Protein AF-0000000078524916 (afdb_homodimer)

Organism: NCBI:txid29354

Radius of gyration: 23.23 Å; Cα contacts (8 Å, |Δi|>4): 768; chains: 2; bounding box: 56×57×55 Å

pLDDT: mean 93.13, std 7.64, range [42.34, 98.69]

Foldseek 3Di:
DVVLVVADDPLSVLVCQLCVPPDPVQVVQWDKDKDFAFDWDADFFAFLWKKKFWRDAKKWWWDCPPDPATAGADMDDHGDIASPVCVVVPHGTGHITMGTNGITMITMHTPVSVCVRCVVDVSNVVSNCVVVVVVVVVSVVLVVVLVPDDLLLLLLVVVLVQCVVAPDPQKGKDQDDLVRSCSNRVHDSVSSVVNVVVCVVVPLWHDDVNIIMHGNVSSVVSVVVNVVPDVDPPD/DVVLVVADDPLSVLVCQLCVPPDPVQVVQWDKDKDFAFDWDADFFAFLWKKKFWRDAKKWWWDCPPDPATARADMDDGGDIASPVCVVVPHGTGHITMGTNGITMITMHTPVSVCVRCVVDVSNVVSNCVVVVVVVVVSVVLVVVLVPDDLLLLLLVVVLVQCVVAPDPQKGKDQDDLVRSCSNRVHDSVSSVVNVVVCVVVPLWHDDVNIIMHGNVSSVVSVVVNVVPDVDPPD

Sequence (470 aa):
MSLINELHSEPREYLNNYLANAPKWLLEAFKIVNLKKGTTFIHENETVDTIYILVEGVVKATDYRVQEIAYDYTRFYPVEVFGAMEFLMGFELYRTTLVTETDCRFLCVSKDQFSRWMLSDIHAVLEQVKAMGVYLLEQVRKERLFLFLQGSDRLFLLFMEIYRKSSHRGTCRIQLARKDLSNSTGLCIKTVNRCVSQMEEKGYISREGRTIIIDEEQYRRIKAVVAEKIDENEIMSLINELHSEPREYLNNYLANAPKWLLEAFKIVNLKKGTTFIHENETVDTIYILVEGVVKATDYRVQEIAYDYTRFYPVEVFGAMEFLMGFELYRTTLVTETDCRFLCVSKDQFSRWMLSDIHAVLEQVKAMGVYLLEQVRKERLFLFLQGSDRLFLLFMEIYRKSSHRGTCRIQLARKDLSNSTGLCIKTVNRCVSQMEEKGYISREGRTIIIDEEQYRRIKAVVAEKIDENEI

Secondary structure (DSSP, 8-state):
-HHHHHS-HHHHHHHHHHTTT--HHHHHH-EEEEE-TT-EEE-TTSB--EEEEEEES-EEEEE--BTT--EEEEEE-SSEEESHHHHHHT-SB--SEEEESS-EEEEEEEHHHHHHHHTT-HHHHHHHHHHHHHHHHHHHHHHHHHTT--HHHHHHHHHHHHHHHH-BTTBEEE---HHHHHHHHT--HHHHHHHHHHHHHTTS-EEETTEEEE-HHHHHHHHHHHHTTB--S--/-HHHHHS-HHHHHHHHHHTTT--HHHHHH-EEEEE-TT-EEE-TTSB--EEEEEEES-EEEEE--BTT--EEEEEE-SSEEESHHHHHHT-SB--SEEEESS-EEEEEEEHHHHHHHHTT-HHHHHHHHHHHHHHHHHHHHHHHHHTT--HHHHHHHHHHHHHHHH-BTTBEEE---HHHHHHHHT--HHHHHHHHHHHHHTTS-EEETTEEEE-HHHHHHHHHHHHTTB--S--

Nearest PDB structures (foldseek):
  4i02-assembly3_F-3  TM=9.144E-01  e=9.474E-15  Escherichia coli K-12
  4i02-assembly3_D  TM=8.968E-01  e=2.061E-13  Escherichia coli K-12
  6dt4-assembly1_B  TM=7.782E-01  e=1.508E-14  Yersinia pestis CO92
  1i6x-assembly1_B  TM=7.902E-01  e=2.696E-14  Escherichia coli
  4i02-assembly1_A  TM=8.939E-01  e=3.905E-13  Escherichia coli K-12

Solvent-accessible surface area (backbone atoms only — not comparable to full-atom values): 24892 Å² total; per-residue (Å²): 112,74,66,57,69,71,39,58,69,67,46,28,52,51,50,48,59,56,48,62,81,58,51,68,71,58,66,68,53,48,38,83,46,78,44,55,54,71,40,71,80,42,49,51,74,34,72,59,53,54,29,39,32,36,63,39,50,36,35,30,36,41,47,63,38,44,74,99,39,65,34,38,77,45,73,46,52,55,65,40,73,43,54,57,63,32,55,60,46,69,41,61,37,32,87,51,25,33,31,26,68,28,57,29,35,27,44,29,36,45,36,66,63,52,49,60,50,40,78,73,29,64,69,38,41,48,52,48,47,20,55,53,44,49,50,41,52,52,50,30,55,49,35,55,49,53,66,75,46,52,75,55,54,40,49,49,51,51,50,51,53,50,35,74,76,58,41,56,96,56,33,23,78,43,81,60,52,64,64,52,52,14,24,51,62,76,43,52,54,70,56,46,52,51,38,53,51,50,35,38,75,73,54,48,33,44,71,62,87,78,30,37,36,36,42,53,68,26,48,52,52,47,51,52,58,49,52,74,48,31,68,58,92,79,113,114,74,66,58,70,71,40,59,69,68,45,29,52,51,50,49,61,55,48,63,81,59,52,69,72,58,65,69,53,49,39,82,45,78,45,54,54,70,40,70,82,42,51,52,73,35,73,60,54,55,28,40,30,36,63,40,49,36,35,31,37,43,47,64,38,44,73,98,40,64,33,38,76,46,74,44,54,54,63,38,71,42,53,57,62,32,53,59,45,70,41,62,37,31,87,53,25,33,31,25,70,28,56,30,35,28,44,30,38,46,35,66,64,52,49,60,49,39,78,72,29,64,68,39,43,49,53,47,48,20,54,52,45,48,49,41,52,53,48,30,56,50,36,54,49,54,67,74,45,50,77,54,55,41,50,48,51,52,50,52,54,49,38,74,75,59,43,54,97,56,34,22,79,44,81,59,52,62,65,52,51,13,24,50,62,76,44,54,54,69,57,46,52,52,38,53,52,51,34,37,74,72,53,48,34,45,72,60,88,74,29,38,37,35,42,55,68,25,48,53,51,48,50,52,58,49,52,74,49,31,66,56,90,82,112

InterPro domains:
  IPR000595 Cyclic nucleotide-binding domain [PF00027] (33-119)
  IPR000595 Cyclic nucleotide-binding domain [PS50042] (14-118)
  IPR000595 Cyclic nucleotide-binding domain [cd00038] (25-118)
  IPR012318 Crp-type HTH domain [PF13545] (156-218)
  IPR012318 Crp-type HTH domain [PS51063] (149-218)
  IPR012318 Crp-type HTH domain [SM00419] (168-216)
  IPR014710 RmlC-like jelly roll fold [G3DSA:2.60.120.10] (14-132)
  IPR018490 Cyclic nucleotide-binding domain superfamily [SSF51206] (24-141)
  IPR036388 Winged helix-like DNA-binding domain superfamily [G3DSA:1.10.10.10] (152-232)
  IPR036390 Winged helix DNA-binding domain superfamily [SSF46785] (155-215)

Structure (mmCIF, N/CA/C/O backbone):
data_AF-0000000078524916-model_v1
#
loop_
_entity.id
_entity.type
_entity.pdbx_description
1 polymer 'Crp/Fnr family transcriptional regulator'
#
loop_
_atom_site.group_PDB
_atom_site.id
_atom_site.type_symbol
_atom_site.label_atom_id
_atom_site.label_alt_id
_atom_site.label_comp_id
_atom_site.label_asym_id
_atom_site.label_entity_id
_atom_site.label_seq_id
_atom_site.pdbx_PDB_ins_code
_atom_site.Cartn_x
_atom_site.Cartn_y
_atom_site.Cartn_z
_atom_site.occupancy
_atom_site.B_iso_or_equiv
_atom_site.auth_seq_id
_atom_site.auth_comp_id
_atom_site.auth_asym_id
_atom_site.auth_atom_id
_atom_site.pdbx_PDB_model_num
ATOM 1 N N . MET A 1 1 ? 25.188 -22.062 -6.234 1 55.75 1 MET A N 1
ATOM 2 C CA . MET A 1 1 ? 24.078 -22.828 -5.684 1 55.75 1 MET A CA 1
ATOM 3 C C . MET A 1 1 ? 23.297 -23.531 -6.793 1 55.75 1 MET A C 1
ATOM 5 O O . MET A 1 1 ? 22.922 -22.906 -7.781 1 55.75 1 MET A O 1
ATOM 9 N N . SER A 1 2 ? 23.469 -24.781 -6.914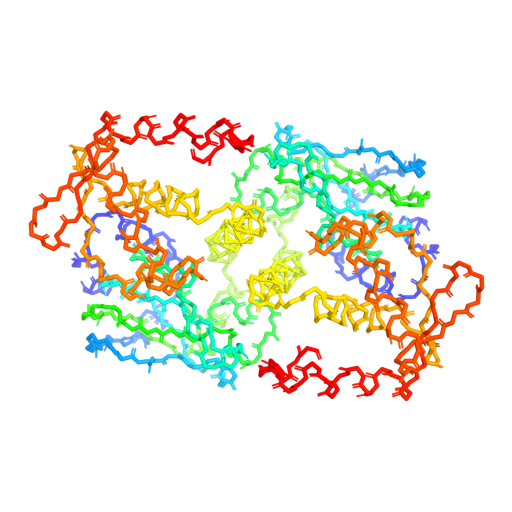 1 66.81 2 SER A N 1
ATOM 10 C CA . SER A 1 2 ? 22.922 -25.688 -7.918 1 66.81 2 SER A CA 1
ATOM 11 C C . SER A 1 2 ? 21.469 -25.359 -8.203 1 66.81 2 SER A C 1
ATOM 13 O O . SER A 1 2 ? 21.031 -25.391 -9.359 1 66.81 2 SER A O 1
ATOM 15 N N . LEU A 1 3 ? 20.719 -24.938 -7.195 1 71.12 3 LEU A N 1
ATOM 16 C CA . LEU A 1 3 ? 19.281 -24.703 -7.363 1 71.12 3 LEU A CA 1
ATOM 17 C C . LEU A 1 3 ? 19.031 -23.516 -8.273 1 71.12 3 LEU A C 1
ATOM 19 O O . LEU A 1 3 ? 18.109 -23.531 -9.086 1 71.12 3 LEU A O 1
ATOM 23 N N . ILE A 1 4 ? 19.844 -22.531 -8.234 1 73 4 ILE A N 1
ATOM 24 C CA . ILE A 1 4 ? 19.688 -21.344 -9.062 1 73 4 ILE A CA 1
ATOM 25 C C . ILE A 1 4 ? 19.797 -21.734 -10.539 1 73 4 ILE A C 1
ATOM 27 O O . ILE A 1 4 ? 19.062 -21.203 -11.375 1 73 4 ILE A O 1
ATOM 31 N N . ASN A 1 5 ? 20.516 -22.766 -10.68 1 74.94 5 ASN A N 1
ATOM 32 C CA . ASN A 1 5 ? 20.734 -23.219 -12.047 1 74.94 5 ASN A CA 1
ATOM 33 C C . ASN A 1 5 ? 19.516 -23.969 -12.602 1 74.94 5 ASN A C 1
ATOM 35 O O . ASN A 1 5 ? 19.375 -24.109 -13.812 1 74.94 5 ASN A O 1
ATOM 39 N N . GLU A 1 6 ? 18.688 -24.422 -11.695 1 74.69 6 GLU A N 1
ATOM 40 C CA . GLU A 1 6 ? 17.5 -25.188 -12.094 1 74.69 6 GLU A CA 1
ATOM 41 C C . GLU A 1 6 ? 16.344 -24.25 -12.406 1 74.69 6 GLU A C 1
ATOM 43 O O . GLU A 1 6 ? 15.336 -24.688 -12.984 1 74.69 6 GLU A O 1
ATOM 48 N N . LEU A 1 7 ? 16.484 -23.062 -12.078 1 79.62 7 LEU A N 1
ATOM 49 C CA . LEU A 1 7 ? 15.414 -22.109 -12.328 1 79.62 7 LEU A CA 1
ATOM 50 C C . LEU A 1 7 ? 15.312 -21.781 -13.812 1 79.62 7 LEU A C 1
ATOM 52 O O . LEU A 1 7 ? 16.297 -21.891 -14.547 1 79.62 7 LEU A O 1
ATOM 56 N N . HIS A 1 8 ? 14.008 -21.422 -14.188 1 77.06 8 HIS A N 1
ATOM 57 C CA . HIS A 1 8 ? 13.836 -20.922 -15.539 1 77.06 8 HIS A CA 1
ATOM 58 C C . HIS A 1 8 ? 14.688 -19.672 -15.773 1 77.06 8 HIS A C 1
ATOM 60 O O . HIS A 1 8 ? 15.188 -19.062 -14.812 1 77.06 8 HIS A O 1
ATOM 66 N N . SER A 1 9 ? 14.773 -19.219 -16.984 1 75.19 9 SER A N 1
ATOM 67 C CA . SER A 1 9 ? 15.742 -18.219 -17.406 1 75.19 9 SER A CA 1
ATOM 68 C C . SER A 1 9 ? 15.484 -16.875 -16.719 1 75.19 9 SER A C 1
ATOM 70 O O . SER A 1 9 ? 16.359 -16.328 -16.047 1 75.19 9 SER A O 1
ATOM 72 N N . GLU A 1 10 ? 14.211 -16.406 -16.719 1 77.88 10 GLU A N 1
ATOM 73 C CA . GLU A 1 10 ? 13.938 -15.062 -16.203 1 77.88 10 GLU A CA 1
ATOM 74 C C . GLU A 1 10 ? 14.07 -15.016 -14.688 1 77.88 10 GLU A C 1
ATOM 76 O O . GLU A 1 10 ? 14.789 -14.172 -14.148 1 77.88 10 GLU A O 1
ATOM 81 N N . PRO A 1 11 ? 13.531 -15.961 -14.031 1 82.88 11 PRO A N 1
ATOM 82 C CA . PRO A 1 11 ? 13.734 -15.992 -12.586 1 82.88 11 PRO A CA 1
ATOM 83 C C . PRO A 1 11 ? 15.195 -16.203 -12.195 1 82.88 11 PRO A C 1
ATOM 85 O O . PRO A 1 11 ? 15.664 -15.609 -11.219 1 82.88 11 PRO A O 1
ATOM 88 N N . ARG A 1 12 ? 15.844 -16.922 -12.977 1 87 12 ARG A N 1
ATOM 89 C CA . ARG A 1 12 ? 17.266 -17.188 -12.727 1 87 12 ARG A CA 1
ATOM 90 C C . ARG A 1 12 ? 18.078 -15.906 -12.875 1 87 12 ARG A C 1
ATOM 92 O O . ARG A 1 12 ? 18.938 -15.609 -12.047 1 87 12 ARG A O 1
ATOM 99 N N . GLU A 1 13 ? 17.781 -15.164 -13.914 1 90 13 GLU A N 1
ATOM 100 C CA . GLU A 1 13 ? 18.516 -13.922 -14.172 1 90 13 GLU A CA 1
ATOM 101 C C . GLU A 1 13 ? 18.266 -12.898 -13.062 1 90 13 GLU A C 1
ATOM 103 O O . GLU A 1 13 ? 19.203 -12.219 -12.625 1 90 13 GLU A O 1
ATOM 108 N N . TYR A 1 14 ? 17.078 -12.844 -12.641 1 92 14 TYR A N 1
ATOM 109 C CA . TYR A 1 14 ? 16.75 -11.914 -11.562 1 92 14 TYR A CA 1
ATOM 110 C C . TYR A 1 14 ? 17.484 -12.289 -10.281 1 92 14 TYR A C 1
ATOM 112 O O . TYR A 1 14 ? 18.078 -11.438 -9.617 1 92 14 TYR A O 1
ATOM 120 N N . LEU A 1 15 ? 17.406 -13.531 -9.953 1 93.12 15 LEU A N 1
ATOM 121 C CA . LEU A 1 15 ? 18.031 -14 -8.719 1 93.12 15 LEU A CA 1
ATOM 122 C C . LEU A 1 15 ? 19.547 -13.82 -8.773 1 93.12 15 LEU A C 1
ATOM 124 O O . LEU A 1 15 ? 20.172 -13.414 -7.785 1 93.12 15 LEU A O 1
ATOM 128 N N . ASN A 1 16 ? 20.109 -14.078 -9.938 1 92.81 16 ASN A N 1
ATOM 129 C CA . ASN A 1 16 ? 21.547 -13.883 -10.125 1 92.81 16 ASN A CA 1
ATOM 130 C C . ASN A 1 16 ? 21.938 -12.414 -9.961 1 92.81 16 ASN A C 1
ATOM 132 O O . ASN A 1 16 ? 22.953 -12.109 -9.344 1 92.81 16 ASN A O 1
ATOM 136 N N . ASN A 1 17 ? 21.172 -11.625 -10.531 1 94.81 17 ASN A N 1
ATOM 137 C CA . ASN A 1 17 ? 21.422 -10.195 -10.375 1 94.81 17 ASN A CA 1
ATOM 138 C C . ASN A 1 17 ? 21.266 -9.75 -8.922 1 94.81 17 ASN A C 1
ATOM 140 O O . ASN A 1 17 ? 22.109 -9.023 -8.406 1 94.81 17 ASN A O 1
ATOM 144 N N . TYR A 1 18 ? 20.266 -10.25 -8.266 1 95.06 18 TYR A N 1
ATOM 145 C CA . TYR A 1 18 ? 19.953 -9.906 -6.883 1 95.06 18 TYR A CA 1
ATOM 146 C C . TYR A 1 18 ? 21.078 -10.312 -5.941 1 95.06 18 TYR A C 1
ATOM 148 O O . TYR A 1 18 ? 21.453 -9.562 -5.039 1 95.06 18 TYR A O 1
ATOM 156 N N . LEU A 1 19 ? 21.641 -11.438 -6.207 1 94.56 19 LEU A N 1
ATOM 157 C CA . LEU A 1 19 ? 22.672 -12 -5.34 1 94.56 19 LEU A CA 1
ATOM 158 C C . LEU A 1 19 ? 24.062 -11.781 -5.938 1 94.56 19 LEU A C 1
ATOM 160 O O . LEU A 1 19 ? 25.016 -12.445 -5.535 1 94.56 19 LEU A O 1
ATOM 164 N N . ALA A 1 20 ? 24.141 -10.875 -6.859 1 94.56 20 ALA A N 1
ATOM 165 C CA . ALA A 1 20 ? 25.359 -10.719 -7.648 1 94.56 20 ALA A CA 1
ATOM 166 C C . ALA A 1 20 ? 26.578 -10.477 -6.75 1 94.56 20 ALA A C 1
ATOM 168 O O . ALA A 1 20 ? 27.672 -10.953 -7.035 1 94.56 20 ALA A O 1
ATOM 169 N N . ASN A 1 21 ? 26.406 -9.75 -5.66 1 95.94 21 ASN A N 1
ATOM 170 C CA . ASN A 1 21 ? 27.516 -9.383 -4.785 1 95.94 21 ASN A CA 1
ATOM 171 C C . ASN A 1 21 ? 27.438 -10.109 -3.447 1 95.94 21 ASN A C 1
ATOM 173 O O . ASN A 1 21 ? 28.109 -9.727 -2.486 1 95.94 21 ASN A O 1
ATOM 177 N N . ALA A 1 22 ? 26.609 -11.109 -3.404 1 96 22 ALA A N 1
ATOM 178 C CA . ALA A 1 22 ? 26.484 -11.859 -2.156 1 96 22 ALA A CA 1
ATOM 179 C C . ALA A 1 22 ? 27.781 -12.602 -1.828 1 96 22 ALA A C 1
ATOM 181 O O . ALA A 1 22 ? 28.359 -13.25 -2.695 1 96 22 ALA A O 1
ATOM 182 N N . PRO A 1 23 ? 28.25 -12.453 -0.613 1 96.81 23 PRO A N 1
ATOM 183 C CA . PRO A 1 23 ? 29.484 -13.164 -0.227 1 96.81 23 PRO A CA 1
ATOM 184 C C . PRO A 1 23 ? 29.281 -14.68 -0.161 1 96.81 23 PRO A C 1
ATOM 186 O O . PRO A 1 23 ? 28.156 -15.156 -0.028 1 96.81 23 PRO A O 1
ATOM 189 N N . LYS A 1 24 ? 30.375 -15.352 -0.189 1 95.5 24 LYS A N 1
ATOM 190 C CA . LYS A 1 24 ? 30.375 -16.812 -0.201 1 95.5 24 LYS A CA 1
ATOM 191 C C . LYS A 1 24 ? 29.703 -17.375 1.053 1 95.5 24 LYS A C 1
ATOM 193 O O . LYS A 1 24 ? 28.969 -18.359 0.983 1 95.5 24 LYS A O 1
ATOM 198 N N . TRP A 1 25 ? 29.953 -16.75 2.184 1 96.12 25 TRP A N 1
ATOM 199 C CA . TRP A 1 25 ? 29.406 -17.266 3.434 1 96.12 25 TRP A CA 1
ATOM 200 C C . TRP A 1 25 ? 27.875 -17.234 3.408 1 96.12 25 TRP A C 1
ATOM 202 O O . TRP A 1 25 ? 27.234 -18.094 3.988 1 96.12 25 TRP A O 1
ATOM 212 N N . LEU A 1 26 ? 27.297 -16.25 2.781 1 97 26 LEU A N 1
ATOM 213 C CA . LEU A 1 26 ? 25.844 -16.156 2.684 1 97 26 LEU A CA 1
ATOM 214 C C . LEU A 1 26 ? 25.297 -17.234 1.744 1 97 26 LEU A C 1
ATOM 216 O O . LEU A 1 26 ? 24.328 -17.906 2.072 1 97 26 LEU A O 1
ATOM 220 N N . LEU A 1 27 ? 25.969 -17.359 0.609 1 95.19 27 LEU A N 1
ATOM 221 C CA . LEU A 1 27 ? 25.531 -18.328 -0.387 1 95.19 27 LEU A CA 1
ATOM 222 C C . LEU A 1 27 ? 25.531 -19.734 0.192 1 95.19 27 LEU A C 1
ATOM 224 O O . LEU A 1 27 ? 24.656 -20.547 -0.121 1 95.19 27 LEU A O 1
ATOM 228 N N . GLU A 1 28 ? 26.469 -19.969 1.044 1 95.44 28 GLU A N 1
ATOM 229 C CA . GLU A 1 28 ? 26.609 -21.297 1.654 1 95.44 28 GLU A CA 1
ATOM 230 C C . GLU A 1 28 ? 25.609 -21.484 2.795 1 95.44 28 GLU A C 1
ATOM 232 O O . GLU A 1 28 ? 25.359 -22.594 3.234 1 95.44 28 GLU A O 1
ATOM 237 N N . ALA A 1 29 ? 25.062 -20.391 3.264 1 96.12 29 ALA A N 1
ATOM 238 C CA . ALA A 1 29 ? 24.141 -20.438 4.402 1 96.12 29 ALA A CA 1
ATOM 239 C C . ALA A 1 29 ? 22.719 -20.75 3.953 1 96.12 29 ALA A C 1
ATOM 241 O O . ALA A 1 29 ? 21.875 -21.125 4.77 1 96.12 29 ALA A O 1
ATOM 242 N N . PHE A 1 30 ? 22.438 -20.594 2.695 1 96.69 30 PHE A N 1
ATOM 243 C CA . PHE A 1 30 ? 21.094 -20.828 2.188 1 96.69 30 PHE A CA 1
ATOM 244 C C . PHE A 1 30 ? 20.719 -22.297 2.318 1 96.69 30 PHE A C 1
ATOM 246 O O . PHE A 1 30 ? 21.531 -23.188 2.039 1 96.69 30 PHE A O 1
ATOM 253 N N . LYS A 1 31 ? 19.562 -22.531 2.791 1 97.06 31 LYS A N 1
ATOM 254 C CA . LYS A 1 31 ? 18.984 -23.875 2.836 1 97.06 31 LYS A CA 1
ATOM 255 C C . LYS A 1 31 ? 17.781 -23.984 1.912 1 97.06 31 LYS A C 1
ATOM 257 O O . LYS A 1 31 ? 16.969 -23.062 1.815 1 97.06 31 LYS A O 1
ATOM 262 N N . ILE A 1 32 ? 17.688 -25.125 1.325 1 96.31 32 ILE A N 1
ATOM 263 C CA . ILE A 1 32 ? 16.516 -25.391 0.482 1 96.31 32 ILE A CA 1
ATOM 264 C C . ILE A 1 32 ? 15.383 -25.953 1.332 1 96.31 32 ILE A C 1
ATOM 266 O O . ILE A 1 32 ? 15.578 -26.891 2.098 1 96.31 32 ILE A O 1
ATOM 270 N N . VAL A 1 33 ? 14.242 -25.344 1.261 1 97.75 33 VAL A N 1
ATOM 271 C CA . VAL A 1 33 ? 13.07 -25.781 2.01 1 97.75 33 VAL A CA 1
ATOM 272 C C . VAL A 1 33 ? 11.914 -26.062 1.051 1 97.75 33 VAL A C 1
ATOM 274 O O . VAL A 1 33 ? 11.586 -25.219 0.214 1 97.75 33 VAL A O 1
ATOM 277 N N . ASN A 1 34 ? 11.32 -27.203 1.14 1 98 34 ASN A N 1
ATOM 278 C CA . ASN A 1 34 ? 10.141 -27.578 0.369 1 98 34 ASN A CA 1
ATOM 279 C C . ASN A 1 34 ? 8.883 -27.578 1.239 1 98 34 ASN A C 1
ATOM 281 O O . ASN A 1 34 ? 8.883 -28.172 2.318 1 98 34 ASN A O 1
ATOM 285 N N . LEU A 1 35 ? 7.934 -26.891 0.795 1 98.56 35 LEU A N 1
ATOM 286 C CA . LEU A 1 35 ? 6.672 -26.844 1.523 1 98.56 35 LEU A CA 1
ATOM 287 C C . LEU A 1 35 ? 5.516 -27.281 0.629 1 98.56 35 LEU A C 1
ATOM 289 O O . LEU A 1 35 ? 5.473 -26.938 -0.552 1 98.56 35 LEU A O 1
ATOM 293 N N . LYS A 1 36 ? 4.555 -27.984 1.183 1 98.5 36 LYS A N 1
ATOM 294 C CA . LYS A 1 36 ? 3.391 -28.469 0.448 1 98.5 36 LYS A CA 1
ATOM 295 C C . LYS A 1 36 ? 2.348 -27.375 0.283 1 98.5 36 LYS A C 1
ATOM 297 O O . LYS A 1 36 ? 2.316 -26.422 1.065 1 98.5 36 LYS A O 1
ATOM 302 N N . LYS A 1 37 ? 1.545 -27.578 -0.735 1 97.5 37 LYS A N 1
ATOM 303 C CA . LYS A 1 37 ? 0.387 -26.719 -0.943 1 97.5 37 LYS A CA 1
ATOM 304 C C . LYS A 1 37 ? -0.434 -26.578 0.335 1 97.5 37 LYS A C 1
ATOM 306 O O . LYS A 1 37 ? -0.665 -27.562 1.04 1 97.5 37 LYS A O 1
ATOM 311 N N . GLY A 1 38 ? -0.809 -25.328 0.616 1 96.69 38 GLY A N 1
ATOM 312 C CA . GLY A 1 38 ? -1.714 -25.078 1.726 1 96.69 38 GLY A CA 1
ATOM 313 C C . GLY A 1 38 ? -0.995 -24.828 3.037 1 96.69 38 GLY A C 1
ATOM 314 O O . GLY A 1 38 ? -1.63 -24.719 4.09 1 96.69 38 GLY A O 1
ATOM 315 N N . THR A 1 39 ? 0.3 -24.734 3.002 1 98.31 39 THR A N 1
ATOM 316 C CA . THR A 1 39 ? 1.081 -24.531 4.219 1 98.31 39 THR A CA 1
ATOM 317 C C . THR A 1 39 ? 1.224 -23.047 4.527 1 98.31 39 THR A C 1
ATOM 319 O O . THR A 1 39 ? 1.665 -22.266 3.68 1 98.31 39 THR A O 1
ATOM 322 N N . THR A 1 40 ? 0.787 -22.625 5.715 1 98.31 40 THR A N 1
ATOM 323 C CA . THR A 1 40 ? 1.117 -21.297 6.211 1 98.31 40 THR A CA 1
ATOM 324 C C . THR A 1 40 ? 2.521 -21.266 6.809 1 98.31 40 THR A C 1
ATOM 326 O O . THR A 1 40 ? 2.775 -21.906 7.832 1 98.31 40 THR A O 1
ATOM 329 N N . PHE A 1 41 ? 3.426 -20.578 6.219 1 98.44 41 PHE A N 1
ATOM 330 C CA . PHE A 1 41 ? 4.816 -20.672 6.645 1 98.44 41 PHE A CA 1
ATOM 331 C C . PHE A 1 41 ? 5.273 -19.375 7.289 1 98.44 41 PHE A C 1
ATOM 333 O O . PHE A 1 41 ? 6.309 -19.328 7.961 1 98.44 41 PHE A O 1
ATOM 340 N N . ILE A 1 42 ? 4.609 -18.297 7.078 1 98.25 42 ILE A N 1
ATOM 341 C CA . ILE A 1 42 ? 4.766 -17.031 7.789 1 98.25 42 ILE A CA 1
ATOM 342 C C . ILE A 1 42 ? 3.416 -16.594 8.344 1 98.25 42 ILE A C 1
ATOM 344 O O . ILE A 1 42 ? 2.404 -16.609 7.637 1 98.25 42 ILE A O 1
ATOM 348 N N . HIS A 1 43 ? 3.432 -16.234 9.586 1 97.19 43 HIS A N 1
ATOM 349 C CA . HIS A 1 43 ? 2.248 -15.695 10.25 1 97.19 43 HIS A CA 1
ATOM 350 C C . HIS A 1 43 ? 2.451 -14.234 10.641 1 97.19 43 HIS A C 1
ATOM 352 O O . HIS A 1 43 ? 3.469 -13.883 11.242 1 97.19 43 HIS A O 1
ATOM 358 N N . GLU A 1 44 ? 1.477 -13.477 10.273 1 95.56 44 GLU A N 1
ATOM 359 C CA . GLU A 1 44 ? 1.497 -12.086 10.742 1 95.56 44 GLU A CA 1
ATOM 360 C C . GLU A 1 44 ? 1.678 -12.016 12.25 1 95.56 44 GLU A C 1
ATOM 362 O O . GLU A 1 44 ? 1.094 -12.812 12.992 1 95.56 44 GLU A O 1
ATOM 367 N N . ASN A 1 45 ? 2.549 -11.141 12.727 1 94.75 45 ASN A N 1
ATOM 368 C CA . ASN A 1 45 ? 2.787 -10.812 14.125 1 94.75 45 ASN A CA 1
ATOM 369 C C . ASN A 1 45 ? 3.715 -11.828 14.789 1 94.75 45 ASN A C 1
ATOM 371 O O . ASN A 1 45 ? 3.883 -11.812 16.016 1 94.75 45 ASN A O 1
ATOM 375 N N . GLU A 1 46 ? 4.27 -12.711 13.984 1 96.5 46 GLU A N 1
ATOM 376 C CA . GLU A 1 46 ? 5.383 -13.516 14.477 1 96.5 46 GLU A CA 1
ATOM 377 C C . GLU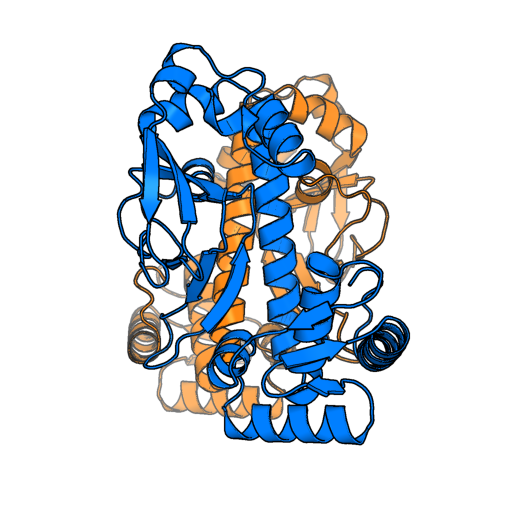 A 1 46 ? 6.719 -12.82 14.219 1 96.5 46 GLU A C 1
ATOM 379 O O . GLU A 1 46 ? 6.82 -11.961 13.344 1 96.5 46 GLU A O 1
ATOM 384 N N . THR A 1 47 ? 7.719 -13.141 14.977 1 97.69 47 THR A N 1
ATOM 385 C CA . THR A 1 47 ? 9.031 -12.523 14.844 1 97.69 47 THR A CA 1
ATOM 386 C C . THR A 1 47 ? 9.664 -12.875 13.5 1 97.69 47 THR A C 1
ATOM 388 O O . THR A 1 47 ? 9.586 -14.023 13.047 1 97.69 47 THR A O 1
ATOM 391 N N . VAL A 1 48 ? 10.188 -11.859 12.883 1 98 48 VAL A N 1
ATOM 392 C CA . VAL A 1 48 ? 10.914 -12.094 11.641 1 98 48 VAL A CA 1
ATOM 393 C C . VAL A 1 48 ? 12.25 -12.773 11.945 1 98 48 VAL A C 1
ATOM 395 O O . VAL A 1 48 ? 13.172 -12.141 12.453 1 98 48 VAL A O 1
ATOM 398 N N . ASP A 1 49 ? 12.406 -14.008 11.648 1 97.62 49 ASP A N 1
ATOM 399 C CA . ASP A 1 49 ? 13.633 -14.734 11.969 1 97.62 49 ASP A CA 1
ATOM 400 C C . ASP A 1 49 ? 14.25 -15.352 10.711 1 97.62 49 ASP A C 1
ATOM 402 O O . ASP A 1 49 ? 15.438 -15.68 10.695 1 97.62 49 ASP A O 1
ATOM 406 N N . THR A 1 50 ? 13.43 -15.57 9.758 1 98.38 50 THR A N 1
ATOM 407 C CA . THR A 1 50 ? 13.867 -16.25 8.547 1 98.38 50 THR A CA 1
ATOM 408 C C . THR A 1 50 ? 13.484 -15.461 7.305 1 98.38 50 THR A C 1
ATOM 410 O O . THR A 1 50 ? 12.391 -14.898 7.234 1 98.38 50 THR A O 1
ATOM 413 N N . ILE A 1 51 ? 14.391 -15.367 6.359 1 98.69 51 ILE A N 1
ATOM 414 C CA . ILE A 1 51 ? 14.133 -14.852 5.02 1 98.69 51 ILE A CA 1
ATOM 415 C C . ILE A 1 51 ? 13.859 -16.016 4.062 1 98.69 51 ILE A C 1
ATOM 417 O O . ILE A 1 51 ? 14.625 -16.984 4.023 1 98.69 51 ILE A O 1
ATOM 421 N N . TYR A 1 52 ? 12.805 -15.953 3.354 1 98.62 52 TYR A N 1
ATOM 422 C CA . TYR A 1 52 ? 12.414 -16.953 2.365 1 98.62 52 TYR A CA 1
ATOM 423 C C . TYR A 1 52 ? 12.5 -16.391 0.953 1 98.62 52 TYR A C 1
ATOM 425 O O . TYR A 1 52 ? 11.898 -15.352 0.657 1 98.62 52 TYR A O 1
ATOM 433 N N . ILE A 1 53 ? 13.188 -17 0.092 1 98 53 ILE A N 1
ATOM 434 C CA . ILE A 1 53 ? 13.188 -16.656 -1.324 1 98 53 ILE A CA 1
ATOM 435 C C . ILE A 1 53 ? 12.43 -17.719 -2.121 1 98 53 ILE A C 1
ATOM 437 O O . ILE A 1 53 ? 12.891 -18.844 -2.244 1 98 53 ILE A O 1
ATOM 441 N N . LEU A 1 54 ? 11.297 -17.328 -2.621 1 97.81 54 LEU A N 1
ATOM 442 C CA . LEU A 1 54 ? 10.492 -18.234 -3.426 1 97.81 54 LEU A CA 1
ATOM 443 C C . LEU A 1 54 ? 11.148 -18.5 -4.773 1 97.81 54 LEU A C 1
ATOM 445 O O . LEU A 1 54 ? 11.367 -17.578 -5.559 1 97.81 54 LEU A O 1
ATOM 449 N N . VAL A 1 55 ? 11.43 -19.719 -5.055 1 95.69 55 VAL A N 1
ATOM 450 C CA . VAL A 1 55 ? 12.117 -20.031 -6.309 1 95.69 55 VAL A CA 1
ATOM 451 C C . VAL A 1 55 ? 11.234 -20.922 -7.172 1 95.69 55 VAL A C 1
ATOM 453 O O . VAL A 1 55 ? 11.453 -21.047 -8.383 1 95.69 55 VAL A O 1
ATOM 456 N N . GLU A 1 56 ? 10.266 -21.609 -6.613 1 94.56 56 GLU A N 1
ATOM 457 C CA . GLU A 1 56 ? 9.281 -22.406 -7.332 1 94.56 56 GLU A CA 1
ATOM 458 C C . GLU A 1 56 ? 7.938 -22.406 -6.613 1 94.56 56 GLU A C 1
ATOM 460 O O . GLU A 1 56 ? 7.883 -22.5 -5.383 1 94.56 56 GLU A O 1
ATOM 465 N N . GLY A 1 57 ? 6.844 -22.281 -7.449 1 94.69 57 GLY A N 1
ATOM 466 C CA . GLY A 1 57 ? 5.504 -22.344 -6.887 1 94.69 57 GLY A CA 1
ATOM 467 C C . GLY A 1 57 ? 4.844 -20.984 -6.781 1 94.69 57 GLY A C 1
ATOM 468 O O . GLY A 1 57 ? 5.305 -20.016 -7.395 1 94.69 57 GLY A O 1
ATOM 469 N N . VAL A 1 58 ? 3.711 -20.969 -6.117 1 94.19 58 VAL A N 1
ATOM 470 C CA . VAL A 1 58 ? 2.922 -19.75 -5.934 1 94.19 58 VAL A CA 1
ATOM 471 C C . VAL A 1 58 ? 2.553 -19.594 -4.461 1 94.19 58 VAL A C 1
ATOM 473 O O . VAL A 1 58 ? 2.168 -20.562 -3.803 1 94.19 58 VAL A O 1
ATOM 476 N N . VAL A 1 59 ? 2.771 -18.422 -3.979 1 97.12 59 VAL A N 1
ATOM 477 C CA . VAL A 1 59 ? 2.426 -18.078 -2.604 1 97.12 59 VAL A CA 1
ATOM 478 C C . VAL A 1 59 ? 1.354 -16.984 -2.592 1 97.12 59 VAL A C 1
ATOM 480 O O . VAL A 1 59 ? 1.41 -16.047 -3.385 1 97.12 59 VAL A O 1
ATOM 483 N N . LYS A 1 60 ? 0.346 -17.094 -1.768 1 96.56 60 LYS A N 1
ATOM 484 C CA . LYS A 1 60 ? -0.631 -16.031 -1.622 1 96.56 60 LYS A CA 1
ATOM 485 C C . LYS A 1 60 ? -0.478 -15.32 -0.277 1 96.56 60 LYS A C 1
ATOM 487 O O . LYS A 1 60 ? -0.069 -15.938 0.709 1 96.56 60 LYS A O 1
ATOM 492 N N . ALA A 1 61 ? -0.727 -14.117 -0.245 1 97.56 61 ALA A N 1
ATOM 493 C CA . ALA A 1 61 ? -0.816 -13.32 0.975 1 97.56 61 ALA A CA 1
ATOM 494 C C . ALA A 1 61 ? -2.268 -13.156 1.418 1 97.56 61 ALA A C 1
ATOM 496 O O . ALA A 1 61 ? -3.129 -12.789 0.617 1 97.56 61 ALA A O 1
ATOM 497 N N . THR A 1 62 ? -2.529 -13.453 2.656 1 96.38 62 THR A N 1
ATOM 498 C CA . THR A 1 62 ? -3.896 -13.445 3.164 1 96.38 62 THR A CA 1
ATOM 499 C C . THR A 1 62 ? -4.02 -12.531 4.379 1 96.38 62 THR A C 1
ATOM 501 O O . THR A 1 62 ? -3.174 -12.562 5.277 1 96.38 62 THR A O 1
ATOM 504 N N . ASP A 1 63 ? -4.938 -11.68 4.363 1 95.44 63 ASP A N 1
ATOM 505 C CA . ASP A 1 63 ? -5.293 -10.82 5.488 1 95.44 63 ASP A CA 1
ATOM 506 C C . ASP A 1 63 ? -6.449 -11.414 6.289 1 95.44 63 ASP A C 1
ATOM 508 O O . ASP A 1 63 ? -7.527 -11.672 5.742 1 95.44 63 ASP A O 1
ATOM 512 N N . TYR A 1 64 ? -6.25 -11.648 7.602 1 93.44 64 TYR A N 1
ATOM 513 C CA . TYR A 1 64 ? -7.254 -12.25 8.469 1 93.44 64 TYR A CA 1
ATOM 514 C C . TYR A 1 64 ? -7.746 -11.25 9.508 1 93.44 64 TYR A C 1
ATOM 516 O O . TYR A 1 64 ? -8.391 -11.625 10.492 1 93.44 64 TYR A O 1
ATOM 524 N N . ARG A 1 65 ? -7.504 -10.086 9.43 1 91.62 65 ARG A N 1
ATOM 525 C CA . ARG A 1 65 ? -7.68 -9.125 10.516 1 91.62 65 ARG A CA 1
ATOM 526 C C . ARG A 1 65 ? -9.156 -8.82 10.742 1 91.62 65 ARG A C 1
ATOM 528 O O . ARG A 1 65 ? -9.57 -8.492 11.852 1 91.62 65 ARG A O 1
ATOM 535 N N . VAL A 1 66 ? -9.922 -8.852 9.648 1 89.81 66 VAL A N 1
ATOM 536 C CA . VAL A 1 66 ? -11.352 -8.617 9.82 1 89.81 66 VAL A CA 1
ATOM 537 C C . VAL A 1 66 ? -12.047 -9.922 10.172 1 89.81 66 VAL A C 1
ATOM 539 O O . VAL A 1 66 ? -11.969 -10.898 9.422 1 89.81 66 VAL A O 1
ATOM 542 N N . GLN A 1 67 ? -12.797 -9.977 11.258 1 83.88 67 GLN A N 1
ATOM 543 C CA . GLN A 1 67 ? -13.383 -11.188 11.828 1 83.88 67 GLN A CA 1
ATOM 544 C C . GLN A 1 67 ? -14.086 -12.008 10.75 1 83.88 67 GLN A C 1
ATOM 546 O O . GLN A 1 67 ? -14.906 -11.477 9.992 1 83.88 67 GLN A O 1
ATOM 551 N N . GLU A 1 68 ? -13.68 -13.328 10.68 1 82.12 68 GLU A N 1
ATOM 552 C CA . GLU A 1 68 ? -14.312 -14.383 9.891 1 82.12 68 GLU A CA 1
ATOM 553 C C . GLU A 1 68 ? -14.07 -14.172 8.398 1 82.12 68 GLU A C 1
ATOM 555 O O . GLU A 1 68 ? -14.758 -14.766 7.562 1 82.12 68 GLU A O 1
ATOM 560 N N . ILE A 1 69 ? -13.219 -13.195 8.117 1 91.12 69 ILE A N 1
ATOM 561 C CA . ILE A 1 69 ? -13 -12.945 6.695 1 91.12 69 ILE A CA 1
ATOM 562 C C . ILE A 1 69 ? -11.539 -13.234 6.34 1 91.12 69 ILE A C 1
ATOM 564 O O . ILE A 1 69 ? -10.625 -12.766 7.023 1 91.12 69 ILE A O 1
ATOM 568 N N . ALA A 1 70 ? -11.344 -14.047 5.336 1 93.38 70 ALA A N 1
ATOM 569 C CA . ALA A 1 70 ? -10.039 -14.227 4.711 1 93.38 70 ALA A CA 1
ATOM 570 C C . ALA A 1 70 ? -9.945 -13.445 3.402 1 93.38 70 ALA A C 1
ATOM 572 O O . ALA A 1 70 ? -10.781 -13.609 2.51 1 93.38 70 ALA A O 1
ATOM 573 N N . TYR A 1 71 ? -9.023 -12.578 3.311 1 96.31 71 TYR A N 1
ATOM 574 C CA . TYR A 1 71 ? -8.828 -11.773 2.109 1 96.31 71 TYR A CA 1
ATOM 575 C C . TYR A 1 71 ? -7.465 -12.031 1.489 1 96.31 71 TYR A C 1
ATOM 577 O O . TYR A 1 71 ? -6.441 -11.586 2.014 1 96.31 71 TYR A O 1
ATOM 585 N N . ASP A 1 72 ? -7.43 -12.773 0.348 1 96.38 72 ASP A N 1
ATOM 586 C CA . ASP A 1 72 ? -6.219 -13.047 -0.425 1 96.38 72 ASP A CA 1
ATOM 587 C C . ASP A 1 72 ? -5.898 -11.891 -1.369 1 96.38 72 ASP A C 1
ATOM 589 O O . ASP A 1 72 ? -6.297 -11.906 -2.535 1 96.38 72 ASP A O 1
ATOM 593 N N . TYR A 1 73 ? -5.062 -11.023 -0.874 1 95.56 73 TYR A N 1
ATOM 594 C CA . TYR A 1 73 ? -4.984 -9.758 -1.594 1 95.56 73 TYR A CA 1
ATOM 595 C C . TYR A 1 73 ? -3.967 -9.836 -2.725 1 95.56 73 TYR A C 1
ATOM 597 O O . TYR A 1 73 ? -3.939 -8.969 -3.604 1 95.56 73 TYR A O 1
ATOM 605 N N . THR A 1 74 ? -3.133 -10.898 -2.727 1 93.44 74 THR A N 1
ATOM 606 C CA . THR A 1 74 ? -2.207 -11 -3.848 1 93.44 74 THR A CA 1
ATOM 607 C C . THR A 1 74 ? -1.57 -12.391 -3.891 1 93.44 74 THR A C 1
ATOM 609 O O . THR A 1 74 ? -1.715 -13.172 -2.951 1 93.44 74 THR A O 1
ATOM 612 N N . ARG A 1 75 ? -0.973 -12.656 -5.031 1 92.19 75 ARG A N 1
ATOM 613 C CA . ARG A 1 75 ? -0.156 -13.844 -5.258 1 92.19 75 ARG A CA 1
ATOM 614 C C . ARG A 1 75 ? 1.262 -13.469 -5.668 1 92.19 75 ARG A C 1
ATOM 616 O O . ARG A 1 75 ? 1.46 -12.516 -6.426 1 92.19 75 ARG A O 1
ATOM 623 N N . PHE A 1 76 ? 2.15 -14.211 -5.18 1 94.62 76 PHE A N 1
ATOM 624 C CA . PHE A 1 76 ? 3.557 -14 -5.5 1 94.62 76 PHE A CA 1
ATOM 625 C C . PHE A 1 76 ? 4.094 -15.156 -6.34 1 94.62 76 PHE A C 1
ATOM 627 O O . PHE A 1 76 ? 3.797 -16.312 -6.07 1 94.62 76 PHE A O 1
ATOM 634 N N . TYR A 1 77 ? 4.84 -14.773 -7.293 1 91.25 77 TYR A N 1
ATOM 635 C CA . TYR A 1 77 ? 5.512 -15.711 -8.188 1 91.25 77 TYR A CA 1
ATOM 636 C C . TYR A 1 77 ? 7.023 -15.594 -8.062 1 91.25 77 TYR A C 1
ATOM 638 O O . TYR A 1 77 ? 7.535 -14.586 -7.566 1 91.25 77 TYR A O 1
ATOM 646 N N . PRO A 1 78 ? 7.777 -16.672 -8.484 1 93.25 78 PRO A N 1
ATOM 647 C CA . PRO A 1 78 ? 9.234 -16.578 -8.438 1 93.25 78 PRO A CA 1
ATOM 648 C C . PRO A 1 78 ? 9.789 -15.477 -9.336 1 93.25 78 PRO A C 1
ATOM 650 O O . PRO A 1 78 ? 9.273 -15.25 -10.438 1 93.25 78 PRO A O 1
ATOM 653 N N . VAL A 1 79 ? 10.664 -14.797 -8.828 1 94.62 79 VAL A N 1
ATOM 654 C CA . VAL A 1 79 ? 11.391 -14.836 -7.566 1 94.62 79 VAL A CA 1
ATOM 655 C C . VAL A 1 79 ? 10.844 -13.773 -6.621 1 94.62 79 VAL A C 1
ATOM 657 O O . VAL A 1 79 ? 10.641 -12.625 -7.023 1 94.62 79 VAL A O 1
ATOM 660 N N . GLU A 1 80 ? 10.508 -14.125 -5.457 1 96.31 80 GLU A N 1
ATOM 661 C CA . GLU A 1 80 ? 10.047 -13.195 -4.434 1 96.31 80 GLU A CA 1
ATOM 662 C C . GLU A 1 80 ? 10.766 -13.422 -3.107 1 96.31 80 GLU A C 1
ATOM 664 O O . GLU A 1 80 ? 10.977 -14.562 -2.697 1 96.31 80 GLU A O 1
ATOM 669 N N . VAL A 1 81 ? 11.156 -12.336 -2.482 1 97.94 81 VAL A N 1
ATOM 670 C CA . VAL A 1 81 ? 11.867 -12.406 -1.21 1 97.94 81 VAL A CA 1
ATOM 671 C C . VAL A 1 81 ? 10.938 -11.984 -0.076 1 97.94 81 VAL A C 1
ATOM 673 O O . VAL A 1 81 ? 10.469 -10.844 -0.047 1 97.94 81 VAL A O 1
ATOM 676 N N . PHE A 1 82 ? 10.703 -12.906 0.896 1 98.31 82 PHE A N 1
ATOM 677 C CA . PHE A 1 82 ? 9.844 -12.625 2.043 1 98.31 82 PHE A CA 1
ATOM 678 C C . PHE A 1 82 ? 10.68 -12.398 3.297 1 98.31 82 PHE A C 1
ATOM 680 O O . PHE A 1 82 ? 11.648 -13.125 3.545 1 98.31 82 PHE A O 1
ATOM 687 N N . GLY A 1 83 ? 10.25 -11.406 4.051 1 97.75 83 GLY A N 1
ATOM 688 C CA . GLY A 1 83 ? 10.945 -11.078 5.285 1 97.75 83 GLY A CA 1
ATOM 689 C C . GLY A 1 83 ? 11.867 -9.883 5.145 1 97.75 83 GLY A C 1
ATOM 690 O O . GLY A 1 83 ? 12.172 -9.211 6.133 1 97.75 83 GLY A O 1
ATOM 691 N N . ALA A 1 84 ? 12.352 -9.594 3.955 1 97.19 84 ALA A N 1
ATOM 692 C CA . ALA A 1 84 ? 13.289 -8.5 3.711 1 97.19 84 ALA A CA 1
ATOM 693 C C . ALA A 1 84 ? 12.617 -7.145 3.936 1 97.19 84 ALA A C 1
ATOM 695 O O . ALA A 1 84 ? 13.25 -6.211 4.449 1 97.19 84 ALA A O 1
ATOM 696 N N . MET A 1 85 ? 11.367 -7.043 3.588 1 96.38 85 MET A N 1
ATOM 697 C CA . MET A 1 85 ? 10.625 -5.789 3.729 1 96.38 85 MET A CA 1
ATOM 698 C C . MET A 1 85 ? 10.555 -5.359 5.191 1 96.38 85 MET A C 1
ATOM 700 O O . MET A 1 85 ? 10.812 -4.199 5.512 1 96.38 85 MET A O 1
ATOM 704 N N . GLU A 1 86 ? 10.297 -6.328 6.098 1 96.44 86 GLU A N 1
ATOM 705 C CA . GLU A 1 86 ? 10.133 -6.027 7.516 1 96.44 86 GLU A CA 1
ATOM 706 C C . GLU A 1 86 ? 11.422 -5.465 8.109 1 96.44 86 GLU A C 1
ATOM 708 O O . GLU A 1 86 ? 11.398 -4.453 8.82 1 96.44 86 GLU A O 1
ATOM 713 N N . PHE A 1 87 ? 12.5 -6.098 7.777 1 93 87 PHE A N 1
ATOM 714 C CA . PHE A 1 87 ? 13.727 -5.594 8.383 1 93 87 PHE A CA 1
ATOM 715 C C . PHE A 1 87 ? 14.117 -4.246 7.789 1 93 87 PHE A C 1
ATOM 717 O O . PHE A 1 87 ? 14.562 -3.348 8.5 1 93 87 PHE A O 1
ATOM 724 N N . LEU A 1 88 ? 13.938 -4.066 6.457 1 95.69 88 LEU A N 1
ATOM 725 C CA . LEU A 1 88 ? 14.281 -2.795 5.824 1 95.69 88 LEU A CA 1
ATOM 726 C C . LEU A 1 88 ? 13.422 -1.665 6.375 1 95.69 88 LEU A C 1
ATOM 728 O O . LEU A 1 88 ? 13.859 -0.514 6.434 1 95.69 88 LEU A O 1
ATOM 732 N N . MET A 1 89 ? 12.219 -2.027 6.805 1 95 89 MET A N 1
ATOM 733 C CA . MET A 1 89 ? 11.289 -1.031 7.336 1 95 89 MET A CA 1
ATOM 734 C C . MET A 1 89 ? 11.422 -0.914 8.852 1 95 89 MET A C 1
ATOM 736 O O . MET A 1 89 ? 10.773 -0.071 9.477 1 95 89 MET A O 1
ATOM 740 N N . GLY A 1 90 ? 12.258 -1.729 9.453 1 93.94 90 GLY A N 1
ATOM 741 C CA . GLY A 1 90 ? 12.539 -1.663 10.875 1 93.94 90 GLY A CA 1
ATOM 742 C C . GLY A 1 90 ? 11.539 -2.428 11.719 1 93.94 90 GLY A C 1
ATOM 743 O O . GLY A 1 90 ? 11.383 -2.158 12.914 1 93.94 90 GLY A O 1
ATOM 744 N N . PHE A 1 91 ? 10.82 -3.367 11.117 1 95.44 91 PHE A N 1
ATOM 745 C CA . PHE A 1 91 ? 9.844 -4.16 11.859 1 95.44 91 PHE A CA 1
ATOM 746 C C . PHE A 1 91 ? 10.484 -5.434 12.398 1 95.44 91 PHE A C 1
ATOM 748 O O . PHE A 1 91 ? 11.297 -6.062 11.727 1 95.44 91 PHE A O 1
ATOM 755 N N . GLU A 1 92 ? 10.039 -5.781 13.57 1 96.12 92 GLU A N 1
ATOM 756 C CA . GLU A 1 92 ? 10.523 -7.012 14.188 1 96.12 92 GLU A CA 1
ATOM 757 C C . GLU A 1 92 ? 9.594 -8.18 13.891 1 96.12 92 GLU A C 1
ATOM 759 O O . GLU A 1 92 ? 9.977 -9.344 14.047 1 96.12 92 GLU A O 1
ATOM 764 N N . LEU A 1 93 ? 8.375 -7.859 13.555 1 97.06 93 LEU A N 1
ATOM 765 C CA . LEU A 1 93 ? 7.355 -8.875 13.305 1 97.06 93 LEU A CA 1
ATOM 766 C C . LEU A 1 93 ? 6.973 -8.906 11.828 1 97.06 93 LEU A C 1
ATOM 768 O O . LEU A 1 93 ? 6.957 -7.867 11.164 1 97.06 93 LEU A O 1
ATOM 772 N N . TYR A 1 94 ? 6.715 -10.125 11.32 1 97.31 94 TYR A N 1
ATOM 773 C CA . TYR A 1 94 ? 6.133 -10.219 9.984 1 97.31 94 TYR A CA 1
ATOM 774 C C . TYR A 1 94 ? 4.824 -9.438 9.914 1 97.31 94 TYR A C 1
ATOM 776 O O . TYR A 1 94 ? 4.027 -9.453 10.852 1 97.31 94 TYR A O 1
ATOM 784 N N . ARG A 1 95 ? 4.551 -8.836 8.797 1 95.56 95 ARG A N 1
ATOM 785 C CA . ARG A 1 95 ? 3.381 -7.973 8.672 1 95.56 95 ARG A CA 1
ATOM 786 C C . ARG A 1 95 ? 2.293 -8.641 7.836 1 95.56 95 ARG A C 1
ATOM 788 O O . ARG A 1 95 ? 1.203 -8.086 7.668 1 95.56 95 ARG A O 1
ATOM 795 N N . THR A 1 96 ? 2.629 -9.805 7.316 1 94.31 96 THR A N 1
ATOM 796 C CA . THR A 1 96 ? 1.706 -10.492 6.418 1 94.31 96 THR A CA 1
ATOM 797 C C . THR A 1 96 ? 1.695 -11.992 6.691 1 94.31 96 THR A C 1
ATOM 799 O O . THR A 1 96 ? 2.721 -12.57 7.062 1 94.31 96 THR A O 1
ATOM 802 N N . THR A 1 97 ? 0.532 -12.594 6.59 1 97.12 97 THR A N 1
ATOM 803 C CA . THR A 1 97 ? 0.435 -14.047 6.602 1 97.12 97 THR A CA 1
ATOM 804 C C . THR A 1 97 ? 0.552 -14.609 5.188 1 97.12 97 THR A C 1
ATOM 806 O O . THR A 1 97 ? -0.129 -14.141 4.27 1 97.12 97 THR A O 1
ATOM 809 N N . LEU A 1 98 ? 1.431 -15.555 5 1 98.5 98 LEU A N 1
ATOM 810 C CA . LEU A 1 98 ? 1.712 -16.125 3.688 1 98.5 98 LEU A CA 1
ATOM 811 C C . LEU A 1 98 ? 1.433 -17.625 3.674 1 98.5 98 LEU A C 1
ATOM 813 O O . LEU A 1 98 ? 1.81 -18.344 4.605 1 98.5 98 LEU A O 1
ATOM 817 N N . VAL A 1 99 ? 0.763 -18.078 2.617 1 98 99 VAL A N 1
ATOM 818 C CA . VAL A 1 99 ? 0.341 -19.469 2.471 1 98 99 VAL A CA 1
ATOM 819 C C . VAL A 1 99 ? 0.751 -20 1.096 1 98 99 VAL A C 1
ATOM 821 O O . VAL A 1 99 ? 0.623 -19.281 0.092 1 98 99 VAL A O 1
ATOM 824 N N . THR A 1 100 ? 1.332 -21.203 1.058 1 98.25 100 THR A N 1
ATOM 825 C CA . THR A 1 100 ? 1.651 -21.812 -0.23 1 98.25 100 THR A CA 1
ATOM 826 C C . THR A 1 100 ? 0.378 -22.172 -0.985 1 98.25 100 THR A C 1
ATOM 828 O O . THR A 1 100 ? -0.471 -22.906 -0.464 1 98.25 100 THR A O 1
ATOM 831 N N . GLU A 1 101 ? 0.24 -21.656 -2.133 1 94.69 101 GLU A N 1
ATOM 832 C CA . GLU A 1 101 ? -0.895 -22 -2.984 1 94.69 101 GLU A CA 1
ATOM 833 C C . GLU A 1 101 ? -0.624 -23.281 -3.771 1 94.69 101 GLU A C 1
ATOM 835 O O . GLU A 1 101 ? -1.557 -23.938 -4.242 1 94.69 101 GLU A O 1
ATOM 840 N N . THR A 1 102 ? 0.522 -23.562 -4.039 1 95.88 102 THR A N 1
ATOM 841 C CA . THR A 1 102 ? 1.021 -24.797 -4.641 1 95.88 102 THR A CA 1
ATOM 842 C C . THR A 1 102 ? 2.154 -25.391 -3.807 1 95.88 102 THR A C 1
ATOM 844 O O . THR A 1 102 ? 2.527 -24.828 -2.773 1 95.88 102 THR A O 1
ATOM 847 N N . ASP A 1 103 ? 2.648 -26.578 -4.246 1 98.12 103 ASP A N 1
ATOM 848 C CA . ASP A 1 103 ? 3.947 -26.984 -3.713 1 98.12 103 ASP A CA 1
ATOM 849 C C . ASP A 1 103 ? 5.02 -25.938 -4.047 1 98.12 103 ASP A C 1
ATOM 851 O O . ASP A 1 103 ? 5.078 -25.438 -5.172 1 98.12 103 ASP A O 1
ATOM 855 N N . CYS A 1 104 ? 5.801 -25.578 -3.041 1 97.88 104 CYS A N 1
ATOM 856 C CA . CYS A 1 104 ? 6.754 -24.5 -3.223 1 97.88 104 CYS A CA 1
ATOM 857 C C . CYS A 1 104 ? 8.156 -24.922 -2.793 1 97.88 104 CYS A C 1
ATOM 859 O O . CYS A 1 104 ? 8.305 -25.812 -1.948 1 97.88 104 CYS A O 1
ATOM 861 N N . ARG A 1 105 ? 9.086 -24.359 -3.4 1 97.44 105 ARG A N 1
ATOM 862 C CA . ARG A 1 105 ? 10.492 -24.484 -3.023 1 97.44 105 ARG A CA 1
ATOM 863 C C . ARG A 1 105 ? 11.086 -23.109 -2.684 1 97.44 105 ARG A C 1
ATOM 865 O O . ARG A 1 105 ? 10.891 -22.141 -3.422 1 97.44 105 ARG A O 1
ATOM 872 N N . PHE A 1 106 ? 11.836 -23.031 -1.524 1 97.81 106 PHE A N 1
ATOM 873 C CA . PHE A 1 106 ? 12.398 -21.766 -1.035 1 97.81 106 PHE A CA 1
ATOM 874 C C . PHE A 1 106 ? 13.898 -21.906 -0.795 1 97.81 106 PHE A C 1
ATOM 876 O O . PHE A 1 106 ? 14.383 -22.984 -0.433 1 97.81 106 PHE A O 1
ATOM 883 N N . LEU A 1 107 ? 14.625 -20.875 -1.051 1 97.12 107 LEU A N 1
ATOM 884 C CA . LEU A 1 107 ? 15.914 -20.656 -0.407 1 97.12 107 LEU A CA 1
ATOM 885 C C . LEU A 1 107 ? 15.75 -19.875 0.896 1 97.12 107 LEU A C 1
ATOM 887 O O . LEU A 1 107 ? 15.172 -18.781 0.904 1 97.12 107 LEU A O 1
ATOM 891 N N . CYS A 1 108 ? 16.203 -20.422 1.961 1 98.19 108 CYS A N 1
ATOM 892 C CA . CYS A 1 108 ? 15.984 -19.812 3.264 1 98.19 108 CYS A CA 1
ATOM 893 C C . CYS A 1 108 ? 17.312 -19.484 3.941 1 98.19 108 CYS A C 1
ATOM 895 O O . CYS A 1 108 ? 18.281 -20.219 3.805 1 98.19 108 CYS A O 1
ATOM 897 N N . VAL A 1 109 ? 17.344 -18.453 4.605 1 98.31 109 VAL A N 1
ATOM 898 C CA . VAL A 1 109 ? 18.5 -18.031 5.402 1 98.31 109 VAL A CA 1
ATOM 899 C C . VAL A 1 109 ? 18.031 -17.219 6.609 1 98.31 109 VAL A C 1
ATOM 901 O O . VAL A 1 109 ? 16.906 -16.719 6.617 1 98.31 109 VAL A O 1
ATOM 904 N N . SER A 1 110 ? 18.766 -17.141 7.633 1 98.25 110 SER A N 1
ATOM 905 C CA . SER A 1 110 ? 18.375 -16.359 8.797 1 98.25 110 SER A CA 1
ATOM 906 C C . SER A 1 110 ? 18.297 -14.867 8.469 1 98.25 110 SER A C 1
ATOM 908 O O . SER A 1 110 ? 19.078 -14.359 7.66 1 98.25 110 SER A O 1
ATOM 910 N N . LYS A 1 111 ? 17.359 -14.172 9.141 1 98.19 111 LYS A N 1
ATOM 911 C CA . LYS A 1 111 ? 17.219 -12.727 8.992 1 98.19 111 LYS A CA 1
ATOM 912 C C . LYS A 1 111 ? 18.531 -12.016 9.305 1 98.19 111 LYS A C 1
ATOM 914 O O . LYS A 1 111 ? 18.938 -11.102 8.578 1 98.19 111 LYS A O 1
ATOM 919 N N . ASP A 1 112 ? 19.219 -12.469 10.273 1 97.25 112 ASP A N 1
ATOM 920 C CA . ASP A 1 112 ? 20.453 -11.82 10.719 1 97.25 112 ASP A CA 1
ATOM 921 C C . ASP A 1 112 ? 21.531 -11.898 9.641 1 97.25 112 ASP A C 1
ATOM 923 O O . ASP A 1 112 ? 22.188 -10.898 9.336 1 97.25 112 ASP A O 1
ATOM 927 N N . GLN A 1 113 ? 21.75 -13.062 9.047 1 97.62 113 GLN A N 1
ATOM 928 C CA . GLN A 1 113 ? 22.75 -13.234 7.996 1 97.62 113 GLN A CA 1
ATOM 929 C C . GLN A 1 113 ? 22.391 -12.422 6.758 1 97.62 113 GLN A C 1
ATOM 931 O O . GLN A 1 113 ? 23.234 -11.75 6.176 1 97.62 113 GLN A O 1
ATOM 936 N N . PHE A 1 114 ? 21.156 -12.492 6.414 1 98.06 114 PHE A N 1
ATOM 937 C CA . PHE A 1 114 ? 20.688 -11.789 5.227 1 98.06 114 PHE A CA 1
ATOM 938 C C . PHE A 1 114 ? 20.844 -10.281 5.387 1 98.06 114 PHE A C 1
ATOM 940 O O . PHE A 1 114 ? 21.344 -9.602 4.484 1 98.06 114 PHE A O 1
ATOM 947 N N . SER A 1 115 ? 20.391 -9.758 6.523 1 96.69 115 SER A N 1
ATOM 948 C CA . SER A 1 115 ? 20.438 -8.32 6.766 1 96.69 115 SER A CA 1
ATOM 949 C C . SER A 1 115 ? 21.859 -7.809 6.848 1 96.69 115 SER A C 1
ATOM 951 O O . SER A 1 115 ? 22.156 -6.695 6.406 1 96.69 115 SER A O 1
ATOM 953 N N . ARG A 1 116 ? 22.719 -8.602 7.414 1 96.12 116 ARG A N 1
ATOM 954 C CA . ARG A 1 116 ? 24.141 -8.234 7.488 1 96.12 116 ARG A CA 1
ATOM 955 C C . ARG A 1 116 ? 24.703 -7.977 6.098 1 96.12 116 ARG A C 1
ATOM 957 O O . ARG A 1 116 ? 25.422 -6.996 5.887 1 96.12 116 ARG A O 1
ATOM 964 N N . TRP A 1 117 ? 24.422 -8.859 5.227 1 97.12 117 TRP A N 1
ATOM 965 C CA . TRP A 1 117 ? 24.859 -8.695 3.848 1 97.12 117 TRP A CA 1
ATOM 966 C C . TRP A 1 117 ? 24.156 -7.531 3.178 1 97.12 117 TRP A C 1
ATOM 968 O O . TRP A 1 117 ? 24.797 -6.633 2.631 1 97.12 117 TRP A O 1
ATOM 978 N N . MET A 1 118 ? 22.859 -7.5 3.213 1 95.31 118 MET A N 1
ATOM 979 C CA . MET A 1 118 ? 22.062 -6.535 2.449 1 95.31 118 MET A CA 1
ATOM 980 C C . MET A 1 118 ? 22.453 -5.105 2.822 1 95.31 118 MET A C 1
ATOM 982 O O . MET A 1 118 ? 22.594 -4.25 1.946 1 95.31 118 MET A O 1
ATOM 986 N N . LEU A 1 119 ? 22.656 -4.875 4.074 1 92.88 119 LEU A N 1
ATOM 987 C CA . LEU A 1 119 ? 22.953 -3.529 4.562 1 92.88 119 LEU A CA 1
ATOM 988 C C . LEU A 1 119 ? 24.328 -3.074 4.125 1 92.88 119 LEU A C 1
ATOM 990 O O . LEU A 1 119 ? 24.656 -1.889 4.219 1 92.88 119 LEU A O 1
ATOM 994 N N . SER A 1 120 ? 25.109 -3.973 3.59 1 92.38 120 SER A N 1
ATOM 995 C CA . SER A 1 120 ? 26.453 -3.617 3.105 1 92.38 120 SER A CA 1
ATOM 996 C C . SER A 1 120 ? 26.5 -3.617 1.581 1 92.38 120 SER A C 1
ATOM 998 O O . SER A 1 120 ? 27.547 -3.354 0.99 1 92.38 120 SER A O 1
ATOM 1000 N N . ASP A 1 121 ? 25.469 -3.955 0.96 1 94.31 121 ASP A N 1
ATOM 1001 C CA . ASP A 1 121 ? 25.391 -4.07 -0.493 1 94.31 121 ASP A CA 1
ATOM 1002 C C . ASP A 1 121 ? 24.297 -3.168 -1.059 1 94.31 121 ASP A C 1
ATOM 1004 O O . ASP A 1 121 ? 23.141 -3.58 -1.159 1 94.31 121 ASP A O 1
ATOM 1008 N N . ILE A 1 122 ? 24.656 -2 -1.525 1 93 122 ILE A N 1
ATOM 1009 C CA . ILE A 1 122 ? 23.688 -1.012 -1.979 1 93 122 ILE A CA 1
ATOM 1010 C C . ILE A 1 122 ? 22.922 -1.553 -3.188 1 93 122 ILE A C 1
ATOM 1012 O O . ILE A 1 122 ? 21.734 -1.271 -3.357 1 93 122 ILE A O 1
ATOM 1016 N N . HIS A 1 123 ? 23.609 -2.334 -3.994 1 94.38 123 HIS A N 1
ATOM 1017 C CA . HIS A 1 123 ? 22.953 -2.949 -5.141 1 94.38 123 HIS A CA 1
ATOM 1018 C C . HIS A 1 123 ? 21.781 -3.826 -4.699 1 94.38 123 HIS A C 1
ATOM 1020 O O . HIS A 1 123 ? 20.688 -3.717 -5.242 1 94.38 123 HIS A O 1
ATOM 1026 N N . ALA A 1 124 ? 22 -4.645 -3.719 1 95.38 124 ALA A N 1
ATOM 1027 C CA . ALA A 1 124 ? 20.969 -5.539 -3.205 1 95.38 124 ALA A CA 1
ATOM 1028 C C . ALA A 1 124 ? 19.812 -4.75 -2.594 1 95.38 124 ALA A C 1
ATOM 1030 O O . ALA A 1 124 ? 18.641 -5.098 -2.787 1 95.38 124 ALA A O 1
ATOM 1031 N N . VAL A 1 125 ? 20.141 -3.689 -1.882 1 95.5 125 VAL A N 1
ATOM 1032 C CA . VAL A 1 125 ? 19.125 -2.85 -1.263 1 95.5 125 VAL A CA 1
ATOM 1033 C C . VAL A 1 125 ? 18.25 -2.227 -2.344 1 95.5 125 VAL A C 1
ATOM 1035 O O . VAL A 1 125 ? 17.016 -2.283 -2.262 1 95.5 125 VAL A O 1
ATOM 1038 N N . LEU A 1 126 ? 18.891 -1.71 -3.334 1 94.75 126 LEU A N 1
ATOM 1039 C CA . LEU A 1 126 ? 18.141 -1.02 -4.387 1 94.75 126 LEU A CA 1
ATOM 1040 C C . LEU A 1 126 ? 17.25 -1.99 -5.152 1 94.75 126 LEU A C 1
ATOM 1042 O O . LEU A 1 126 ? 16.125 -1.652 -5.504 1 94.75 126 LEU A O 1
ATOM 1046 N N . GLU A 1 127 ? 17.734 -3.205 -5.398 1 95.19 127 GLU A N 1
ATOM 1047 C CA . GLU A 1 127 ? 16.922 -4.227 -6.051 1 95.19 127 GLU A CA 1
ATOM 1048 C C . GLU A 1 127 ? 15.719 -4.609 -5.191 1 95.19 127 GLU A C 1
ATOM 1050 O O . GLU A 1 127 ? 14.602 -4.742 -5.695 1 95.19 127 GLU A O 1
ATOM 1055 N N . GLN A 1 128 ? 15.969 -4.719 -3.918 1 96.38 128 GLN A N 1
ATOM 1056 C CA . GLN A 1 128 ? 14.906 -5.09 -2.988 1 96.38 128 GLN A CA 1
ATOM 1057 C C . GLN A 1 128 ? 13.867 -3.977 -2.867 1 96.38 128 GLN A C 1
ATOM 1059 O O . GLN A 1 128 ? 12.664 -4.242 -2.865 1 96.38 128 GLN A O 1
ATOM 1064 N N . VAL A 1 129 ? 14.344 -2.812 -2.74 1 95.5 129 VAL A N 1
ATOM 1065 C CA . VAL A 1 129 ? 13.469 -1.65 -2.592 1 95.5 129 VAL A CA 1
ATOM 1066 C C . VAL A 1 129 ? 12.578 -1.511 -3.824 1 95.5 129 VAL A C 1
ATOM 1068 O O . VAL A 1 129 ? 11.375 -1.271 -3.705 1 95.5 129 VAL A O 1
ATOM 1071 N N . LYS A 1 130 ? 13.133 -1.651 -4.953 1 95.31 130 LYS A N 1
ATOM 1072 C CA . LYS A 1 130 ? 12.367 -1.568 -6.188 1 95.31 130 LYS A CA 1
ATOM 1073 C C . LYS A 1 130 ? 11.281 -2.639 -6.234 1 95.31 130 LYS A C 1
ATOM 1075 O O . LYS A 1 130 ? 10.109 -2.338 -6.492 1 95.31 130 LYS A O 1
ATOM 1080 N N . ALA A 1 131 ? 11.656 -3.852 -5.961 1 94.81 131 ALA A N 1
ATOM 1081 C CA . ALA A 1 131 ? 10.719 -4.965 -6.02 1 94.81 131 ALA A CA 1
ATOM 1082 C C . ALA A 1 131 ? 9.578 -4.77 -5.02 1 94.81 131 ALA A C 1
ATOM 1084 O O . ALA A 1 131 ? 8.398 -4.848 -5.387 1 94.81 131 ALA A O 1
ATOM 1085 N N . MET A 1 132 ? 9.914 -4.465 -3.777 1 95.38 132 MET A N 1
ATOM 1086 C CA . MET A 1 132 ? 8.898 -4.352 -2.74 1 95.38 132 MET A CA 1
ATOM 1087 C C . MET A 1 132 ? 8.07 -3.082 -2.922 1 95.38 132 MET A C 1
ATOM 1089 O O . MET A 1 132 ? 6.871 -3.07 -2.652 1 95.38 132 MET A O 1
ATOM 1093 N N . GLY A 1 133 ? 8.773 -2.033 -3.303 1 95.88 133 GLY A N 1
ATOM 1094 C CA . GLY A 1 133 ? 8.07 -0.78 -3.52 1 95.88 133 GLY A CA 1
ATOM 1095 C C . GLY A 1 133 ? 7.023 -0.864 -4.613 1 95.88 133 GLY A C 1
ATOM 1096 O O . GLY A 1 133 ? 5.895 -0.402 -4.438 1 95.88 133 GLY A O 1
ATOM 1097 N N . VAL A 1 134 ? 7.387 -1.438 -5.719 1 93.94 134 VAL A N 1
ATOM 1098 C CA . VAL A 1 134 ? 6.473 -1.596 -6.84 1 93.94 134 VAL A CA 1
ATOM 1099 C C . VAL A 1 134 ? 5.27 -2.439 -6.418 1 93.94 134 VAL A C 1
ATOM 1101 O O . VAL A 1 134 ? 4.121 -2.074 -6.684 1 93.94 134 VAL A O 1
ATOM 1104 N N . TYR A 1 135 ? 5.562 -3.445 -5.719 1 93.19 135 TYR A N 1
ATOM 1105 C CA . TYR A 1 135 ? 4.508 -4.32 -5.219 1 93.19 135 TYR A CA 1
ATOM 1106 C C . TYR A 1 135 ? 3.566 -3.562 -4.289 1 93.19 135 TYR A C 1
ATOM 1108 O O . TYR A 1 135 ? 2.346 -3.602 -4.465 1 93.19 135 TYR A O 1
ATOM 1116 N N . LEU A 1 136 ? 4.082 -2.902 -3.295 1 96 136 LEU A N 1
ATOM 1117 C CA . LEU A 1 136 ? 3.268 -2.189 -2.316 1 96 136 LEU A CA 1
ATOM 1118 C C . LEU A 1 136 ? 2.428 -1.109 -2.99 1 96 136 LEU A C 1
ATOM 1120 O O . LEU A 1 136 ? 1.238 -0.968 -2.697 1 96 136 LEU A O 1
ATOM 1124 N N . LEU A 1 137 ? 3.061 -0.415 -3.869 1 95.69 137 LEU A N 1
ATOM 1125 C CA . LEU A 1 137 ? 2.352 0.652 -4.566 1 95.69 137 LEU A CA 1
ATOM 1126 C C . LEU A 1 137 ? 1.214 0.088 -5.41 1 95.69 137 LEU A C 1
ATOM 1128 O O . LEU A 1 137 ? 0.099 0.612 -5.387 1 95.69 137 LEU A O 1
ATOM 1132 N N . GLU A 1 138 ? 1.454 -0.98 -6.137 1 92.62 138 GLU A N 1
ATOM 1133 C CA . GLU A 1 138 ? 0.416 -1.617 -6.941 1 92.62 138 GLU A CA 1
ATOM 1134 C C . GLU A 1 138 ? -0.745 -2.09 -6.07 1 92.62 138 GLU A C 1
ATOM 1136 O O . GLU A 1 138 ? -1.91 -1.938 -6.445 1 92.62 138 GLU A O 1
ATOM 1141 N N . GLN A 1 139 ? -0.398 -2.625 -4.98 1 94.69 139 GLN A N 1
ATOM 1142 C CA . GLN A 1 139 ? -1.423 -3.15 -4.086 1 94.69 139 GLN A CA 1
ATOM 1143 C C . GLN A 1 139 ? -2.273 -2.025 -3.502 1 94.69 139 GLN A C 1
ATOM 1145 O O . GLN A 1 139 ? -3.5 -2.131 -3.447 1 94.69 139 GLN A O 1
ATOM 1150 N N . VAL A 1 140 ? -1.604 -1.016 -3.072 1 95.56 140 VAL A N 1
ATOM 1151 C CA . VAL A 1 140 ? -2.352 0.071 -2.449 1 95.56 140 VAL A CA 1
ATOM 1152 C C . VAL A 1 140 ? -3.25 0.741 -3.486 1 95.56 140 VAL A C 1
ATOM 1154 O O . VAL A 1 140 ? -4.402 1.076 -3.197 1 95.56 140 VAL A O 1
ATOM 1157 N N . ARG A 1 141 ? -2.764 0.932 -4.656 1 93 141 ARG A N 1
ATOM 1158 C CA . ARG A 1 141 ? -3.551 1.536 -5.727 1 93 141 ARG A CA 1
ATOM 1159 C C . ARG A 1 141 ? -4.75 0.667 -6.082 1 93 141 ARG A C 1
ATOM 1161 O O . ARG A 1 141 ? -5.855 1.176 -6.281 1 93 141 ARG A O 1
ATOM 1168 N N . LYS A 1 142 ? -4.574 -0.592 -6.117 1 93.06 142 LYS A N 1
ATOM 1169 C CA . LYS A 1 142 ? -5.66 -1.525 -6.402 1 93.06 142 LYS A CA 1
ATOM 1170 C C . LYS A 1 142 ? -6.723 -1.488 -5.305 1 93.06 142 LYS A C 1
ATOM 1172 O O . LYS A 1 142 ? -7.918 -1.427 -5.594 1 93.06 142 LYS A O 1
ATOM 1177 N N . GLU A 1 143 ? -6.246 -1.52 -4.074 1 94.88 143 GLU A N 1
ATOM 1178 C CA . GLU A 1 143 ? -7.184 -1.54 -2.955 1 94.88 143 GLU A CA 1
ATOM 1179 C C . GLU A 1 143 ? -8.031 -0.274 -2.922 1 94.88 143 GLU A C 1
ATOM 1181 O O . GLU A 1 143 ? -9.211 -0.319 -2.557 1 94.88 143 GLU A O 1
ATOM 1186 N N . ARG A 1 144 ? -7.457 0.798 -3.295 1 94.38 144 ARG A N 1
ATOM 1187 C CA . ARG A 1 144 ? -8.211 2.045 -3.348 1 94.38 144 ARG A CA 1
ATOM 1188 C C . ARG A 1 144 ? -9.312 1.973 -4.402 1 94.38 144 ARG A C 1
ATOM 1190 O O . ARG A 1 144 ? -10.43 2.449 -4.176 1 94.38 144 ARG A O 1
ATOM 1197 N N . LEU A 1 145 ? -9.008 1.357 -5.535 1 93.44 145 LEU A N 1
ATOM 1198 C CA . LEU A 1 145 ? -10.023 1.198 -6.57 1 93.44 145 LEU A CA 1
ATOM 1199 C C . LEU A 1 145 ? -11.164 0.308 -6.082 1 93.44 145 LEU A C 1
ATOM 1201 O O . LEU A 1 145 ? -12.336 0.598 -6.336 1 93.44 145 LEU A O 1
ATOM 1205 N N . PHE A 1 146 ? -10.789 -0.699 -5.371 1 93.88 146 PHE A N 1
ATOM 1206 C CA . PHE A 1 146 ? -11.773 -1.653 -4.879 1 93.88 146 PHE A CA 1
ATOM 1207 C C . PHE A 1 146 ? -12.789 -0.965 -3.975 1 93.88 146 PHE A C 1
ATOM 1209 O O . PHE A 1 146 ? -13.953 -1.379 -3.906 1 93.88 146 PHE A O 1
ATOM 1216 N N . LEU A 1 147 ? -12.375 0.101 -3.369 1 92.38 147 LEU A N 1
ATOM 1217 C CA . LEU A 1 147 ? -13.258 0.834 -2.463 1 92.38 147 LEU A CA 1
ATOM 1218 C C . LEU A 1 147 ? -14.438 1.428 -3.219 1 92.38 147 LEU A C 1
ATOM 1220 O O . LEU A 1 147 ? -15.523 1.595 -2.65 1 92.38 147 LEU A O 1
ATOM 1224 N N . PHE A 1 148 ? -14.258 1.649 -4.527 1 93.56 148 PHE A N 1
ATOM 1225 C CA . PHE A 1 148 ? -15.273 2.426 -5.234 1 93.56 148 PHE A CA 1
ATOM 1226 C C . PHE A 1 148 ? -15.859 1.625 -6.387 1 93.56 148 PHE A C 1
ATOM 1228 O O . PHE A 1 148 ? -16.797 2.082 -7.059 1 93.56 148 PHE A O 1
ATOM 1235 N N . LEU A 1 149 ? -15.352 0.527 -6.641 1 92.12 149 LEU A N 1
ATOM 1236 C CA . LEU A 1 149 ? -15.836 -0.296 -7.742 1 92.12 149 LEU A CA 1
ATOM 1237 C C . LEU A 1 149 ? -16.922 -1.261 -7.262 1 92.12 149 LEU A C 1
ATOM 1239 O O . LEU A 1 149 ? -16.891 -1.714 -6.113 1 92.12 149 LEU A O 1
ATOM 1243 N N . GLN A 1 150 ? -17.734 -1.581 -8.188 1 86.88 150 GLN A N 1
ATOM 1244 C CA . GLN A 1 150 ? -18.812 -2.535 -7.914 1 86.88 150 GLN A CA 1
ATOM 1245 C C . GLN A 1 150 ? -18.312 -3.973 -8.078 1 86.88 150 GLN A C 1
ATOM 1247 O O . GLN A 1 150 ? -17.172 -4.203 -8.477 1 86.88 150 GLN A O 1
ATOM 1252 N N . GLY A 1 151 ? -19.234 -4.934 -7.789 1 87.88 151 GLY A N 1
ATOM 1253 C CA . GLY A 1 151 ? -18.844 -6.332 -7.773 1 87.88 151 GLY A CA 1
ATOM 1254 C C . GLY A 1 151 ? -18.234 -6.797 -9.086 1 87.88 151 GLY A C 1
ATOM 1255 O O . GLY A 1 151 ? -17.125 -7.34 -9.102 1 87.88 151 GLY A O 1
ATOM 1256 N N . SER A 1 152 ? -18.906 -6.48 -10.188 1 91.12 152 SER A N 1
ATOM 1257 C CA . SER A 1 152 ? -18.406 -6.941 -11.484 1 91.12 152 SER A CA 1
ATOM 1258 C C . SER A 1 152 ? -17.094 -6.254 -11.844 1 91.12 152 SER A C 1
ATOM 1260 O O . SER A 1 152 ? -16.188 -6.879 -12.406 1 91.12 152 SER A O 1
ATOM 1262 N N . ASP A 1 153 ? -17.031 -5.027 -11.516 1 94.38 153 ASP A N 1
ATOM 1263 C CA . ASP A 1 153 ? -15.852 -4.258 -11.867 1 94.38 153 ASP A CA 1
ATOM 1264 C C . ASP A 1 153 ? -14.617 -4.773 -11.125 1 94.38 153 ASP A C 1
ATOM 1266 O O . ASP A 1 153 ? -13.516 -4.77 -11.664 1 94.38 153 ASP A O 1
ATOM 1270 N N . ARG A 1 154 ? -14.781 -5.191 -9.891 1 95 154 ARG A N 1
ATOM 1271 C CA . ARG A 1 154 ? -13.672 -5.762 -9.133 1 95 154 ARG A CA 1
ATOM 1272 C C . ARG A 1 154 ? -13.172 -7.055 -9.773 1 95 154 ARG A C 1
ATOM 1274 O O . ARG A 1 154 ? -11.969 -7.305 -9.828 1 95 154 ARG A O 1
ATOM 1281 N N . LEU A 1 155 ? -14.102 -7.793 -10.297 1 96.25 155 LEU A N 1
ATOM 1282 C CA . LEU A 1 155 ? -13.734 -9.047 -10.953 1 96.25 155 LEU A CA 1
ATOM 1283 C C . LEU A 1 155 ? -13.023 -8.773 -12.273 1 96.25 155 LEU A C 1
ATOM 1285 O O . LEU A 1 155 ? -12.047 -9.461 -12.609 1 96.25 155 LEU A O 1
ATOM 1289 N N . PHE A 1 156 ? -13.531 -7.762 -12.992 1 95.62 156 PHE A N 1
ATOM 1290 C CA . PHE A 1 156 ? -12.852 -7.367 -14.211 1 95.62 156 PHE A CA 1
ATOM 1291 C C . PHE A 1 156 ? -11.398 -6.992 -13.93 1 95.62 156 PHE A C 1
ATOM 1293 O O . PHE A 1 156 ? -10.492 -7.434 -14.633 1 95.62 156 PHE A O 1
ATOM 1300 N N . LEU A 1 157 ? -11.234 -6.242 -12.922 1 93.88 157 LEU A N 1
ATOM 1301 C CA . LEU A 1 157 ? -9.891 -5.805 -12.57 1 93.88 157 LEU A CA 1
ATOM 1302 C C . LEU A 1 157 ? -9.016 -6.996 -12.18 1 93.88 157 LEU A C 1
ATOM 1304 O O . LEU A 1 157 ? -7.855 -7.074 -12.578 1 93.88 157 LEU A O 1
ATOM 1308 N N . LEU A 1 158 ? -9.57 -7.871 -11.383 1 94 158 LEU A N 1
ATOM 1309 C CA . LEU A 1 158 ? -8.828 -9.062 -10.969 1 94 158 LEU A CA 1
ATOM 1310 C C . LEU A 1 158 ? -8.414 -9.883 -12.188 1 94 158 LEU A C 1
ATOM 1312 O O . LEU A 1 158 ? -7.254 -10.289 -12.297 1 94 158 LEU A O 1
ATOM 1316 N N . PHE A 1 159 ? -9.328 -10.055 -13.102 1 95 159 PHE A N 1
ATOM 1317 C CA . PHE A 1 159 ? -9.047 -10.859 -14.281 1 95 159 PHE A CA 1
ATOM 1318 C C . PHE A 1 159 ? -8.008 -10.188 -15.164 1 95 159 PHE A C 1
ATOM 1320 O O . PHE A 1 159 ? -7.137 -10.852 -15.727 1 95 159 PHE A O 1
ATOM 1327 N N . MET A 1 160 ? -8.125 -8.938 -15.242 1 93.44 160 MET A N 1
ATOM 1328 C CA . MET A 1 160 ? -7.137 -8.188 -16 1 93.44 160 MET A CA 1
ATOM 1329 C C . MET A 1 160 ? -5.742 -8.375 -15.414 1 93.44 160 MET A C 1
ATOM 1331 O O . MET A 1 160 ? -4.773 -8.586 -16.156 1 93.44 160 MET A O 1
ATOM 1335 N N . GLU A 1 161 ? -5.672 -8.289 -14.18 1 90 161 GLU A N 1
ATOM 1336 C CA . GLU A 1 161 ? -4.391 -8.453 -13.492 1 90 161 GLU A CA 1
ATOM 1337 C C . GLU A 1 161 ? -3.812 -9.844 -13.719 1 90 161 GLU A C 1
ATOM 1339 O O . GLU A 1 161 ? -2.623 -9.992 -14.008 1 90 161 GLU A O 1
ATOM 1344 N N . ILE A 1 162 ? -4.652 -10.844 -13.594 1 90.31 162 ILE A N 1
ATOM 1345 C CA . ILE A 1 162 ? -4.211 -12.227 -13.766 1 90.31 162 ILE A CA 1
ATOM 1346 C C . ILE A 1 162 ? -3.758 -12.445 -15.203 1 90.31 162 ILE A C 1
ATOM 1348 O O . ILE A 1 162 ? -2.732 -13.086 -15.445 1 90.31 162 ILE A O 1
ATOM 1352 N N . TYR A 1 163 ? -4.492 -11.906 -16.094 1 92.69 163 TYR A N 1
ATOM 1353 C CA . TYR A 1 163 ? -4.145 -12.039 -17.516 1 92.69 163 TYR A CA 1
ATOM 1354 C C . TYR A 1 163 ? -2.764 -11.453 -17.781 1 92.69 163 TYR A C 1
ATOM 1356 O O . TYR A 1 163 ? -1.947 -12.078 -18.469 1 92.69 163 TYR A O 1
ATOM 1364 N N . ARG A 1 164 ? -2.455 -10.289 -17.266 1 88.06 164 ARG A N 1
ATOM 1365 C CA . ARG A 1 164 ? -1.189 -9.602 -17.484 1 88.06 164 ARG A CA 1
ATOM 1366 C C . ARG A 1 164 ? -0.02 -10.414 -16.938 1 88.06 164 ARG A C 1
ATOM 1368 O O . ARG A 1 164 ? 1.059 -10.438 -17.531 1 88.06 164 ARG A O 1
ATOM 1375 N N . LYS A 1 165 ? -0.192 -11.094 -15.898 1 82.5 165 LYS A N 1
ATOM 1376 C CA . LYS A 1 165 ? 0.896 -11.773 -15.203 1 82.5 165 LYS A CA 1
ATOM 1377 C C . LYS A 1 165 ? 1.059 -13.211 -15.711 1 82.5 165 LYS A C 1
ATOM 1379 O O . LYS A 1 165 ? 2.148 -13.781 -15.633 1 82.5 165 LYS A O 1
ATOM 1384 N N . SER A 1 166 ? -0.02 -13.773 -16.234 1 84.62 166 SER A N 1
ATOM 1385 C CA . SER A 1 166 ? 0.049 -15.219 -16.438 1 84.62 166 SER A CA 1
ATOM 1386 C C . SER A 1 166 ? -0.338 -15.602 -17.859 1 84.62 166 SER A C 1
ATOM 1388 O O . SER A 1 166 ? -0.338 -16.781 -18.219 1 84.62 166 SER A O 1
ATOM 1390 N N . SER A 1 167 ? -0.7 -14.648 -18.609 1 90.19 167 SER A N 1
ATOM 1391 C CA . SER A 1 167 ? -1.092 -15 -19.969 1 90.19 167 SER A CA 1
ATOM 1392 C C . SER A 1 167 ? 0.074 -15.609 -20.75 1 90.19 167 SER A C 1
ATOM 1394 O O . SER A 1 167 ? 1.23 -15.25 -20.516 1 90.19 167 SER A O 1
ATOM 1396 N N . HIS A 1 168 ? -0.158 -16.578 -21.547 1 90.38 168 HIS A N 1
ATOM 1397 C CA . HIS A 1 168 ? 0.772 -17.234 -22.453 1 90.38 168 HIS A CA 1
ATOM 1398 C C . HIS A 1 168 ? 0.209 -17.297 -23.875 1 90.38 168 HIS A C 1
ATOM 1400 O O . HIS A 1 168 ? -0.879 -17.844 -24.094 1 90.38 168 HIS A O 1
ATOM 1406 N N . ARG A 1 169 ? 0.94 -16.734 -24.812 1 92.75 169 ARG A N 1
ATOM 1407 C CA . ARG A 1 169 ? 0.536 -16.719 -26.203 1 92.75 169 ARG A CA 1
ATOM 1408 C C . ARG A 1 169 ? -0.858 -16.109 -26.359 1 92.75 169 ARG A C 1
ATOM 1410 O O . ARG A 1 169 ? -1.713 -16.688 -27.047 1 92.75 169 ARG A O 1
ATOM 1417 N N . GLY A 1 170 ? -1.148 -15.117 -25.516 1 92.75 170 GLY A N 1
ATOM 1418 C CA . GLY A 1 170 ? -2.365 -14.336 -25.672 1 92.75 170 GLY A CA 1
ATOM 1419 C C . GLY A 1 170 ? -3.562 -14.961 -24.984 1 92.75 170 GLY A C 1
ATOM 1420 O O . GLY A 1 170 ? -4.699 -14.523 -25.172 1 92.75 170 GLY A O 1
ATOM 1421 N N . THR A 1 171 ? -3.35 -16.016 -24.312 1 95.31 171 THR A N 1
ATOM 1422 C CA . THR A 1 171 ? -4.453 -16.656 -23.609 1 95.31 171 THR A CA 1
ATOM 1423 C C . THR A 1 171 ? -4.113 -16.859 -22.141 1 95.31 171 THR A C 1
ATOM 1425 O O . THR A 1 171 ? -2.965 -17.125 -21.797 1 95.31 171 THR A O 1
ATOM 1428 N N . CYS A 1 172 ? -5.133 -16.641 -21.297 1 94.88 172 CYS A N 1
ATOM 1429 C CA . CYS A 1 172 ? -4.98 -16.812 -19.859 1 94.88 172 CYS A CA 1
ATOM 1430 C C . CYS A 1 172 ? -5.988 -17.828 -19.328 1 94.88 172 CYS A C 1
ATOM 1432 O O . CYS A 1 172 ? -7.16 -17.812 -19.719 1 94.88 172 CYS A O 1
ATOM 1434 N N . ARG A 1 173 ? -5.469 -18.797 -18.578 1 93.69 173 ARG A N 1
ATOM 1435 C CA . ARG A 1 173 ? -6.312 -19.797 -17.938 1 93.69 173 ARG A CA 1
ATOM 1436 C C . ARG A 1 173 ? -6.34 -19.594 -16.422 1 93.69 173 ARG A C 1
ATOM 1438 O O . ARG A 1 173 ? -5.297 -19.625 -15.766 1 93.69 173 ARG A O 1
ATOM 1445 N N . ILE A 1 174 ? -7.516 -19.344 -15.922 1 92.19 174 ILE A N 1
ATOM 1446 C CA . ILE A 1 174 ? -7.68 -19.078 -14.5 1 92.19 174 ILE A CA 1
ATOM 1447 C C . ILE A 1 174 ? -8.367 -20.266 -13.828 1 92.19 174 ILE A C 1
ATOM 1449 O O . ILE A 1 174 ? -9.531 -20.547 -14.109 1 92.19 174 ILE A O 1
ATOM 1453 N N . GLN A 1 175 ? -7.641 -20.938 -12.953 1 88.56 175 GLN A N 1
ATOM 1454 C CA . GLN A 1 175 ? -8.172 -22.094 -12.25 1 88.56 175 GLN A CA 1
ATOM 1455 C C . GLN A 1 175 ? -8.445 -21.766 -10.781 1 88.56 175 GLN A C 1
ATOM 1457 O O . GLN A 1 175 ? -7.957 -22.453 -9.883 1 88.56 175 GLN A O 1
ATOM 1462 N N . LEU A 1 176 ? -9.148 -20.75 -10.531 1 86.75 176 LEU A N 1
ATOM 1463 C CA . LEU A 1 176 ? -9.539 -20.359 -9.18 1 86.75 176 LEU A CA 1
ATOM 1464 C C . LEU A 1 176 ? -10.977 -20.781 -8.883 1 86.75 176 LEU A C 1
ATOM 1466 O O . LEU A 1 176 ? -11.867 -20.578 -9.719 1 86.75 176 LEU A O 1
ATOM 1470 N N . ALA A 1 177 ? -11.07 -21.344 -7.723 1 89.69 177 ALA A N 1
ATOM 1471 C CA . ALA A 1 177 ? -12.422 -21.656 -7.262 1 89.69 177 ALA A CA 1
ATOM 1472 C C . ALA A 1 177 ? -13.195 -20.375 -6.973 1 89.69 177 ALA A C 1
ATOM 1474 O O . ALA A 1 177 ? -12.609 -19.297 -6.82 1 89.69 177 ALA A O 1
ATOM 1475 N N . ARG A 1 178 ? -14.508 -20.5 -6.906 1 92.94 178 ARG A N 1
ATOM 1476 C CA . ARG A 1 178 ? -15.367 -19.359 -6.602 1 92.94 178 ARG A CA 1
ATOM 1477 C C . ARG A 1 178 ? -15.016 -18.75 -5.246 1 92.94 178 ARG A C 1
ATOM 1479 O O . ARG A 1 178 ? -15.055 -17.531 -5.078 1 92.94 178 ARG A O 1
ATOM 1486 N N . LYS A 1 179 ? -14.672 -19.641 -4.359 1 93.88 179 LYS A N 1
ATOM 1487 C CA . LYS A 1 179 ? -14.273 -19.156 -3.043 1 93.88 179 LYS A CA 1
ATOM 1488 C C . LYS A 1 179 ? -13 -18.312 -3.125 1 93.88 179 LYS A C 1
ATOM 1490 O O . LYS A 1 179 ? -12.867 -17.297 -2.434 1 93.88 179 LYS A O 1
ATOM 1495 N N . ASP A 1 180 ? -12.078 -18.75 -3.951 1 93.38 180 ASP A N 1
ATOM 1496 C CA . ASP A 1 180 ? -10.836 -18.016 -4.137 1 93.38 180 ASP A CA 1
ATOM 1497 C C . ASP A 1 180 ? -11.094 -16.641 -4.777 1 93.38 180 ASP A C 1
ATOM 1499 O O . ASP A 1 180 ? -10.469 -15.648 -4.41 1 93.38 180 ASP A O 1
ATOM 1503 N N . LEU A 1 181 ? -11.992 -16.641 -5.734 1 95.19 181 LEU A N 1
ATOM 1504 C CA . LEU A 1 181 ? -12.375 -15.367 -6.348 1 95.19 181 LEU A CA 1
ATOM 1505 C C . LEU A 1 181 ? -13.008 -14.438 -5.324 1 95.19 181 LEU A C 1
ATOM 1507 O O . LEU A 1 181 ? -12.719 -13.234 -5.305 1 95.19 181 LEU A O 1
ATOM 1511 N N . SER A 1 182 ? -13.828 -15.031 -4.516 1 95.94 182 SER A N 1
ATOM 1512 C CA . SER A 1 182 ? -14.438 -14.273 -3.426 1 95.94 182 SER A CA 1
ATOM 1513 C C . SER A 1 182 ? -13.375 -13.688 -2.5 1 95.94 182 SER A C 1
ATOM 1515 O O . SER A 1 182 ? -13.359 -12.484 -2.252 1 95.94 182 SER A O 1
ATOM 1517 N N . ASN A 1 183 ? -12.422 -14.5 -2.076 1 95.44 183 ASN A N 1
ATOM 1518 C CA . ASN A 1 183 ? -11.367 -14.094 -1.156 1 95.44 183 ASN A CA 1
ATOM 1519 C C . ASN A 1 183 ? -10.445 -13.047 -1.786 1 95.44 183 ASN A C 1
ATOM 1521 O O . ASN A 1 183 ? -9.797 -12.273 -1.078 1 95.44 183 ASN A O 1
ATOM 1525 N N . SER A 1 184 ? -10.422 -12.961 -3.107 1 95 184 SER A N 1
ATOM 1526 C CA . SER A 1 184 ? -9.492 -12.07 -3.789 1 95 184 SER A CA 1
ATOM 1527 C C . SER A 1 184 ? -10.148 -10.734 -4.129 1 95 184 SER A C 1
ATOM 1529 O O . SER A 1 184 ? -9.469 -9.781 -4.52 1 95 184 SER A O 1
ATOM 1531 N N . THR A 1 185 ? -11.469 -10.641 -3.957 1 95.62 185 THR A N 1
ATOM 1532 C CA . THR A 1 185 ? -12.156 -9.43 -4.383 1 95.62 185 THR A CA 1
ATOM 1533 C C . THR A 1 185 ? -12.914 -8.797 -3.219 1 95.62 185 THR A C 1
ATOM 1535 O O . THR A 1 185 ? -13.359 -7.652 -3.309 1 95.62 185 THR A O 1
ATOM 1538 N N . GLY A 1 186 ? -13.102 -9.609 -2.148 1 93.88 186 GLY A N 1
ATOM 1539 C CA . GLY A 1 186 ? -13.914 -9.156 -1.031 1 93.88 186 GLY A CA 1
ATOM 1540 C C . GLY A 1 186 ? -15.406 -9.289 -1.283 1 93.88 186 GLY A C 1
ATOM 1541 O O . GLY A 1 186 ? -16.219 -8.812 -0.487 1 93.88 186 GLY A O 1
ATOM 1542 N N . LEU A 1 187 ? -15.758 -9.93 -2.447 1 95.12 187 LEU A N 1
ATOM 1543 C CA . LEU A 1 187 ? -17.156 -10.156 -2.773 1 95.12 187 LEU A CA 1
ATOM 1544 C C . LEU A 1 187 ? -17.656 -11.469 -2.174 1 95.12 187 LEU A C 1
ATOM 1546 O O . LEU A 1 187 ? -16.859 -12.383 -1.932 1 95.12 187 LEU A O 1
ATOM 1550 N N . CYS A 1 188 ? -18.891 -11.508 -1.857 1 94.31 188 CYS A N 1
ATOM 1551 C CA . CYS A 1 188 ? -19.406 -12.797 -1.413 1 94.31 188 CYS A CA 1
ATOM 1552 C C . CYS A 1 188 ? -19.531 -13.766 -2.582 1 94.31 188 CYS A C 1
ATOM 1554 O O . CYS A 1 188 ? -19.562 -13.344 -3.74 1 94.31 188 CYS A O 1
ATOM 1556 N N . ILE A 1 189 ? -19.719 -15.016 -2.283 1 95.44 189 ILE A N 1
ATOM 1557 C CA . ILE A 1 189 ? -19.734 -16.094 -3.275 1 95.44 189 ILE A CA 1
ATOM 1558 C C . ILE A 1 189 ? -20.922 -15.898 -4.215 1 95.44 189 ILE A C 1
ATOM 1560 O O . ILE A 1 189 ? -20.797 -16.125 -5.422 1 95.44 189 ILE A O 1
ATOM 1564 N N . LYS A 1 190 ? -22.016 -15.492 -3.664 1 96.69 190 LYS A N 1
ATOM 1565 C CA . LYS A 1 190 ? -23.203 -15.281 -4.477 1 96.69 190 LYS A CA 1
ATOM 1566 C C . LYS A 1 190 ? -22.969 -14.234 -5.559 1 96.69 190 LYS A C 1
ATOM 1568 O O . LYS A 1 190 ? -23.328 -14.445 -6.719 1 96.69 190 LYS A O 1
ATOM 1573 N N . THR A 1 191 ? -22.359 -13.18 -5.227 1 96.12 191 THR A N 1
ATOM 1574 C CA . THR A 1 191 ? -22.047 -12.094 -6.152 1 96.12 191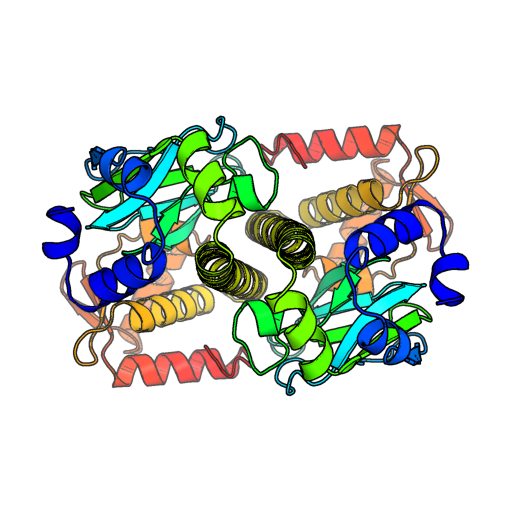 THR A CA 1
ATOM 1575 C C . THR A 1 191 ? -21.016 -12.547 -7.184 1 96.12 191 THR A C 1
ATOM 1577 O O . THR A 1 191 ? -21.141 -12.242 -8.375 1 96.12 191 THR A O 1
ATOM 1580 N N . VAL A 1 192 ? -20.031 -13.281 -6.754 1 96.81 192 VAL A N 1
ATOM 1581 C CA . VAL A 1 192 ? -19.016 -13.805 -7.664 1 96.81 192 VAL A CA 1
ATOM 1582 C C . VAL A 1 192 ? -19.672 -14.68 -8.719 1 96.81 192 VAL A C 1
ATOM 1584 O O . VAL A 1 192 ? -19.422 -14.523 -9.922 1 96.81 192 VAL A O 1
ATOM 1587 N N . ASN A 1 193 ? -20.531 -15.555 -8.258 1 95.88 193 ASN A N 1
ATOM 1588 C CA . ASN A 1 193 ? -21.219 -16.453 -9.18 1 95.88 193 ASN A CA 1
ATOM 1589 C C . ASN A 1 193 ? -22.047 -15.688 -10.211 1 95.88 193 ASN A C 1
ATOM 1591 O O . ASN A 1 193 ? -21.969 -15.984 -11.406 1 95.88 193 ASN A O 1
ATOM 1595 N N . ARG A 1 194 ? -22.734 -14.727 -9.68 1 96.88 194 ARG A N 1
ATOM 1596 C CA . ARG A 1 194 ? -23.547 -13.906 -10.555 1 96.88 194 ARG A CA 1
ATOM 1597 C C . ARG A 1 194 ? -22.688 -13.164 -11.578 1 96.88 194 ARG A C 1
ATOM 1599 O O . ARG A 1 194 ? -23.031 -13.125 -12.766 1 96.88 194 ARG A O 1
ATOM 1606 N N . CYS A 1 195 ? -21.609 -12.602 -11.156 1 96.69 195 CYS A N 1
ATOM 1607 C CA . CYS A 1 195 ? -20.734 -11.82 -12.023 1 96.69 195 CYS A CA 1
ATOM 1608 C C . CYS A 1 195 ? -20.062 -12.695 -13.07 1 96.69 195 CYS A C 1
ATOM 1610 O O . CYS A 1 195 ? -20.016 -12.336 -14.25 1 96.69 195 CYS A O 1
ATOM 1612 N N . VAL A 1 196 ? -19.609 -13.836 -12.672 1 96.31 196 VAL A N 1
ATOM 1613 C CA . VAL A 1 196 ? -18.938 -14.75 -13.586 1 96.31 196 VAL A CA 1
ATOM 1614 C C . VAL A 1 196 ? -19.922 -15.227 -14.656 1 96.31 196 VAL A C 1
ATOM 1616 O O . VAL A 1 196 ? -19.578 -15.281 -15.836 1 96.31 196 VAL A O 1
ATOM 1619 N N . SER A 1 197 ? -21.125 -15.547 -14.211 1 96.44 197 SER A N 1
ATOM 1620 C CA . SER A 1 197 ? -22.156 -15.977 -15.148 1 96.44 197 SER A CA 1
ATOM 1621 C C . SER A 1 197 ? -22.469 -14.875 -16.156 1 96.44 197 SER A C 1
ATOM 1623 O O . SER A 1 197 ? -22.547 -15.141 -17.359 1 96.44 197 SER A O 1
ATOM 1625 N N . GLN A 1 198 ? -22.594 -13.703 -15.695 1 96.88 198 GLN A N 1
ATOM 1626 C CA . GLN A 1 198 ? -22.891 -12.562 -16.562 1 96.88 198 GLN A CA 1
ATOM 1627 C C . GLN A 1 198 ? -21.75 -12.281 -17.531 1 96.88 198 GLN A C 1
ATOM 1629 O O . GLN A 1 198 ? -21.984 -11.969 -18.703 1 96.88 198 GLN A O 1
ATOM 1634 N N . MET A 1 199 ? -20.531 -12.359 -17.062 1 97.25 199 MET A N 1
ATOM 1635 C CA . MET A 1 199 ? -19.359 -12.117 -17.891 1 97.25 199 MET A CA 1
ATOM 1636 C C . MET A 1 199 ? -19.25 -13.156 -19 1 97.25 199 MET A C 1
ATOM 1638 O O . MET A 1 199 ? -18.875 -12.828 -20.125 1 97.25 199 MET A O 1
ATOM 1642 N N . GLU A 1 200 ? -19.594 -14.352 -18.641 1 96.94 200 GLU A N 1
ATOM 1643 C CA . GLU A 1 200 ? -19.594 -15.422 -19.641 1 96.94 200 GLU A CA 1
ATOM 1644 C C . GLU A 1 200 ? -20.688 -15.195 -20.688 1 96.94 200 GLU A C 1
ATOM 1646 O O . GLU A 1 200 ? -20.422 -15.305 -21.891 1 96.94 200 GLU A O 1
ATOM 1651 N N . GLU A 1 201 ? -21.844 -14.898 -20.203 1 97.31 201 GLU A N 1
ATOM 1652 C CA . GLU A 1 201 ? -22.984 -14.656 -21.078 1 97.31 201 GLU A CA 1
ATOM 1653 C C . GLU A 1 201 ? -22.703 -13.523 -22.062 1 97.31 201 GLU A C 1
ATOM 1655 O O . GLU A 1 201 ? -23.062 -13.602 -23.234 1 97.31 201 GLU A O 1
ATOM 1660 N N . LYS A 1 202 ? -21.969 -12.523 -21.594 1 97.25 202 LYS A N 1
ATOM 1661 C CA . LYS A 1 202 ? -21.688 -11.344 -22.406 1 97.25 202 LYS A CA 1
ATOM 1662 C C . LYS A 1 202 ? -20.422 -11.555 -23.234 1 97.25 202 LYS A C 1
ATOM 1664 O O . LYS A 1 202 ? -20 -10.664 -23.984 1 97.25 202 LYS A O 1
ATOM 1669 N N . GLY A 1 203 ? -19.75 -12.672 -23 1 97.06 203 GLY A N 1
ATOM 1670 C CA . GLY A 1 203 ? -18.609 -13.055 -23.828 1 97.06 203 GLY A CA 1
ATOM 1671 C C . GLY A 1 203 ? -17.297 -12.469 -23.359 1 97.06 203 GLY A C 1
ATOM 1672 O O . GLY A 1 203 ? -16.312 -12.438 -24.109 1 97.06 203 GLY A O 1
ATOM 1673 N N . TYR A 1 204 ? -17.234 -11.914 -22.203 1 97.81 204 TYR A N 1
ATOM 1674 C CA . TYR A 1 204 ? -16 -11.367 -21.672 1 97.81 204 TYR A CA 1
ATOM 1675 C C . TYR A 1 204 ? -15.031 -12.477 -21.297 1 97.81 204 TYR A C 1
ATOM 1677 O O . TYR A 1 204 ? -13.812 -12.266 -21.25 1 97.81 204 TYR A O 1
ATOM 1685 N N . ILE A 1 205 ? -15.625 -13.609 -20.922 1 98 205 ILE A N 1
ATOM 1686 C CA . ILE A 1 205 ? -14.812 -14.773 -20.578 1 98 205 ILE A CA 1
ATOM 1687 C C . ILE A 1 205 ? -15.445 -16.031 -21.172 1 98 205 ILE A C 1
ATOM 1689 O O . ILE A 1 205 ? -16.594 -16.016 -21.609 1 98 205 ILE A O 1
ATOM 1693 N N . SER A 1 206 ? -14.711 -17.047 -21.25 1 97.69 206 SER A N 1
ATOM 1694 C CA . SER A 1 206 ? -15.172 -18.391 -21.609 1 97.69 206 SER A CA 1
ATOM 1695 C C . SER A 1 206 ? -14.867 -19.391 -20.516 1 97.69 206 SER A C 1
ATOM 1697 O O . SER A 1 206 ? -14.086 -19.109 -19.609 1 97.69 206 SER A O 1
ATOM 1699 N N . ARG A 1 207 ? -15.547 -20.5 -20.609 1 94.94 207 ARG A N 1
ATOM 1700 C CA . ARG A 1 207 ? -15.352 -21.5 -19.562 1 94.94 207 ARG A CA 1
ATOM 1701 C C . ARG A 1 207 ? -15.109 -22.891 -20.172 1 94.94 207 ARG A C 1
ATOM 1703 O O . ARG A 1 207 ? -15.758 -23.266 -21.141 1 94.94 207 ARG A O 1
ATOM 1710 N N . GLU A 1 208 ? -14.18 -23.531 -19.672 1 93.69 208 GLU A N 1
ATOM 1711 C CA . GLU A 1 208 ? -13.93 -24.953 -19.906 1 93.69 208 GLU A CA 1
ATOM 1712 C C . GLU A 1 208 ? -13.938 -25.734 -18.594 1 93.69 208 GLU A C 1
ATOM 1714 O O . GLU A 1 208 ? -12.906 -25.859 -17.922 1 93.69 208 GLU A O 1
ATOM 1719 N N . GLY A 1 209 ? -15.125 -26.281 -18.25 1 90.88 209 GLY A N 1
ATOM 1720 C CA . GLY A 1 209 ? -15.258 -26.891 -16.938 1 90.88 209 GLY A CA 1
ATOM 1721 C C . GLY A 1 209 ? -15.164 -25.875 -15.812 1 90.88 209 GLY A C 1
ATOM 1722 O O . GLY A 1 209 ? -15.953 -24.922 -15.758 1 90.88 209 GLY A O 1
ATOM 1723 N N . ARG A 1 210 ? -14.172 -26.062 -15.055 1 87.5 210 ARG A N 1
ATOM 1724 C CA . ARG A 1 210 ? -14 -25.172 -13.914 1 87.5 210 ARG A CA 1
ATOM 1725 C C . ARG A 1 210 ? -12.992 -24.062 -14.227 1 87.5 210 ARG A C 1
ATOM 1727 O O . ARG A 1 210 ? -12.773 -23.172 -13.414 1 87.5 210 ARG A O 1
ATOM 1734 N N . THR A 1 211 ? -12.5 -24.141 -15.461 1 94.56 211 THR A N 1
ATOM 1735 C CA . THR A 1 211 ? -11.438 -23.219 -15.844 1 94.56 211 THR A CA 1
ATOM 1736 C C . THR A 1 211 ? -12.008 -22.016 -16.594 1 94.56 211 THR A C 1
ATOM 1738 O O . THR A 1 211 ? -12.797 -22.188 -17.531 1 94.56 211 THR A O 1
ATOM 1741 N N . ILE A 1 212 ? -11.656 -20.828 -16.141 1 96.81 212 ILE A N 1
ATOM 1742 C CA . ILE A 1 212 ? -12.008 -19.609 -16.859 1 96.81 212 ILE A CA 1
ATOM 1743 C C . ILE A 1 212 ? -10.922 -19.297 -17.891 1 96.81 212 ILE A C 1
ATOM 1745 O O . ILE A 1 212 ? -9.734 -19.328 -17.578 1 96.81 212 ILE A O 1
ATOM 1749 N N . ILE A 1 213 ? -11.352 -19.031 -19.094 1 97.56 213 ILE A N 1
ATOM 1750 C CA . ILE A 1 213 ? -10.43 -18.734 -20.172 1 97.56 213 ILE A CA 1
ATOM 1751 C C . ILE A 1 213 ? -10.664 -17.312 -20.688 1 97.56 213 ILE A C 1
ATOM 1753 O O . ILE A 1 213 ? -11.805 -16.906 -20.906 1 97.56 213 ILE A O 1
ATOM 1757 N N . ILE A 1 214 ? -9.633 -16.578 -20.797 1 98 214 ILE A N 1
ATOM 1758 C CA . ILE A 1 214 ? -9.68 -15.234 -21.359 1 98 214 ILE A CA 1
ATOM 1759 C C . ILE A 1 214 ? -8.688 -15.109 -22.5 1 98 214 ILE A C 1
ATOM 1761 O O . ILE A 1 214 ? -7.484 -15.297 -22.312 1 98 214 ILE A O 1
ATOM 1765 N N . ASP A 1 215 ? -9.133 -14.828 -23.703 1 97.38 215 ASP A N 1
ATOM 1766 C CA . ASP A 1 215 ? -8.242 -14.625 -24.844 1 97.38 215 ASP A CA 1
ATOM 1767 C C . ASP A 1 215 ? -7.938 -13.141 -25.047 1 97.38 215 ASP A C 1
ATOM 1769 O O . ASP A 1 215 ? -8.414 -12.297 -24.281 1 97.38 215 ASP A O 1
ATOM 1773 N N . GLU A 1 216 ? -7.176 -12.867 -26.062 1 97.19 216 GLU A N 1
ATOM 1774 C CA . GLU A 1 216 ? -6.691 -11.5 -26.266 1 97.19 216 GLU A CA 1
ATOM 1775 C C . GLU A 1 216 ? -7.84 -10.547 -26.562 1 97.19 216 GLU A C 1
ATOM 1777 O O . GLU A 1 216 ? -7.848 -9.406 -26.078 1 97.19 216 GLU A O 1
ATOM 1782 N N . GLU A 1 217 ? -8.703 -10.969 -27.375 1 97.44 217 GLU A N 1
ATOM 1783 C CA . GLU A 1 217 ? -9.852 -10.133 -27.703 1 97.44 217 GLU A CA 1
ATOM 1784 C C . GLU A 1 217 ? -10.703 -9.852 -26.469 1 97.44 217 GLU A C 1
ATOM 1786 O O . GLU A 1 217 ? -11.125 -8.711 -26.234 1 97.44 217 GLU A O 1
ATOM 1791 N N . GLN A 1 218 ? -10.953 -10.859 -25.734 1 97.75 218 GLN A N 1
ATOM 1792 C CA . GLN A 1 218 ? -11.711 -10.703 -24.484 1 97.75 218 GLN A CA 1
ATOM 1793 C C . GLN A 1 218 ? -11 -9.758 -23.516 1 97.75 218 GLN A C 1
ATOM 1795 O O . GLN A 1 218 ? -11.641 -8.906 -22.906 1 97.75 218 GLN A O 1
ATOM 1800 N N . TYR A 1 219 ? -9.703 -9.914 -23.391 1 97.25 219 TYR A N 1
ATOM 1801 C CA . TYR A 1 219 ? -8.914 -9.031 -22.547 1 97.25 219 TYR A CA 1
ATOM 1802 C C . TYR A 1 219 ? -9.07 -7.578 -22.984 1 97.25 219 TYR A C 1
ATOM 1804 O O . TYR A 1 219 ? -9.25 -6.688 -22.141 1 97.25 219 TYR A O 1
ATOM 1812 N N . ARG A 1 220 ? -9.055 -7.34 -24.266 1 96.06 220 ARG A N 1
ATOM 1813 C CA . ARG A 1 220 ? -9.211 -5.992 -24.781 1 96.06 220 ARG A CA 1
ATOM 1814 C C . ARG A 1 220 ? -10.594 -5.434 -24.453 1 96.06 220 ARG A C 1
ATOM 1816 O O . ARG A 1 220 ? -10.727 -4.254 -24.125 1 96.06 220 ARG A O 1
ATOM 1823 N N . ARG A 1 221 ? -11.562 -6.262 -24.484 1 96.25 221 ARG A N 1
ATOM 1824 C CA . ARG A 1 221 ? -12.922 -5.836 -24.141 1 96.25 221 ARG A CA 1
ATOM 1825 C C . ARG A 1 221 ? -13.039 -5.504 -22.656 1 96.25 221 ARG A C 1
ATOM 1827 O O . ARG A 1 221 ? -13.672 -4.516 -22.297 1 96.25 221 ARG A O 1
ATOM 1834 N N . ILE A 1 222 ? -12.422 -6.359 -21.891 1 95.56 222 ILE A N 1
ATOM 1835 C CA . ILE A 1 222 ? -12.422 -6.113 -20.453 1 95.56 222 ILE A CA 1
ATOM 1836 C C . ILE A 1 222 ? -11.727 -4.789 -20.156 1 95.56 222 ILE A C 1
ATOM 1838 O O . ILE A 1 222 ? -12.234 -3.975 -19.391 1 95.56 222 ILE A O 1
ATOM 1842 N N . LYS A 1 223 ? -10.617 -4.613 -20.734 1 93.88 223 LYS A N 1
ATOM 1843 C CA . LYS A 1 223 ? -9.859 -3.377 -20.562 1 93.88 223 LYS A CA 1
ATOM 1844 C C . LYS A 1 223 ? -10.695 -2.158 -20.938 1 93.88 223 LYS A C 1
ATOM 1846 O O . LYS A 1 223 ? -10.656 -1.136 -20.25 1 93.88 223 LYS A O 1
ATOM 1851 N N . ALA A 1 224 ? -11.445 -2.283 -21.969 1 93.69 224 ALA A N 1
ATOM 1852 C CA . ALA A 1 224 ? -12.297 -1.19 -22.422 1 93.69 224 ALA A CA 1
ATOM 1853 C C . ALA A 1 224 ? -13.383 -0.873 -21.406 1 93.69 224 ALA A C 1
ATOM 1855 O O . ALA A 1 224 ? -13.688 0.296 -21.156 1 93.69 224 ALA A O 1
ATOM 1856 N N . VAL A 1 225 ? -13.945 -1.895 -20.875 1 92.5 225 VAL A N 1
ATOM 1857 C CA . VAL A 1 225 ? -14.984 -1.713 -19.875 1 92.5 225 VAL A CA 1
ATOM 1858 C C . VAL A 1 225 ? -14.406 -1.016 -18.641 1 92.5 225 VAL A C 1
ATOM 1860 O O . VAL A 1 225 ? -15 -0.078 -18.109 1 92.5 225 VAL A O 1
ATOM 1863 N N . VAL A 1 226 ? -13.258 -1.449 -18.203 1 91.44 226 VAL A N 1
ATOM 1864 C CA . VAL A 1 226 ? -12.609 -0.895 -17.016 1 91.44 226 VAL A CA 1
ATOM 1865 C C . VAL A 1 226 ? -12.188 0.549 -17.297 1 91.44 226 VAL A C 1
ATOM 1867 O O . VAL A 1 226 ? -12.312 1.412 -16.422 1 91.44 226 VAL A O 1
ATOM 1870 N N . ALA A 1 227 ? -11.758 0.822 -18.469 1 90 227 ALA A N 1
ATOM 1871 C CA . ALA A 1 227 ? -11.281 2.15 -18.859 1 90 227 ALA A CA 1
ATOM 1872 C C . ALA A 1 227 ? -12.414 3.172 -18.797 1 90 227 ALA A C 1
ATOM 1874 O O . ALA A 1 227 ? -12.164 4.375 -18.672 1 90 227 ALA A O 1
ATOM 1875 N N . GLU A 1 228 ? -13.594 2.727 -18.906 1 89.94 228 GLU A N 1
ATOM 1876 C CA . GLU A 1 228 ? -14.75 3.615 -18.812 1 89.94 228 GLU A CA 1
ATOM 1877 C C . GLU A 1 228 ? -14.961 4.102 -17.375 1 89.94 228 GLU A C 1
ATOM 1879 O O . GLU A 1 228 ? -15.586 5.141 -17.156 1 89.94 228 GLU A O 1
ATOM 1884 N N . LYS A 1 229 ? -14.406 3.367 -16.5 1 89.69 229 LYS A N 1
ATOM 1885 C CA . LYS A 1 229 ? -14.695 3.656 -15.102 1 89.69 229 LYS A CA 1
ATOM 1886 C C . LYS A 1 229 ? -13.469 4.23 -14.398 1 89.69 229 LYS A C 1
ATOM 1888 O O . LYS A 1 229 ? -13.594 4.988 -13.438 1 89.69 229 LYS A O 1
ATOM 1893 N N . ILE A 1 230 ? -12.336 3.799 -14.789 1 90.94 230 ILE A N 1
ATOM 1894 C CA . ILE A 1 230 ? -11.094 4.168 -14.125 1 90.94 230 ILE A CA 1
ATOM 1895 C C . ILE A 1 230 ? -10.156 4.84 -15.117 1 90.94 230 ILE A C 1
ATOM 1897 O O . ILE A 1 230 ? -10.008 4.379 -16.25 1 90.94 230 ILE A O 1
ATOM 1901 N N . ASP A 1 231 ? -9.594 5.996 -14.664 1 81.12 231 ASP A N 1
ATOM 1902 C CA . ASP A 1 231 ? -8.57 6.645 -15.477 1 81.12 231 ASP A CA 1
ATOM 1903 C C . ASP A 1 231 ? -7.215 5.973 -15.297 1 81.12 231 ASP A C 1
ATOM 1905 O O . ASP A 1 231 ? -6.477 6.297 -14.359 1 81.12 231 ASP A O 1
ATOM 1909 N N . GLU A 1 232 ? -7.094 4.812 -15.641 1 64.62 232 GLU A N 1
ATOM 1910 C CA . GLU A 1 232 ? -5.789 4.199 -15.398 1 64.62 232 GLU A CA 1
ATOM 1911 C C . GLU A 1 232 ? -5.02 4 -16.703 1 64.62 232 GLU A C 1
ATOM 1913 O O . GLU A 1 232 ? -5.535 3.404 -17.641 1 64.62 232 GLU A O 1
ATOM 1918 N N . ASN A 1 233 ? -4.07 4.949 -16.969 1 57.5 233 ASN A N 1
ATOM 1919 C CA . ASN A 1 233 ? -3.207 4.703 -18.125 1 57.5 233 ASN A CA 1
ATOM 1920 C C . ASN A 1 233 ? -2.5 3.355 -18.016 1 57.5 233 ASN A C 1
ATOM 1922 O O . ASN A 1 233 ? -2.02 2.82 -19.016 1 57.5 233 ASN A O 1
ATOM 1926 N N . GLU A 1 234 ? -2.02 3.016 -16.719 1 53.94 234 GLU A N 1
ATOM 1927 C CA . GLU A 1 234 ? -1.156 1.84 -16.656 1 53.94 234 GLU A CA 1
ATOM 1928 C C . GLU A 1 234 ? -1.839 0.693 -15.922 1 53.94 234 GLU A C 1
ATOM 1930 O O . GLU A 1 234 ? -1.535 0.433 -14.758 1 53.94 234 GLU A O 1
ATOM 1935 N N . ILE A 1 235 ? -3.035 0.615 -15.953 1 42.62 235 ILE A N 1
ATOM 1936 C CA . ILE A 1 235 ? -3.291 -0.739 -15.477 1 42.62 235 ILE A CA 1
ATOM 1937 C C . ILE A 1 235 ? -2.797 -1.753 -16.5 1 42.62 235 ILE A C 1
ATOM 1939 O O . ILE A 1 235 ? -3.068 -1.614 -17.703 1 42.62 235 ILE A O 1
ATOM 1943 N N . MET B 1 1 ? 21.953 24.906 6.141 1 55.94 1 MET B N 1
ATOM 1944 C CA . MET B 1 1 ? 20.812 25.609 5.57 1 55.94 1 MET B CA 1
ATOM 1945 C C . MET B 1 1 ? 19.938 26.203 6.672 1 55.94 1 MET B C 1
ATOM 1947 O O . MET B 1 1 ? 19.625 25.531 7.66 1 55.94 1 MET B O 1
ATOM 1951 N N . SER B 1 2 ? 19.922 27.453 6.773 1 66.44 2 SER B N 1
ATOM 1952 C CA . SER B 1 2 ? 19.234 28.281 7.766 1 66.44 2 SER B CA 1
ATOM 1953 C C . SER B 1 2 ? 17.828 27.781 8.039 1 66.44 2 SER B C 1
ATOM 1955 O O . SER B 1 2 ? 17.391 27.734 9.188 1 66.44 2 SER B O 1
ATOM 1957 N N . LEU B 1 3 ? 17.141 27.25 7.023 1 70.69 3 LEU B N 1
ATOM 1958 C CA . LEU B 1 3 ? 15.75 26.828 7.176 1 70.69 3 LEU B CA 1
ATOM 1959 C C . LEU B 1 3 ? 15.648 25.609 8.078 1 70.69 3 LEU B C 1
ATOM 1961 O O . LEU B 1 3 ? 14.719 25.5 8.883 1 70.69 3 LEU B O 1
ATOM 1965 N N . ILE B 1 4 ? 16.578 24.734 8.047 1 72.88 4 ILE B N 1
ATOM 1966 C CA . ILE B 1 4 ? 16.578 23.531 8.875 1 72.88 4 ILE B CA 1
ATOM 1967 C C . ILE B 1 4 ? 16.609 23.938 10.352 1 72.88 4 ILE B C 1
ATOM 1969 O O . ILE B 1 4 ? 15.938 23.312 11.18 1 72.88 4 ILE B O 1
ATOM 1973 N N . ASN B 1 5 ? 17.172 25.078 10.508 1 74.81 5 ASN B N 1
ATOM 1974 C CA . ASN B 1 5 ? 17.312 25.547 11.883 1 74.81 5 ASN B CA 1
ATOM 1975 C C . ASN B 1 5 ? 15.992 26.125 12.414 1 74.81 5 ASN B C 1
ATOM 1977 O O . ASN B 1 5 ? 15.812 26.234 13.625 1 74.81 5 ASN B O 1
ATOM 1981 N N . GLU B 1 6 ? 15.109 26.469 11.5 1 74.5 6 GLU B N 1
ATOM 1982 C CA . GLU B 1 6 ? 13.828 27.047 11.883 1 74.5 6 GLU B CA 1
ATOM 1983 C C . GLU B 1 6 ? 12.797 25.969 12.188 1 74.5 6 GLU B C 1
ATOM 1985 O O . GLU B 1 6 ? 11.742 26.25 12.75 1 74.5 6 GLU B O 1
ATOM 1990 N N . LEU B 1 7 ? 13.109 24.797 11.859 1 79.44 7 LEU B N 1
ATOM 1991 C CA . LEU B 1 7 ? 12.188 23.688 12.094 1 79.44 7 LEU B CA 1
ATOM 1992 C C . LEU B 1 7 ? 12.117 23.344 13.578 1 79.44 7 LEU B C 1
ATOM 1994 O O . LEU B 1 7 ? 13.07 23.594 14.32 1 79.44 7 LEU B O 1
ATOM 1998 N N . HIS B 1 8 ? 10.867 22.812 13.945 1 76.81 8 HIS B N 1
ATOM 1999 C CA . HIS B 1 8 ? 10.766 22.266 15.289 1 76.81 8 HIS B CA 1
ATOM 2000 C C . HIS B 1 8 ? 11.781 21.156 15.516 1 76.81 8 HIS B C 1
ATOM 2002 O O . HIS B 1 8 ? 12.359 20.641 14.562 1 76.81 8 HIS B O 1
ATOM 2008 N N . SER B 1 9 ? 11.93 20.719 16.719 1 75.31 9 SER B N 1
ATOM 2009 C CA . SER B 1 9 ? 13.023 19.859 17.141 1 75.31 9 SER B CA 1
ATOM 2010 C C . SER B 1 9 ? 12.953 18.5 16.453 1 75.31 9 SER B C 1
ATOM 2012 O O . SER B 1 9 ? 13.914 18.062 15.805 1 75.31 9 SER B O 1
ATOM 2014 N N . GLU B 1 10 ? 11.758 17.859 16.438 1 78.25 10 GLU B N 1
ATOM 2015 C CA . GLU B 1 10 ? 11.672 16.5 15.922 1 78.25 10 GLU B CA 1
ATOM 2016 C C . GLU B 1 10 ? 11.82 16.469 14.406 1 78.25 10 GLU B C 1
ATOM 2018 O O . GLU B 1 10 ? 12.656 15.742 13.867 1 78.25 10 GLU B O 1
ATOM 2023 N N . PRO B 1 11 ? 11.148 17.328 13.742 1 83.5 11 PRO B N 1
ATOM 2024 C CA . PRO B 1 11 ? 11.359 17.391 12.289 1 83.5 11 PRO B CA 1
ATOM 2025 C C . PRO B 1 11 ? 12.773 17.812 11.914 1 83.5 11 PRO B C 1
ATOM 2027 O O . PRO B 1 11 ? 13.336 17.297 10.938 1 83.5 11 PRO B O 1
ATOM 2030 N N . ARG B 1 12 ? 13.328 18.609 12.711 1 87.56 12 ARG B N 1
ATOM 2031 C CA . ARG B 1 12 ? 14.695 19.062 12.469 1 87.56 12 ARG B CA 1
ATOM 2032 C C . ARG B 1 12 ? 15.688 17.922 12.625 1 87.56 12 ARG B C 1
ATOM 2034 O O . ARG B 1 12 ? 16.578 17.75 11.797 1 87.56 12 ARG B O 1
ATOM 2041 N N . GLU B 1 13 ? 15.477 17.125 13.672 1 90.31 13 GLU B N 1
ATOM 2042 C CA . GLU B 1 13 ? 16.359 16 13.922 1 90.31 13 GLU B CA 1
ATOM 2043 C C . GLU B 1 13 ? 16.281 14.961 12.805 1 90.31 13 GLU B C 1
ATOM 2045 O O . GLU B 1 13 ? 17.297 14.422 12.367 1 90.31 13 GLU B O 1
ATOM 2050 N N . TYR B 1 14 ? 15.109 14.742 12.367 1 92.31 14 TYR B N 1
ATOM 2051 C CA . TYR B 1 14 ? 14.922 13.781 11.281 1 92.31 14 TYR B CA 1
ATOM 2052 C C . TYR B 1 14 ? 15.602 14.266 10.008 1 92.31 14 TYR B C 1
ATOM 2054 O O . TYR B 1 14 ? 16.312 13.508 9.352 1 92.31 14 TYR B O 1
ATOM 2062 N N . LEU B 1 15 ? 15.359 15.492 9.688 1 93.31 15 LEU B N 1
ATOM 2063 C CA . LEU B 1 15 ? 15.914 16.047 8.461 1 93.31 15 LEU B CA 1
ATOM 2064 C C . LEU B 1 15 ? 17.438 16.078 8.523 1 93.31 15 LEU B C 1
ATOM 2066 O O . LEU B 1 15 ? 18.109 15.766 7.539 1 93.31 15 LEU B O 1
ATOM 2070 N N . ASN B 1 16 ? 17.953 16.406 9.695 1 92.94 16 ASN B N 1
ATOM 2071 C CA . ASN B 1 16 ? 19.406 16.422 9.891 1 92.94 16 ASN B CA 1
ATOM 2072 C C . ASN B 1 16 ? 20 15.023 9.719 1 92.94 16 ASN B C 1
ATOM 2074 O O . ASN B 1 16 ? 21.047 14.867 9.109 1 92.94 16 ASN B O 1
ATOM 2078 N N . ASN B 1 17 ? 19.344 14.125 10.273 1 94.88 17 ASN B N 1
ATOM 2079 C CA . ASN B 1 17 ? 19.797 12.742 10.109 1 94.88 17 ASN B CA 1
ATOM 2080 C C . ASN B 1 17 ? 19.719 12.289 8.656 1 94.88 17 ASN B C 1
ATOM 2082 O O . ASN B 1 17 ? 20.656 11.688 8.133 1 94.88 17 ASN B O 1
ATOM 2086 N N . TYR B 1 18 ? 18.656 12.648 7.992 1 95.25 18 TYR B N 1
ATOM 2087 C CA . TYR B 1 18 ? 18.391 12.273 6.605 1 95.25 18 TYR B CA 1
ATOM 2088 C C . TYR B 1 18 ? 19.453 12.836 5.676 1 95.25 18 TYR B C 1
ATOM 2090 O O . TYR B 1 18 ? 19.938 12.141 4.773 1 95.25 18 TYR B O 1
ATOM 2098 N N . LEU B 1 19 ? 19.859 14.023 5.949 1 94.75 19 LEU B N 1
ATOM 2099 C CA . LEU B 1 19 ? 20.812 14.727 5.094 1 94.75 19 LEU B CA 1
ATOM 2100 C C . LEU B 1 19 ? 22.203 14.703 5.695 1 94.75 19 LEU B C 1
ATOM 2102 O O . LEU B 1 19 ? 23.078 15.484 5.301 1 94.75 19 LEU B O 1
ATOM 2106 N N . ALA B 1 20 ? 22.406 13.812 6.613 1 94.62 20 ALA B N 1
ATOM 2107 C CA . ALA B 1 20 ? 23.641 13.828 7.41 1 94.62 20 ALA B CA 1
ATOM 2108 C C . ALA B 1 20 ? 24.875 13.75 6.52 1 94.62 20 ALA B C 1
ATOM 2110 O O . ALA B 1 20 ? 25.891 14.375 6.809 1 94.62 20 ALA B O 1
ATOM 2111 N N . ASN B 1 21 ? 24.812 13.016 5.43 1 95.94 21 ASN B N 1
ATOM 2112 C CA . ASN B 1 21 ? 25.969 12.805 4.562 1 95.94 21 ASN B CA 1
ATOM 2113 C C . ASN B 1 21 ? 25.797 13.531 3.227 1 95.94 21 ASN B C 1
ATOM 2115 O O . ASN B 1 21 ? 26.531 13.242 2.268 1 95.94 21 ASN B O 1
ATOM 2119 N N . ALA B 1 22 ? 24.844 14.398 3.176 1 96.06 22 ALA B N 1
ATOM 2120 C CA . ALA B 1 22 ? 24.625 15.125 1.93 1 96.06 22 ALA B CA 1
ATOM 2121 C C . ALA B 1 22 ? 25.812 16.047 1.617 1 96.06 22 ALA B C 1
ATOM 2123 O O . ALA B 1 22 ? 26.297 16.766 2.494 1 96.06 22 ALA B O 1
ATOM 2124 N N . PRO B 1 23 ? 26.312 15.977 0.403 1 96.81 23 PRO B N 1
ATOM 2125 C CA . PRO B 1 23 ? 27.422 16.844 0.033 1 96.81 23 PRO B CA 1
ATOM 2126 C C . PRO B 1 23 ? 27.016 18.328 -0.025 1 96.81 23 PRO B C 1
ATOM 2128 O O . PRO B 1 23 ? 25.844 18.641 -0.169 1 96.81 23 PRO B O 1
ATOM 2131 N N . LYS B 1 24 ? 28 19.141 0.021 1 95.56 24 LYS B N 1
ATOM 2132 C CA . LYS B 1 24 ? 27.797 20.594 0.045 1 95.56 24 LYS B CA 1
ATOM 2133 C C . LYS B 1 24 ? 27.062 21.062 -1.211 1 95.56 24 LYS B C 1
ATOM 2135 O O . LYS B 1 24 ? 26.203 21.938 -1.14 1 95.56 24 LYS B O 1
ATOM 2140 N N . TRP B 1 25 ? 27.422 20.5 -2.34 1 96.19 25 TRP B N 1
ATOM 2141 C CA . TRP B 1 25 ? 26.812 20.938 -3.59 1 96.19 25 TRP B CA 1
ATOM 2142 C C . TRP B 1 25 ? 25.312 20.688 -3.578 1 96.19 25 TRP B C 1
ATOM 2144 O O . TRP B 1 25 ? 24.547 21.469 -4.16 1 96.19 25 TRP B O 1
ATOM 2154 N N . LEU B 1 26 ? 24.859 19.641 -2.982 1 97.06 26 LEU B N 1
ATOM 2155 C CA . LEU B 1 26 ? 23.438 19.344 -2.896 1 97.06 26 LEU B CA 1
ATOM 2156 C C . LEU B 1 26 ? 22.734 20.312 -1.953 1 97.06 26 LEU B C 1
ATOM 2158 O O . LEU B 1 26 ? 21.672 20.844 -2.285 1 97.06 26 LEU B 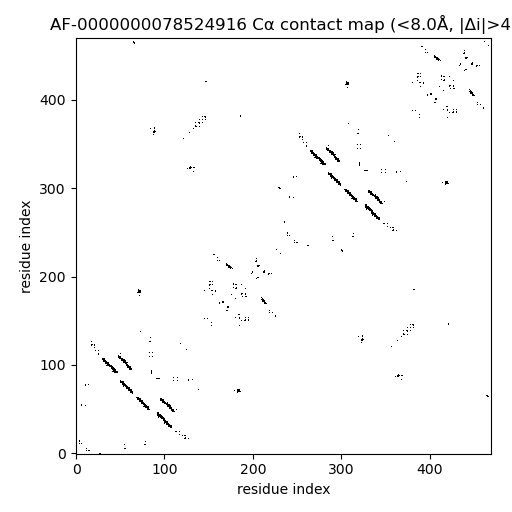O 1
ATOM 2162 N N . LEU B 1 27 ? 23.375 20.516 -0.803 1 95.25 27 LEU B N 1
ATOM 2163 C CA . LEU B 1 27 ? 22.797 21.406 0.196 1 95.25 27 LEU B CA 1
ATOM 2164 C C . LEU B 1 27 ? 22.609 22.812 -0.374 1 95.25 27 LEU B C 1
ATOM 2166 O O . LEU B 1 27 ? 21.625 23.484 -0.062 1 95.25 27 LEU B O 1
ATOM 2170 N N . GLU B 1 28 ? 23.516 23.203 -1.211 1 95.44 28 GLU B N 1
ATOM 2171 C CA . GLU B 1 28 ? 23.453 24.531 -1.812 1 95.44 28 GLU B CA 1
ATOM 2172 C C . GLU B 1 28 ? 22.453 24.578 -2.957 1 95.44 28 GLU B C 1
ATOM 2174 O O . GLU B 1 28 ? 22.047 25.656 -3.391 1 95.44 28 GLU B O 1
ATOM 2179 N N . ALA B 1 29 ? 22.062 23.406 -3.443 1 96.19 29 ALA B N 1
ATOM 2180 C CA . ALA B 1 29 ? 21.156 23.344 -4.59 1 96.19 29 ALA B CA 1
ATOM 2181 C C . ALA B 1 29 ? 19.703 23.453 -4.148 1 96.19 29 ALA B C 1
ATOM 2183 O O . ALA B 1 29 ? 18.812 23.719 -4.965 1 96.19 29 ALA B O 1
ATOM 2184 N N . PHE B 1 30 ? 19.438 23.25 -2.891 1 96.69 30 PHE B N 1
ATOM 2185 C CA . PHE B 1 30 ? 18.062 23.297 -2.391 1 96.69 30 PHE B CA 1
ATOM 2186 C C . PHE B 1 30 ? 17.5 24.703 -2.516 1 96.69 30 PHE B C 1
ATOM 2188 O O . PHE B 1 30 ? 18.188 25.688 -2.23 1 96.69 30 PHE B O 1
ATOM 2195 N N . LYS B 1 31 ? 16.312 24.781 -2.988 1 97.06 31 LYS B N 1
ATOM 2196 C CA . LYS B 1 31 ? 15.555 26.031 -3.029 1 97.06 31 LYS B CA 1
ATOM 2197 C C . LYS B 1 31 ? 14.344 25.969 -2.107 1 97.06 31 LYS B C 1
ATOM 2199 O O . LYS B 1 31 ? 13.68 24.922 -2.02 1 97.06 31 LYS B O 1
ATOM 2204 N N . ILE B 1 32 ? 14.094 27.062 -1.505 1 96.31 32 ILE B N 1
ATOM 2205 C CA . ILE B 1 32 ? 12.906 27.156 -0.664 1 96.31 32 ILE B CA 1
ATOM 2206 C C . ILE B 1 32 ? 11.703 27.562 -1.513 1 96.31 32 ILE B C 1
ATOM 2208 O O . ILE B 1 32 ? 11.773 28.531 -2.268 1 96.31 32 ILE B O 1
ATOM 2212 N N . VAL B 1 33 ? 10.656 26.797 -1.462 1 97.75 33 VAL B N 1
ATOM 2213 C CA . VAL B 1 33 ? 9.438 27.094 -2.213 1 97.75 33 VAL B CA 1
ATOM 2214 C C . VAL B 1 33 ? 8.258 27.188 -1.255 1 97.75 33 VAL B C 1
ATOM 2216 O O . VAL B 1 33 ? 8.039 26.312 -0.423 1 97.75 33 VAL B O 1
ATOM 2219 N N . ASN B 1 34 ? 7.5 28.25 -1.338 1 97.94 34 ASN B N 1
ATOM 2220 C CA . ASN B 1 34 ? 6.273 28.438 -0.571 1 97.94 34 ASN B CA 1
ATOM 2221 C C . ASN B 1 34 ? 5.035 28.281 -1.449 1 97.94 34 ASN B C 1
ATOM 2223 O O . ASN B 1 34 ? 4.953 28.875 -2.525 1 97.94 34 ASN B O 1
ATOM 2227 N N . LEU B 1 35 ? 4.188 27.453 -1.021 1 98.5 35 LEU B N 1
ATOM 2228 C CA . LEU B 1 35 ? 2.943 27.25 -1.755 1 98.5 35 LEU B CA 1
ATOM 2229 C C . LEU B 1 35 ? 1.735 27.516 -0.864 1 98.5 35 LEU B C 1
ATOM 2231 O O . LEU B 1 35 ? 1.735 27.156 0.315 1 98.5 35 LEU B O 1
ATOM 2235 N N . LYS B 1 36 ? 0.694 28.094 -1.417 1 98.5 36 LYS B N 1
ATOM 2236 C CA . LYS B 1 36 ? -0.531 28.391 -0.686 1 98.5 36 LYS B CA 1
ATOM 2237 C C . LYS B 1 36 ? -1.41 27.156 -0.538 1 98.5 36 LYS B C 1
ATOM 2239 O O . LYS B 1 36 ? -1.309 26.219 -1.331 1 98.5 36 LYS B O 1
ATOM 2244 N N . LYS B 1 37 ? -2.242 27.25 0.482 1 97.38 37 LYS B N 1
ATOM 2245 C CA . LYS B 1 37 ? -3.271 26.234 0.677 1 97.38 37 LYS B CA 1
ATOM 2246 C C . LYS B 1 37 ? -4.059 26 -0.608 1 97.38 37 LYS B C 1
ATOM 2248 O O . LYS B 1 37 ? -4.418 26.938 -1.308 1 97.38 37 LYS B O 1
ATOM 2253 N N . GLY B 1 38 ? -4.254 24.719 -0.898 1 96.56 38 GLY B N 1
ATOM 2254 C CA . GLY B 1 38 ? -5.113 24.344 -2.014 1 96.56 38 GLY B CA 1
ATOM 2255 C C . GLY B 1 38 ? -4.359 24.219 -3.324 1 96.56 38 GLY B C 1
ATOM 2256 O O . GLY B 1 38 ? -4.973 24.031 -4.383 1 96.56 38 GLY B O 1
ATOM 2257 N N . THR B 1 39 ? -3.062 24.297 -3.289 1 98.25 39 THR B N 1
ATOM 2258 C CA . THR B 1 39 ? -2.254 24.219 -4.5 1 98.25 39 THR B CA 1
ATOM 2259 C C . THR B 1 39 ? -1.907 22.766 -4.824 1 98.25 39 THR B C 1
ATOM 2261 O O . THR B 1 39 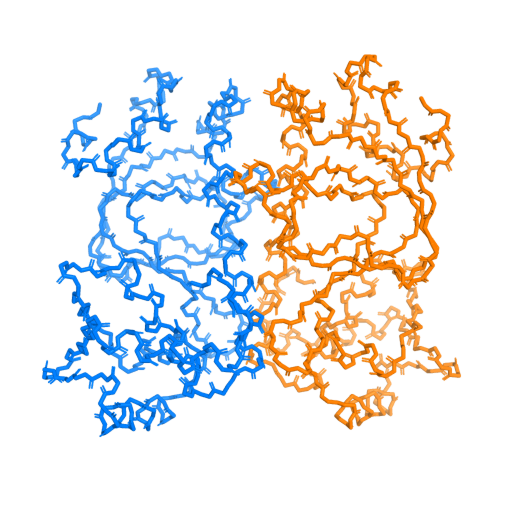? -1.362 22.047 -3.98 1 98.25 39 THR B O 1
ATOM 2264 N N . THR B 1 40 ? -2.275 22.297 -6.012 1 98.31 40 THR B N 1
ATOM 2265 C CA . THR B 1 40 ? -1.766 21.031 -6.52 1 98.31 40 THR B CA 1
ATOM 2266 C C . THR B 1 40 ? -0.37 21.203 -7.109 1 98.31 40 THR B C 1
ATOM 2268 O O . THR B 1 40 ? -0.2 21.891 -8.125 1 98.31 40 THR B O 1
ATOM 2271 N N . PHE B 1 41 ? 0.622 20.641 -6.527 1 98.44 41 PHE B N 1
ATOM 2272 C CA . PHE B 1 41 ? 1.989 20.922 -6.941 1 98.44 41 PHE B CA 1
ATOM 2273 C C . PHE B 1 41 ? 2.627 19.703 -7.59 1 98.44 41 PHE B C 1
ATOM 2275 O O . PHE B 1 41 ? 3.66 19.812 -8.25 1 98.44 41 PHE B O 1
ATOM 2282 N N . ILE B 1 42 ? 2.119 18.547 -7.391 1 98.25 42 ILE B N 1
ATOM 2283 C CA . ILE B 1 42 ? 2.451 17.312 -8.109 1 98.25 42 ILE B CA 1
ATOM 2284 C C . ILE B 1 42 ? 1.181 16.688 -8.68 1 98.25 42 ILE B C 1
ATOM 2286 O O . ILE B 1 42 ? 0.171 16.578 -7.977 1 98.25 42 ILE B O 1
ATOM 2290 N N . HIS B 1 43 ? 1.247 16.359 -9.922 1 97.19 43 HIS B N 1
ATOM 2291 C CA . HIS B 1 43 ? 0.152 15.664 -10.594 1 97.19 43 HIS B CA 1
ATOM 2292 C C . HIS B 1 43 ? 0.556 14.25 -11 1 97.19 43 HIS B C 1
ATOM 2294 O O . HIS B 1 43 ? 1.614 14.047 -11.594 1 97.19 43 HIS B O 1
ATOM 2300 N N . GLU B 1 44 ? -0.309 13.359 -10.648 1 95.56 44 GLU B N 1
ATOM 2301 C CA . GLU B 1 44 ? -0.095 11.992 -11.125 1 95.56 44 GLU B CA 1
ATOM 2302 C C . GLU B 1 44 ? 0.105 11.961 -12.633 1 95.56 44 GLU B C 1
ATOM 2304 O O . GLU B 1 44 ? -0.579 12.672 -13.375 1 95.56 44 GLU B O 1
ATOM 2309 N N . ASN B 1 45 ? 1.092 11.219 -13.109 1 94.81 45 ASN B N 1
ATOM 2310 C CA . ASN B 1 45 ? 1.379 10.938 -14.508 1 94.81 45 ASN B CA 1
ATOM 2311 C C . ASN B 1 45 ? 2.166 12.078 -15.156 1 94.81 45 ASN B C 1
ATOM 2313 O O . ASN B 1 45 ? 2.344 12.102 -16.375 1 94.81 45 ASN B O 1
ATOM 2317 N N . GLU B 1 46 ? 2.588 13.023 -14.336 1 96.56 46 GLU B N 1
ATOM 2318 C CA . GLU B 1 46 ? 3.584 13.977 -14.812 1 96.56 46 GLU B CA 1
ATOM 2319 C C . GLU B 1 46 ? 5 13.469 -14.562 1 96.56 46 GLU B C 1
ATOM 2321 O O . GLU B 1 46 ? 5.219 12.625 -13.695 1 96.56 46 GLU B O 1
ATOM 2326 N N . THR B 1 47 ? 5.953 13.938 -15.305 1 97.69 47 THR B N 1
ATOM 2327 C CA . THR B 1 47 ? 7.34 13.508 -15.172 1 97.69 47 THR B CA 1
ATOM 2328 C C . THR B 1 47 ? 7.91 13.938 -13.82 1 97.69 47 THR B C 1
ATOM 2330 O O . THR B 1 47 ? 7.676 15.055 -13.367 1 97.69 47 THR B O 1
ATOM 2333 N N . VAL B 1 48 ? 8.57 12.984 -13.211 1 98 48 VAL B N 1
ATOM 2334 C CA . VAL B 1 48 ? 9.258 13.312 -11.961 1 98 48 VAL B CA 1
ATOM 2335 C C . VAL B 1 48 ? 10.484 14.172 -12.258 1 98 48 VAL B C 1
ATOM 2337 O O . VAL B 1 48 ? 11.484 13.68 -12.766 1 98 48 VAL B O 1
ATOM 2340 N N . ASP B 1 49 ? 10.461 15.414 -11.953 1 97.56 49 ASP B N 1
ATOM 2341 C CA . ASP B 1 49 ? 11.578 16.312 -12.258 1 97.56 49 ASP B CA 1
ATOM 2342 C C . ASP B 1 49 ? 12.094 17 -11 1 97.56 49 ASP B C 1
ATOM 2344 O O . ASP B 1 49 ? 13.219 17.5 -10.969 1 97.56 49 ASP B O 1
ATOM 2348 N N . THR B 1 50 ? 11.242 17.078 -10.039 1 98.38 50 THR B N 1
ATOM 2349 C CA . THR B 1 50 ? 11.57 17.812 -8.82 1 98.38 50 THR B CA 1
ATOM 2350 C C . THR B 1 50 ? 11.297 16.953 -7.586 1 98.38 50 THR B C 1
ATOM 2352 O O . THR B 1 50 ? 10.289 16.25 -7.531 1 98.38 50 THR B O 1
ATOM 2355 N N . ILE B 1 51 ? 12.203 16.984 -6.629 1 98.62 51 ILE B N 1
ATOM 2356 C CA . ILE B 1 51 ? 12.008 16.438 -5.297 1 98.62 51 ILE B CA 1
ATOM 2357 C C . ILE B 1 51 ? 11.578 17.531 -4.332 1 98.62 51 ILE B C 1
ATOM 2359 O O . ILE B 1 51 ? 12.195 18.609 -4.281 1 98.62 51 ILE B O 1
ATOM 2363 N N . TYR B 1 52 ? 10.531 17.328 -3.631 1 98.62 52 TYR B N 1
ATOM 2364 C CA . TYR B 1 52 ? 10.008 18.25 -2.639 1 98.62 52 TYR B CA 1
ATOM 2365 C C . TYR B 1 52 ? 10.164 17.703 -1.229 1 98.62 52 TYR B C 1
ATOM 2367 O O . TYR B 1 52 ? 9.703 16.578 -0.944 1 98.62 52 TYR B O 1
ATOM 2375 N N . ILE B 1 53 ? 10.75 18.391 -0.36 1 98.06 53 ILE B N 1
ATOM 2376 C CA . ILE B 1 53 ? 10.797 18.031 1.053 1 98.06 53 ILE B CA 1
ATOM 2377 C C . ILE B 1 53 ? 9.898 18.969 1.854 1 98.06 53 ILE B C 1
ATOM 2379 O O . ILE B 1 53 ? 10.195 20.156 1.984 1 98.06 53 ILE B O 1
ATOM 2383 N N . LEU B 1 54 ? 8.828 18.422 2.344 1 97.81 54 LEU B N 1
ATOM 2384 C CA . LEU B 1 54 ? 7.895 19.203 3.15 1 97.81 54 LEU B CA 1
ATOM 2385 C C . LEU B 1 54 ? 8.508 19.547 4.504 1 97.81 54 LEU B C 1
ATOM 2387 O O . LEU B 1 54 ? 8.844 18.656 5.281 1 97.81 54 LEU B O 1
ATOM 2391 N N . VAL B 1 55 ? 8.617 20.812 4.793 1 95.75 55 VAL B N 1
ATOM 2392 C CA . VAL B 1 55 ? 9.25 21.203 6.051 1 95.75 55 VAL B CA 1
ATOM 2393 C C . VAL B 1 55 ? 8.242 21.953 6.918 1 95.75 55 VAL B C 1
ATOM 2395 O O . VAL B 1 55 ? 8.445 22.109 8.125 1 95.75 55 VAL B O 1
ATOM 2398 N N . GLU B 1 56 ? 7.188 22.5 6.363 1 94.5 56 GLU B N 1
ATOM 2399 C CA . GLU B 1 56 ? 6.102 23.156 7.082 1 94.5 56 GLU B CA 1
ATOM 2400 C C . GLU B 1 56 ? 4.77 22.969 6.355 1 94.5 56 GLU B C 1
ATOM 2402 O O . GLU B 1 56 ? 4.707 23.062 5.129 1 94.5 56 GLU B O 1
ATOM 2407 N N . GLY B 1 57 ? 3.703 22.688 7.18 1 94.5 57 GLY B N 1
ATOM 2408 C CA . GLY B 1 57 ? 2.371 22.562 6.613 1 94.5 57 GLY B CA 1
ATOM 2409 C C . GLY B 1 57 ? 1.905 21.125 6.492 1 94.5 57 GLY B C 1
ATOM 2410 O O . GLY B 1 57 ? 2.496 20.219 7.09 1 94.5 57 GLY B O 1
ATOM 2411 N N . VAL B 1 58 ? 0.783 20.953 5.828 1 94 58 VAL B N 1
ATOM 2412 C CA . VAL B 1 58 ? 0.17 19.641 5.629 1 94 58 VAL B CA 1
ATOM 2413 C C . VAL B 1 58 ? -0.168 19.453 4.152 1 94 58 VAL B C 1
ATOM 2415 O O . VAL B 1 58 ? -0.679 20.359 3.502 1 94 58 VAL B O 1
ATOM 2418 N N . VAL B 1 59 ? 0.216 18.312 3.654 1 97.06 59 VAL B N 1
ATOM 2419 C CA . VAL B 1 59 ? -0.073 17.938 2.271 1 97.06 59 VAL B CA 1
ATOM 2420 C C . VAL B 1 59 ? -0.984 16.719 2.244 1 97.06 59 VAL B C 1
ATOM 2422 O O . VAL B 1 59 ? -0.799 15.773 3.021 1 97.06 59 VAL B O 1
ATOM 2425 N N . LYS B 1 60 ? -1.997 16.703 1.426 1 96.5 60 LYS B N 1
ATOM 2426 C CA . LYS B 1 60 ? -2.814 15.508 1.263 1 96.5 60 LYS B CA 1
ATOM 2427 C C . LYS B 1 60 ? -2.555 14.844 -0.086 1 96.5 60 LYS B C 1
ATOM 2429 O O . LYS B 1 60 ? -2.227 15.516 -1.063 1 96.5 60 LYS B O 1
ATOM 2434 N N . ALA B 1 61 ? -2.629 13.609 -0.133 1 97.56 61 ALA B N 1
ATOM 2435 C CA . ALA B 1 61 ? -2.598 12.82 -1.36 1 97.56 61 ALA B CA 1
ATOM 2436 C C . ALA B 1 61 ? -4.008 12.461 -1.815 1 97.56 61 ALA B C 1
ATOM 2438 O O . ALA B 1 61 ? -4.816 11.969 -1.021 1 97.56 61 ALA B O 1
ATOM 2439 N N . THR B 1 62 ? -4.293 12.734 -3.062 1 96.31 62 THR B N 1
ATOM 2440 C CA . THR B 1 62 ? -5.645 12.539 -3.578 1 96.31 62 THR B CA 1
ATOM 2441 C C . THR B 1 62 ? -5.637 11.617 -4.797 1 96.31 62 THR B C 1
ATOM 2443 O O . THR B 1 62 ? -4.797 11.773 -5.688 1 96.31 62 THR B O 1
ATOM 2446 N N . ASP B 1 63 ? -6.441 10.656 -4.789 1 95.44 63 ASP B N 1
ATOM 2447 C CA . ASP B 1 63 ? -6.672 9.758 -5.918 1 95.44 63 ASP B CA 1
ATOM 2448 C C . ASP B 1 63 ? -7.895 10.195 -6.723 1 95.44 63 ASP B C 1
ATOM 2450 O O . ASP B 1 63 ? -9 10.305 -6.18 1 95.44 63 ASP B O 1
ATOM 2454 N N . TYR B 1 64 ? -7.719 10.445 -8.047 1 93.25 64 TYR B N 1
ATOM 2455 C CA . TYR B 1 64 ? -8.797 10.906 -8.914 1 93.25 64 TYR B CA 1
ATOM 2456 C C . TYR B 1 64 ? -9.148 9.852 -9.953 1 93.25 64 TYR B C 1
ATOM 2458 O O . TYR B 1 64 ? -9.828 10.141 -10.938 1 93.25 64 TYR B O 1
ATOM 2466 N N . ARG B 1 65 ? -8.75 8.742 -9.883 1 91.12 65 ARG B N 1
ATOM 2467 C CA . ARG B 1 65 ? -8.797 7.77 -10.969 1 91.12 65 ARG B CA 1
ATOM 2468 C C . ARG B 1 65 ? -10.219 7.266 -11.195 1 91.12 65 ARG B C 1
ATOM 2470 O O . ARG B 1 65 ? -10.578 6.895 -12.312 1 91.12 65 ARG B O 1
ATOM 2477 N N . VAL B 1 66 ? -10.969 7.18 -10.102 1 89.19 66 VAL B N 1
ATOM 2478 C CA . VAL B 1 66 ? -12.359 6.758 -10.273 1 89.19 66 VAL B CA 1
ATOM 2479 C C . VAL B 1 66 ? -13.227 7.965 -10.625 1 89.19 66 VAL B C 1
ATOM 2481 O O . VAL B 1 66 ? -13.273 8.945 -9.875 1 89.19 66 VAL B O 1
ATOM 2484 N N . GLN B 1 67 ? -13.969 7.938 -11.711 1 83.44 67 GLN B N 1
ATOM 2485 C CA . GLN B 1 67 ? -14.711 9.062 -12.273 1 83.44 67 GLN B CA 1
ATOM 2486 C C . GLN B 1 67 ? -15.531 9.773 -11.195 1 83.44 67 GLN B C 1
ATOM 2488 O O . GLN B 1 67 ? -16.266 9.133 -10.438 1 83.44 67 GLN B O 1
ATOM 2493 N N . GLU B 1 68 ? -15.305 11.125 -11.117 1 81.62 68 GLU B N 1
ATOM 2494 C CA . GLU B 1 68 ? -16.078 12.07 -10.32 1 81.62 68 GLU B CA 1
ATOM 2495 C C . GLU B 1 68 ? -15.82 11.875 -8.828 1 81.62 68 GLU B C 1
ATOM 2497 O O . GLU B 1 68 ? -16.594 12.336 -7.992 1 81.62 68 GLU B O 1
ATOM 2502 N N . ILE B 1 69 ? -14.844 11.047 -8.555 1 91.06 69 ILE B N 1
ATOM 2503 C CA . ILE B 1 69 ? -14.594 10.812 -7.133 1 91.06 69 ILE B CA 1
ATOM 2504 C C . ILE B 1 69 ? -13.188 11.289 -6.77 1 91.06 69 ILE B C 1
ATOM 2506 O O . ILE B 1 69 ? -12.219 10.938 -7.441 1 91.06 69 ILE B O 1
ATOM 2510 N N . ALA B 1 70 ? -13.117 12.133 -5.781 1 93.38 70 ALA B N 1
ATOM 2511 C CA . ALA B 1 70 ? -11.844 12.484 -5.148 1 93.38 70 ALA B CA 1
ATOM 2512 C C . ALA B 1 70 ? -11.656 11.719 -3.846 1 93.38 70 ALA B C 1
ATOM 2514 O O . ALA B 1 70 ? -12.508 11.766 -2.957 1 93.38 70 ALA B O 1
ATOM 2515 N N . TYR B 1 71 ? -10.609 10.984 -3.752 1 96.31 71 TYR B N 1
ATOM 2516 C CA . TYR B 1 71 ? -10.32 10.211 -2.553 1 96.31 71 TYR B CA 1
ATOM 2517 C C . TYR B 1 71 ? -9 10.656 -1.925 1 96.31 71 TYR B C 1
ATOM 2519 O O . TYR B 1 71 ? -7.926 10.352 -2.443 1 96.31 71 TYR B O 1
ATOM 2527 N N . ASP B 1 72 ? -9.07 11.398 -0.783 1 96.44 72 ASP B N 1
ATOM 2528 C CA . ASP B 1 72 ? -7.914 11.828 0 1 96.44 72 ASP B CA 1
ATOM 2529 C C . ASP B 1 72 ? -7.449 10.719 0.941 1 96.44 72 ASP B C 1
ATOM 2531 O O . ASP B 1 72 ? -7.848 10.68 2.107 1 96.44 72 ASP B O 1
ATOM 2535 N N . TYR B 1 73 ? -6.508 9.961 0.449 1 95.69 73 TYR B N 1
ATOM 2536 C CA . TYR B 1 73 ? -6.27 8.711 1.159 1 95.69 73 TYR B CA 1
ATOM 2537 C C . TYR B 1 73 ? -5.285 8.914 2.303 1 95.69 73 TYR B C 1
ATOM 2539 O O . TYR B 1 73 ? -5.145 8.047 3.172 1 95.69 73 TYR B O 1
ATOM 2547 N N . THR B 1 74 ? -4.586 10.07 2.309 1 93.62 74 THR B N 1
ATOM 2548 C CA . THR B 1 74 ? -3.695 10.297 3.441 1 93.62 74 THR B CA 1
ATOM 2549 C C . THR B 1 74 ? -3.252 11.758 3.496 1 93.62 74 THR B C 1
ATOM 2551 O O . THR B 1 74 ? -3.496 12.523 2.561 1 93.62 74 THR B O 1
ATOM 2554 N N . ARG B 1 75 ? -2.705 12.102 4.645 1 92.25 75 ARG B N 1
ATOM 2555 C CA . ARG B 1 75 ? -2.061 13.391 4.887 1 92.25 75 ARG B CA 1
ATOM 2556 C C . ARG B 1 75 ? -0.607 13.203 5.309 1 92.25 75 ARG B C 1
ATOM 2558 O O . ARG B 1 75 ? -0.287 12.289 6.066 1 92.25 75 ARG B O 1
ATOM 2565 N N . PHE B 1 76 ? 0.172 14.062 4.82 1 94.62 76 PHE B N 1
ATOM 2566 C CA . PHE B 1 76 ? 1.592 14.047 5.152 1 94.62 76 PHE B CA 1
ATOM 2567 C C . PHE B 1 76 ? 1.96 15.258 6.004 1 94.62 76 PHE B C 1
ATOM 2569 O O . PHE B 1 76 ? 1.497 16.375 5.746 1 94.62 76 PHE B O 1
ATOM 2576 N N . TYR B 1 77 ? 2.748 14.969 6.949 1 91.19 77 TYR B N 1
ATOM 2577 C CA . TYR B 1 77 ? 3.283 15.984 7.852 1 91.19 77 TYR B CA 1
ATOM 2578 C C . TYR B 1 77 ? 4.801 16.078 7.738 1 91.19 77 TYR B C 1
ATOM 2580 O O . TYR B 1 77 ? 5.445 15.148 7.238 1 91.19 77 TYR B O 1
ATOM 2588 N N . PRO B 1 78 ? 5.391 17.234 8.172 1 93.12 78 PRO B N 1
ATOM 2589 C CA . PRO B 1 78 ? 6.852 17.344 8.133 1 93.12 78 PRO B CA 1
ATOM 2590 C C . PRO B 1 78 ? 7.543 16.312 9.031 1 93.12 78 PRO B C 1
ATOM 2592 O O . PRO B 1 78 ? 7.055 16.016 10.117 1 93.12 78 PRO B O 1
ATOM 2595 N N . VAL B 1 79 ? 8.5 15.766 8.531 1 94.62 79 VAL B N 1
ATOM 2596 C CA . VAL B 1 79 ? 9.227 15.922 7.273 1 94.62 79 VAL B CA 1
ATOM 259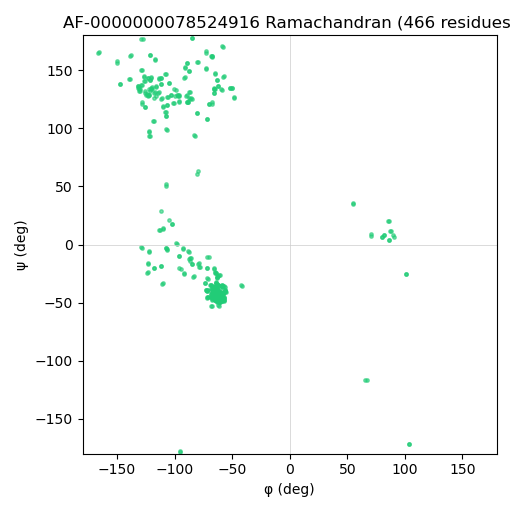7 C C . VAL B 1 79 ? 8.836 14.797 6.312 1 94.62 79 VAL B C 1
ATOM 2599 O O . VAL B 1 79 ? 8.789 13.625 6.707 1 94.62 79 VAL B O 1
ATOM 2602 N N . GLU B 1 80 ? 8.469 15.109 5.145 1 96.38 80 GLU B N 1
ATOM 2603 C CA . GLU B 1 80 ? 8.148 14.133 4.109 1 96.38 80 GLU B CA 1
ATOM 2604 C C . GLU B 1 80 ? 8.836 14.469 2.791 1 96.38 80 GLU B C 1
ATOM 2606 O O . GLU B 1 80 ? 8.883 15.633 2.395 1 96.38 80 GLU B O 1
ATOM 2611 N N . VAL B 1 81 ? 9.383 13.469 2.16 1 97.94 81 VAL B N 1
ATOM 2612 C CA . VAL B 1 81 ? 10.086 13.648 0.893 1 97.94 81 VAL B CA 1
ATOM 2613 C C . VAL B 1 81 ? 9.227 13.102 -0.25 1 97.94 81 VAL B C 1
ATOM 2615 O O . VAL B 1 81 ? 8.922 11.906 -0.292 1 97.94 81 VAL B O 1
ATOM 2618 N N . PHE B 1 82 ? 8.867 13.992 -1.21 1 98.31 82 PHE B N 1
ATOM 2619 C CA . PHE B 1 82 ? 8.062 13.602 -2.363 1 98.31 82 PHE B CA 1
ATOM 2620 C C . PHE B 1 82 ? 8.922 13.508 -3.615 1 98.31 82 PHE B C 1
ATOM 2622 O O . PHE B 1 82 ? 9.781 14.359 -3.852 1 98.31 82 PHE B O 1
ATOM 2629 N N . GLY B 1 83 ? 8.641 12.477 -4.379 1 97.75 83 GLY B N 1
ATOM 2630 C CA . GLY B 1 83 ? 9.375 12.258 -5.613 1 97.75 83 GLY B CA 1
ATOM 2631 C C . GLY B 1 83 ? 10.453 11.203 -5.48 1 97.75 83 GLY B C 1
ATOM 2632 O O . GLY B 1 83 ? 10.852 10.586 -6.473 1 97.75 83 GLY B O 1
ATOM 2633 N N . ALA B 1 84 ? 10.969 10.969 -4.297 1 97.19 84 ALA B N 1
ATOM 2634 C CA . ALA B 1 84 ? 12.055 10.016 -4.062 1 97.19 84 ALA B CA 1
ATOM 2635 C C . ALA B 1 84 ? 11.586 8.586 -4.297 1 97.19 84 ALA B C 1
ATOM 2637 O O . ALA B 1 84 ? 12.336 7.754 -4.812 1 97.19 84 ALA B O 1
ATOM 2638 N N . MET B 1 85 ? 10.352 8.312 -3.967 1 96.38 85 MET B N 1
ATOM 2639 C CA . MET B 1 85 ? 9.797 6.969 -4.117 1 96.38 85 MET B CA 1
ATOM 2640 C C . MET B 1 85 ? 9.797 6.539 -5.582 1 96.38 85 MET B C 1
ATOM 2642 O O . MET B 1 85 ? 10.219 5.43 -5.91 1 96.38 85 MET B O 1
ATOM 2646 N N . GLU B 1 86 ? 9.406 7.473 -6.477 1 96.44 86 GLU B N 1
ATOM 2647 C CA . GLU B 1 86 ? 9.289 7.16 -7.898 1 96.44 86 GLU B CA 1
ATOM 2648 C C . GLU B 1 86 ? 10.648 6.785 -8.492 1 96.44 86 GLU B C 1
ATOM 2650 O O . GLU B 1 86 ? 10.766 5.785 -9.203 1 96.44 86 GLU B O 1
ATOM 2655 N N . PHE B 1 87 ? 11.633 7.555 -8.148 1 92.88 87 PHE B N 1
ATOM 2656 C CA . PHE B 1 87 ? 12.914 7.227 -8.75 1 92.88 87 PHE B CA 1
ATOM 2657 C C . PHE B 1 87 ? 13.484 5.945 -8.156 1 92.88 87 PHE B C 1
ATOM 2659 O O . PHE B 1 87 ? 14.062 5.121 -8.875 1 92.88 87 PHE B O 1
ATOM 2666 N N . LEU B 1 88 ? 13.328 5.734 -6.824 1 95.69 88 LEU B N 1
ATOM 2667 C CA . LEU B 1 88 ? 13.844 4.523 -6.195 1 95.69 88 LEU B CA 1
ATOM 2668 C C . LEU B 1 88 ? 13.148 3.285 -6.766 1 95.69 88 LEU B C 1
ATOM 2670 O O . LEU B 1 88 ? 13.75 2.209 -6.82 1 95.69 88 LEU B O 1
ATOM 2674 N N . MET B 1 89 ? 11.914 3.477 -7.207 1 94.94 89 MET B N 1
ATOM 2675 C CA . MET B 1 89 ? 11.141 2.365 -7.754 1 94.94 89 MET B CA 1
ATOM 2676 C C . MET B 1 89 ? 11.305 2.279 -9.266 1 94.94 89 MET B C 1
ATOM 2678 O O . MET B 1 89 ? 10.773 1.364 -9.898 1 94.94 89 MET B O 1
ATOM 2682 N N . GLY B 1 90 ? 12.008 3.215 -9.852 1 93.88 90 GLY B N 1
ATOM 2683 C CA . GLY B 1 90 ? 12.305 3.197 -11.273 1 93.88 90 GLY B CA 1
ATOM 2684 C C . GLY B 1 90 ? 11.211 3.828 -12.117 1 93.88 90 GLY B C 1
ATOM 2685 O O . GLY B 1 90 ? 11.109 3.559 -13.312 1 93.88 90 GLY B O 1
ATOM 2686 N N . PHE B 1 91 ? 10.375 4.648 -11.516 1 95.38 91 PHE B N 1
ATOM 2687 C CA . PHE B 1 91 ? 9.305 5.309 -12.25 1 95.38 91 PHE B CA 1
ATOM 2688 C C . PHE B 1 91 ? 9.766 6.664 -12.781 1 95.38 91 PHE B C 1
ATOM 2690 O O . PHE B 1 91 ? 10.484 7.387 -12.086 1 95.38 91 PHE B O 1
ATOM 2697 N N . GLU B 1 92 ? 9.273 6.969 -13.938 1 96.12 92 GLU B N 1
ATOM 2698 C CA . GLU B 1 92 ? 9.594 8.266 -14.539 1 96.12 92 GLU B CA 1
ATOM 2699 C C . GLU B 1 92 ? 8.5 9.289 -14.25 1 96.12 92 GLU B C 1
ATOM 2701 O O . GLU B 1 92 ? 8.711 10.492 -14.398 1 96.12 92 GLU B O 1
ATOM 2706 N N . LEU B 1 93 ? 7.344 8.789 -13.922 1 97.06 93 LEU B N 1
ATOM 2707 C CA . LEU B 1 93 ? 6.188 9.648 -13.672 1 97.06 93 LEU B CA 1
ATOM 2708 C C . LEU B 1 93 ? 5.793 9.617 -12.203 1 97.06 93 LEU B C 1
ATOM 2710 O O . LEU B 1 93 ? 5.914 8.586 -11.539 1 97.06 93 LEU B O 1
ATOM 2714 N N . TYR B 1 94 ? 5.355 10.781 -11.695 1 97.31 94 TYR B N 1
ATOM 2715 C CA . TYR B 1 94 ? 4.754 10.781 -10.359 1 97.31 94 TYR B CA 1
ATOM 2716 C C . TYR B 1 94 ? 3.562 9.836 -10.297 1 97.31 94 TYR B C 1
ATOM 2718 O O . TYR B 1 94 ? 2.779 9.75 -11.25 1 97.31 94 TYR B O 1
ATOM 2726 N N . ARG B 1 95 ? 3.367 9.188 -9.188 1 95.5 95 ARG B N 1
ATOM 2727 C CA . ARG B 1 95 ? 2.322 8.18 -9.078 1 95.5 95 ARG B CA 1
ATOM 2728 C C . ARG B 1 95 ? 1.154 8.688 -8.242 1 95.5 95 ARG B C 1
ATOM 2730 O O . ARG B 1 95 ? 0.144 7.996 -8.094 1 95.5 95 ARG B O 1
ATOM 2737 N N . THR B 1 96 ? 1.334 9.875 -7.695 1 94.25 96 THR B N 1
ATOM 2738 C CA . THR B 1 96 ? 0.329 10.422 -6.789 1 94.25 96 THR B CA 1
ATOM 2739 C C . THR B 1 96 ? 0.107 11.906 -7.059 1 94.25 96 THR B C 1
ATOM 2741 O O . THR B 1 96 ? 1.041 12.625 -7.422 1 94.25 96 THR B O 1
ATOM 2744 N N . THR B 1 97 ? -1.133 12.328 -6.953 1 97.12 97 THR B N 1
ATOM 2745 C CA . THR B 1 97 ? -1.433 13.758 -6.965 1 97.12 97 THR B CA 1
ATOM 2746 C C . THR B 1 97 ? -1.409 14.328 -5.547 1 97.12 97 THR B C 1
ATOM 2748 O O . THR B 1 97 ? -2.029 13.766 -4.641 1 97.12 97 THR B O 1
ATOM 2751 N N . LEU B 1 98 ? -0.66 15.383 -5.352 1 98.5 98 LEU B N 1
ATOM 2752 C CA . LEU B 1 98 ? -0.469 15.977 -4.031 1 98.5 98 LEU B CA 1
ATOM 2753 C C . LEU B 1 98 ? -0.957 17.422 -4.008 1 98.5 98 LEU B C 1
ATOM 2755 O O . LEU B 1 98 ? -0.681 18.188 -4.934 1 98.5 98 LEU B O 1
ATOM 2759 N N . VAL B 1 99 ? -1.687 17.781 -2.951 1 98 99 VAL B N 1
ATOM 2760 C CA . VAL B 1 99 ? -2.299 19.094 -2.797 1 98 99 VAL B CA 1
ATOM 2761 C C . VAL B 1 99 ? -1.974 19.656 -1.415 1 98 99 VAL B C 1
ATOM 2763 O O . VAL B 1 99 ? -2.008 18.922 -0.418 1 98 99 VAL B O 1
ATOM 2766 N N . THR B 1 100 ? -1.566 20.922 -1.355 1 98.19 100 THR B N 1
ATOM 2767 C CA . THR B 1 100 ? -1.339 21.562 -0.062 1 98.19 100 THR B CA 1
ATOM 2768 C C . THR B 1 100 ? -2.654 21.734 0.689 1 98.19 100 THR B C 1
ATOM 2770 O O . THR B 1 100 ? -3.59 22.359 0.172 1 98.19 100 THR B O 1
ATOM 2773 N N . GLU B 1 101 ? -2.723 21.172 1.825 1 94.56 101 GLU B N 1
ATOM 2774 C CA . GLU B 1 101 ? -3.896 21.359 2.674 1 94.56 101 GLU B CA 1
ATOM 2775 C C . GLU B 1 101 ? -3.809 22.656 3.469 1 94.56 101 GLU B C 1
ATOM 2777 O O . GLU B 1 101 ? -4.828 23.188 3.924 1 94.56 101 GLU B O 1
ATOM 2782 N N . THR B 1 102 ? -2.709 23.109 3.74 1 95.62 102 THR B N 1
ATOM 2783 C CA . THR B 1 102 ? -2.391 24.391 4.355 1 95.62 102 THR B CA 1
ATOM 2784 C C . THR B 1 102 ? -1.345 25.141 3.531 1 95.62 102 THR B C 1
ATOM 2786 O O . THR B 1 102 ? -0.894 24.641 2.496 1 95.62 102 THR B O 1
ATOM 2789 N N . ASP B 1 103 ? -1.024 26.375 3.988 1 98.06 103 ASP B N 1
ATOM 2790 C CA . ASP B 1 103 ? 0.212 26.953 3.467 1 98.06 103 ASP B CA 1
ATOM 2791 C C . ASP B 1 103 ? 1.412 26.062 3.799 1 98.06 103 ASP B C 1
ATOM 2793 O O . ASP B 1 103 ? 1.526 25.562 4.918 1 98.06 103 ASP B O 1
ATOM 2797 N N . CYS B 1 104 ? 2.24 25.844 2.785 1 97.81 104 CYS B N 1
ATOM 2798 C CA . CYS B 1 104 ? 3.336 24.891 2.963 1 97.81 104 CYS B CA 1
ATOM 2799 C C . CYS B 1 104 ? 4.664 25.516 2.547 1 97.81 104 CYS B C 1
ATOM 2801 O O . CYS B 1 104 ? 4.699 26.422 1.712 1 97.81 104 CYS B O 1
ATOM 2803 N N . ARG B 1 105 ? 5.672 25.078 3.154 1 97.38 105 ARG B N 1
ATOM 2804 C CA . ARG B 1 105 ? 7.047 25.391 2.785 1 97.38 105 ARG B CA 1
ATOM 2805 C C . ARG B 1 105 ? 7.824 24.125 2.439 1 97.38 105 ARG B C 1
ATOM 2807 O O . ARG B 1 105 ? 7.762 23.141 3.17 1 97.38 105 ARG B O 1
ATOM 2814 N N . PHE B 1 106 ? 8.586 24.156 1.287 1 97.81 106 PHE B N 1
ATOM 2815 C CA . PHE B 1 106 ? 9.32 22.984 0.792 1 97.81 106 PHE B CA 1
ATOM 2816 C C . PHE B 1 106 ? 10.781 23.328 0.561 1 97.81 106 PHE B C 1
ATOM 2818 O O . PHE B 1 106 ? 11.117 24.469 0.212 1 97.81 106 PHE B O 1
ATOM 2825 N N . LEU B 1 107 ? 11.641 22.406 0.816 1 97.12 107 LEU B N 1
ATOM 2826 C CA . LEU B 1 107 ? 12.953 22.375 0.178 1 97.12 107 LEU B CA 1
ATOM 2827 C C . LEU B 1 107 ? 12.906 21.594 -1.132 1 97.12 107 LEU B C 1
ATOM 2829 O O . LEU B 1 107 ? 12.492 20.438 -1.152 1 97.12 107 LEU B O 1
ATOM 2833 N N . CYS B 1 108 ? 13.281 22.219 -2.186 1 98.19 108 CYS B N 1
ATOM 2834 C CA . CYS B 1 108 ? 13.164 21.578 -3.494 1 98.19 108 CYS B CA 1
ATOM 2835 C C . CYS B 1 108 ? 14.523 21.453 -4.168 1 98.19 108 CYS B C 1
ATOM 2837 O O . CYS B 1 108 ? 15.383 22.328 -4.016 1 98.19 108 CYS B O 1
ATOM 2839 N N . VAL B 1 109 ? 14.703 20.438 -4.844 1 98.31 109 VAL B N 1
ATOM 2840 C CA . VAL B 1 109 ? 15.898 20.203 -5.637 1 98.31 109 VAL B CA 1
ATOM 2841 C C . VAL B 1 109 ? 15.547 19.344 -6.852 1 98.31 109 VAL B C 1
ATOM 2843 O O . VAL B 1 109 ? 14.5 18.688 -6.875 1 98.31 109 VAL B O 1
ATOM 2846 N N . SER B 1 110 ? 16.297 19.359 -7.863 1 98.25 110 SER B N 1
ATOM 2847 C CA . SER B 1 110 ? 16.031 18.531 -9.039 1 98.25 110 SER B CA 1
ATOM 2848 C C . SER B 1 110 ? 16.141 17.047 -8.719 1 98.25 110 SER B C 1
ATOM 2850 O O . SER B 1 110 ? 16.984 16.656 -7.914 1 98.25 110 SER B O 1
ATOM 2852 N N . LYS B 1 111 ? 15.328 16.234 -9.414 1 98.25 111 LYS B N 1
ATOM 2853 C CA . LYS B 1 111 ? 15.391 14.781 -9.281 1 98.25 111 LYS B CA 1
ATOM 2854 C C . LYS B 1 111 ? 16.797 14.258 -9.586 1 98.25 111 LYS B C 1
ATOM 2856 O O . LYS B 1 111 ? 17.312 13.406 -8.867 1 98.25 111 LYS B O 1
ATOM 2861 N N . ASP B 1 112 ? 17.406 14.82 -10.547 1 97.31 112 ASP B N 1
ATOM 2862 C CA . ASP B 1 112 ? 18.719 14.352 -10.984 1 97.31 112 ASP B CA 1
ATOM 2863 C C . ASP B 1 112 ? 19.766 14.562 -9.898 1 97.31 112 ASP B C 1
ATOM 2865 O O . ASP B 1 112 ? 20.547 13.664 -9.594 1 97.31 112 ASP B O 1
ATOM 2869 N N . GLN B 1 113 ? 19.828 15.742 -9.305 1 97.69 113 GLN B N 1
ATOM 2870 C CA . GLN B 1 113 ? 20.781 16.047 -8.242 1 97.69 113 GLN B CA 1
ATOM 2871 C C . GLN B 1 113 ? 20.531 15.18 -7.008 1 97.69 113 GLN B C 1
ATOM 2873 O O . GLN B 1 113 ? 21.469 14.625 -6.426 1 97.69 113 GLN B O 1
ATOM 2878 N N . PHE B 1 114 ? 19.312 15.078 -6.676 1 98.06 114 PHE B N 1
ATOM 2879 C CA . PHE B 1 114 ? 18.922 14.312 -5.492 1 98.06 114 PHE B CA 1
ATOM 2880 C C . PHE B 1 114 ? 19.297 12.844 -5.66 1 98.06 114 PHE B C 1
ATOM 2882 O O . PHE B 1 114 ? 19.875 12.242 -4.762 1 98.06 114 PHE B O 1
ATOM 2889 N N . SER B 1 115 ? 18.922 12.266 -6.797 1 96.69 115 SER B N 1
ATOM 2890 C CA . SER B 1 115 ? 19.156 10.844 -7.047 1 96.69 115 SER B CA 1
ATOM 2891 C C . SER B 1 115 ? 20.641 10.539 -7.125 1 96.69 115 SER B C 1
ATOM 2893 O O . SER B 1 115 ? 21.094 9.469 -6.691 1 96.69 115 SER B O 1
ATOM 2895 N N . ARG B 1 116 ? 21.391 11.445 -7.688 1 96.06 116 ARG B N 1
ATOM 2896 C CA . ARG B 1 116 ? 22.844 11.273 -7.762 1 96.06 116 ARG B CA 1
ATOM 2897 C C . ARG B 1 116 ? 23.438 11.094 -6.371 1 96.06 116 ARG B C 1
ATOM 2899 O O . ARG B 1 116 ? 24.281 10.219 -6.164 1 96.06 116 ARG B O 1
ATOM 2906 N N . TRP B 1 117 ? 23.031 11.914 -5.496 1 97.12 117 TRP B N 1
ATOM 2907 C CA . TRP B 1 117 ? 23.484 11.805 -4.113 1 97.12 117 TRP B CA 1
ATOM 2908 C C . TRP B 1 117 ? 22.938 10.555 -3.451 1 97.12 117 TRP B C 1
ATOM 2910 O O . TRP B 1 117 ? 23.703 9.742 -2.908 1 97.12 117 TRP B O 1
ATOM 2920 N N . MET B 1 118 ? 21.656 10.344 -3.486 1 95.31 118 MET B N 1
ATOM 2921 C CA . MET B 1 118 ? 21 9.281 -2.729 1 95.31 118 MET B CA 1
ATOM 2922 C C . MET B 1 118 ? 21.578 7.918 -3.104 1 95.31 118 MET B C 1
ATOM 2924 O O . MET B 1 118 ? 21.844 7.09 -2.23 1 95.31 118 MET B O 1
ATOM 2928 N N . LEU B 1 119 ? 21.828 7.73 -4.359 1 92.94 119 LEU B N 1
ATOM 2929 C CA . LEU B 1 119 ? 22.281 6.438 -4.852 1 92.94 119 LEU B CA 1
ATOM 2930 C C . LEU B 1 119 ? 23.719 6.172 -4.41 1 92.94 119 LEU B C 1
ATOM 2932 O O . LEU B 1 119 ? 24.203 5.043 -4.508 1 92.94 119 LEU B O 1
ATOM 2936 N N . SER B 1 120 ? 24.375 7.168 -3.873 1 92.31 120 SER B N 1
ATOM 2937 C CA . SER B 1 120 ? 25.75 6.992 -3.387 1 92.31 120 SER B CA 1
ATOM 2938 C C . SER B 1 120 ? 25.797 6.992 -1.861 1 92.31 120 SER B C 1
ATOM 2940 O O . SER B 1 120 ? 26.859 6.867 -1.269 1 92.31 120 SER B O 1
ATOM 2942 N N . ASP B 1 121 ? 24.719 7.188 -1.237 1 94.31 121 ASP B N 1
ATOM 2943 C CA . ASP B 1 121 ? 24.625 7.277 0.216 1 94.31 121 ASP B CA 1
ATOM 2944 C C . ASP B 1 121 ? 23.656 6.23 0.766 1 94.31 121 ASP B C 1
ATOM 2946 O O . ASP B 1 121 ? 22.453 6.48 0.86 1 94.31 121 ASP B O 1
ATOM 2950 N N . ILE B 1 122 ? 24.172 5.121 1.233 1 93.12 122 ILE B N 1
ATOM 2951 C CA . ILE B 1 122 ? 23.328 4.008 1.675 1 93.12 122 ILE B CA 1
ATOM 2952 C C . ILE B 1 122 ? 22.5 4.434 2.881 1 93.12 122 ILE B C 1
ATOM 2954 O O . ILE B 1 122 ? 21.359 3.994 3.041 1 93.12 122 ILE B O 1
ATOM 2958 N N . HIS B 1 123 ? 23.078 5.293 3.691 1 94.5 123 HIS B N 1
ATOM 2959 C CA . HIS B 1 123 ? 22.328 5.809 4.836 1 94.5 123 HIS B CA 1
ATOM 2960 C C . HIS B 1 123 ? 21.062 6.516 4.395 1 94.5 123 HIS B C 1
ATOM 2962 O O . HIS B 1 123 ? 19.984 6.258 4.93 1 94.5 123 HIS B O 1
ATOM 2968 N N . ALA B 1 124 ? 21.156 7.363 3.406 1 95.38 124 ALA B N 1
ATOM 2969 C CA . ALA B 1 124 ? 20.016 8.109 2.891 1 95.38 124 ALA B CA 1
ATOM 2970 C C . ALA B 1 124 ? 18.984 7.168 2.268 1 95.38 124 ALA B C 1
ATOM 2972 O O . ALA B 1 124 ? 17.781 7.348 2.451 1 95.38 124 ALA B O 1
ATOM 2973 N N . VAL B 1 125 ? 19.469 6.168 1.559 1 95.62 125 VAL B N 1
ATOM 2974 C CA . VAL B 1 125 ? 18.578 5.195 0.932 1 95.62 125 VAL B CA 1
ATOM 2975 C C . VAL B 1 125 ? 17.781 4.457 2.004 1 95.62 125 VAL B C 1
ATOM 2977 O O . VAL B 1 125 ? 16.562 4.348 1.912 1 95.62 125 VAL B O 1
ATOM 2980 N N . LEU B 1 126 ? 18.484 4.031 3.006 1 94.81 126 LEU B N 1
ATOM 2981 C CA . LEU B 1 126 ? 17.844 3.244 4.051 1 94.81 126 LEU B CA 1
ATOM 2982 C C . LEU B 1 126 ? 16.812 4.082 4.809 1 94.81 126 LEU B C 1
ATOM 2984 O O . LEU B 1 126 ? 15.734 3.594 5.148 1 94.81 126 LEU B O 1
ATOM 2988 N N . GLU B 1 127 ? 17.109 5.352 5.059 1 95.31 127 GLU B N 1
ATOM 2989 C CA . GLU B 1 127 ? 16.156 6.25 5.707 1 95.31 127 GLU B CA 1
ATOM 2990 C C . GLU B 1 127 ? 14.922 6.465 4.84 1 95.31 127 GLU B C 1
ATOM 2992 O O . GLU B 1 127 ? 13.797 6.441 5.34 1 95.31 127 GLU B O 1
ATOM 2997 N N . GLN B 1 128 ? 15.172 6.609 3.568 1 96.44 128 GLN B N 1
ATOM 2998 C CA . GLN B 1 128 ? 14.078 6.836 2.633 1 96.44 128 GLN B CA 1
ATOM 2999 C C . GLN B 1 128 ? 13.203 5.59 2.498 1 96.44 128 GLN B C 1
ATOM 3001 O O . GLN B 1 128 ? 11.977 5.688 2.484 1 96.44 128 GLN B O 1
ATOM 3006 N N . VAL B 1 129 ? 13.828 4.504 2.367 1 95.62 129 VAL B N 1
ATOM 3007 C CA . VAL B 1 129 ? 13.133 3.236 2.209 1 95.62 129 VAL B CA 1
ATOM 3008 C C . VAL B 1 129 ? 12.258 2.973 3.434 1 95.62 129 VAL B C 1
ATOM 3010 O O . VAL B 1 129 ? 11.094 2.572 3.301 1 95.62 129 VAL B O 1
ATOM 3013 N N . LYS B 1 130 ? 12.773 3.184 4.559 1 95.44 130 LYS B N 1
ATOM 3014 C CA . LYS B 1 130 ? 12.016 2.994 5.789 1 95.44 130 LYS B CA 1
ATOM 3015 C C . LYS B 1 130 ? 10.789 3.906 5.824 1 95.44 130 LYS B C 1
ATOM 3017 O O . LYS B 1 130 ? 9.672 3.445 6.07 1 95.44 130 LYS B O 1
ATOM 3022 N N . ALA B 1 131 ? 10.992 5.152 5.551 1 94.88 131 ALA B N 1
ATOM 3023 C CA . ALA B 1 131 ? 9.906 6.129 5.602 1 94.88 131 ALA B CA 1
ATOM 3024 C C . ALA B 1 131 ? 8.812 5.785 4.594 1 94.88 131 ALA B C 1
ATOM 3026 O O . ALA B 1 131 ? 7.637 5.695 4.949 1 94.88 131 ALA B O 1
ATOM 3027 N N . MET B 1 132 ? 9.211 5.535 3.361 1 95.44 132 MET B N 1
ATOM 3028 C CA . MET B 1 132 ? 8.227 5.289 2.316 1 95.44 132 MET B CA 1
ATOM 3029 C C . MET B 1 132 ? 7.578 3.918 2.486 1 95.44 132 MET B C 1
ATOM 3031 O O . MET B 1 132 ? 6.391 3.746 2.207 1 95.44 132 MET B O 1
ATOM 3035 N N . GLY B 1 133 ? 8.414 2.971 2.873 1 95.94 133 GLY B N 1
ATOM 3036 C CA . GLY B 1 133 ? 7.883 1.632 3.082 1 95.94 133 GLY B CA 1
ATOM 3037 C C . GLY B 1 133 ? 6.824 1.572 4.168 1 95.94 133 GLY B C 1
ATOM 3038 O O . GLY B 1 133 ? 5.773 0.958 3.982 1 95.94 133 GLY B O 1
ATOM 3039 N N . VAL B 1 134 ? 7.094 2.197 5.27 1 93.94 134 VAL B N 1
ATOM 3040 C CA . VAL B 1 134 ? 6.156 2.227 6.383 1 93.94 134 VAL B CA 1
ATOM 3041 C C . VAL B 1 134 ? 4.855 2.896 5.949 1 93.94 134 VAL B C 1
ATOM 3043 O O . VAL B 1 134 ? 3.766 2.377 6.207 1 93.94 134 VAL B O 1
ATOM 3046 N N . TYR B 1 135 ? 5.012 3.928 5.25 1 93.12 135 TYR B N 1
ATOM 3047 C CA . TYR B 1 135 ? 3.85 4.648 4.746 1 93.12 135 TYR B CA 1
ATOM 3048 C C . TYR B 1 135 ? 3.029 3.773 3.807 1 93.12 135 TYR B C 1
ATOM 3050 O O . TYR B 1 135 ? 1.812 3.648 3.971 1 93.12 135 TYR B O 1
ATOM 3058 N N . LEU B 1 136 ? 3.631 3.195 2.83 1 96 136 LEU B N 1
ATOM 3059 C CA . LEU B 1 136 ? 2.932 2.377 1.847 1 96 136 LEU B CA 1
ATOM 3060 C C . LEU B 1 136 ? 2.24 1.193 2.518 1 96 136 LEU B C 1
ATOM 3062 O O . LEU B 1 136 ? 1.082 0.895 2.217 1 96 136 LEU B O 1
ATOM 3066 N N . LEU B 1 137 ? 2.959 0.598 3.404 1 95.75 137 LEU B N 1
ATOM 3067 C CA . LEU B 1 137 ? 2.398 -0.558 4.094 1 95.75 137 LEU B CA 1
ATOM 3068 C C . LEU B 1 137 ? 1.192 -0.155 4.938 1 95.75 137 LEU B C 1
ATOM 3070 O O . LEU B 1 137 ? 0.159 -0.827 4.91 1 95.75 137 LEU B O 1
ATOM 3074 N N . GLU B 1 138 ? 1.285 0.938 5.664 1 92.75 138 GLU B N 1
ATOM 3075 C CA . GLU B 1 138 ? 0.167 1.424 6.469 1 92.75 138 GLU B CA 1
ATOM 3076 C C . GLU B 1 138 ? -1.045 1.735 5.594 1 92.75 138 GLU B C 1
ATOM 3078 O O . GLU B 1 138 ? -2.18 1.43 5.965 1 92.75 138 GLU B O 1
ATOM 3083 N N . GLN B 1 139 ? -0.771 2.307 4.504 1 94.81 139 GLN B N 1
ATOM 3084 C CA . GLN B 1 139 ? -1.856 2.691 3.607 1 94.81 139 GLN B CA 1
ATOM 3085 C C . GLN B 1 139 ? -2.545 1.462 3.021 1 94.81 139 GLN B C 1
ATOM 3087 O O . GLN B 1 139 ? -3.775 1.399 2.971 1 94.81 139 GLN B O 1
ATOM 3092 N N . VAL B 1 140 ? -1.745 0.559 2.584 1 95.56 140 VAL B N 1
ATOM 3093 C CA . VAL B 1 140 ? -2.342 -0.616 1.958 1 95.56 140 VAL B CA 1
ATOM 3094 C C . VAL B 1 140 ? -3.139 -1.406 2.994 1 95.56 140 VAL B C 1
ATOM 3096 O O . VAL B 1 140 ? -4.234 -1.891 2.707 1 95.56 140 VAL B O 1
ATOM 3099 N N . ARG B 1 141 ? -2.635 -1.536 4.176 1 93.25 141 ARG B N 1
ATOM 3100 C CA . ARG B 1 141 ? -3.33 -2.244 5.242 1 93.25 141 ARG B CA 1
ATOM 3101 C C . ARG B 1 141 ? -4.641 -1.549 5.598 1 93.25 141 ARG B C 1
ATOM 3103 O O . ARG B 1 141 ? -5.664 -2.207 5.797 1 93.25 141 ARG B O 1
ATOM 3110 N N . LYS B 1 142 ? -4.633 -0.277 5.637 1 93.25 142 LYS B N 1
ATOM 3111 C CA . LYS B 1 142 ? -5.84 0.496 5.918 1 93.25 142 LYS B CA 1
ATOM 3112 C C . LYS B 1 142 ? -6.883 0.314 4.82 1 93.25 142 LYS B C 1
ATOM 3114 O O . LYS B 1 142 ? -8.062 0.091 5.105 1 93.25 142 LYS B O 1
ATOM 3119 N N . GLU B 1 143 ? -6.414 0.409 3.582 1 95.06 143 GLU B N 1
ATOM 3120 C CA . GLU B 1 143 ? -7.34 0.298 2.461 1 95.06 143 GLU B CA 1
ATOM 3121 C C . GLU B 1 143 ? -8.008 -1.072 2.43 1 95.06 143 GLU B C 1
ATOM 3123 O O . GLU B 1 143 ? -9.18 -1.189 2.062 1 95.06 143 GLU B O 1
ATOM 3128 N N . ARG B 1 144 ? -7.301 -2.051 2.809 1 94.5 144 ARG B N 1
ATOM 3129 C CA . ARG B 1 144 ? -7.879 -3.389 2.863 1 94.5 144 ARG B CA 1
ATOM 3130 C C . ARG B 1 144 ? -8.977 -3.467 3.916 1 94.5 144 ARG B C 1
ATOM 3132 O O . ARG B 1 144 ? -10.016 -4.09 3.689 1 94.5 144 ARG B O 1
ATOM 3139 N N . LEU B 1 145 ? -8.758 -2.816 5.051 1 93.56 145 LEU B N 1
ATOM 3140 C CA . LEU B 1 145 ? -9.789 -2.799 6.086 1 93.56 145 LEU B CA 1
ATOM 3141 C C . LEU B 1 145 ? -11.031 -2.068 5.598 1 93.56 145 LEU B C 1
ATOM 3143 O O . LEU B 1 145 ? -12.156 -2.516 5.848 1 93.56 145 LEU B O 1
ATOM 3147 N N . PHE B 1 146 ? -10.805 -1.025 4.883 1 93.94 146 PHE B N 1
ATOM 3148 C CA . PHE B 1 146 ? -11.906 -0.212 4.391 1 93.94 146 PHE B CA 1
ATOM 3149 C C . PHE B 1 146 ? -12.82 -1.028 3.482 1 93.94 146 PHE B C 1
ATOM 3151 O O . PHE B 1 146 ? -14.023 -0.771 3.406 1 93.94 146 PHE B O 1
ATOM 3158 N N . LEU B 1 147 ? -12.266 -2.033 2.875 1 92.5 147 LEU B N 1
ATOM 3159 C CA . LEU B 1 147 ? -13.039 -2.877 1.972 1 92.5 147 LEU B CA 1
ATOM 3160 C C . LEU B 1 147 ? -14.133 -3.623 2.729 1 92.5 147 LEU B C 1
ATOM 3162 O O . LEU B 1 147 ? -15.18 -3.936 2.162 1 92.5 147 LEU B O 1
ATOM 3166 N N . PHE B 1 148 ? -13.93 -3.809 4.047 1 93.62 148 PHE B N 1
ATOM 3167 C CA . PHE B 1 148 ? -14.828 -4.707 4.758 1 93.62 148 PHE B CA 1
ATOM 3168 C C . PHE B 1 148 ? -15.516 -3.988 5.91 1 93.62 148 PHE B C 1
ATOM 3170 O O . PHE B 1 148 ? -16.375 -4.562 6.586 1 93.62 148 PHE B O 1
ATOM 3177 N N . LEU B 1 149 ? -15.148 -2.832 6.16 1 92.19 149 LEU B N 1
ATOM 3178 C CA . LEU B 1 149 ? -15.742 -2.076 7.258 1 92.19 149 LEU B CA 1
ATOM 3179 C C . LEU B 1 149 ? -16.938 -1.266 6.773 1 92.19 149 LEU B C 1
ATOM 3181 O O . LEU B 1 149 ? -16.969 -0.811 5.629 1 92.19 149 LEU B O 1
ATOM 3185 N N . GLN B 1 150 ? -17.797 -1.067 7.699 1 87 150 GLN B N 1
ATOM 3186 C CA . GLN B 1 150 ? -18.984 -0.265 7.426 1 87 150 GLN B CA 1
ATOM 3187 C C . GLN B 1 150 ? -18.703 1.223 7.605 1 87 150 GLN B C 1
ATOM 3189 O O . GLN B 1 150 ? -17.609 1.603 8.023 1 87 150 GLN B O 1
ATOM 3194 N N . GLY B 1 151 ? -19.75 2.051 7.32 1 88.12 151 GLY B N 1
ATOM 3195 C CA . GLY B 1 151 ? -19.547 3.492 7.309 1 88.12 151 GLY B CA 1
ATOM 3196 C C . GLY B 1 151 ? -19.016 4.031 8.617 1 88.12 151 GLY B C 1
ATOM 3197 O O . GLY B 1 151 ? -17.969 4.703 8.641 1 88.12 151 GLY B O 1
ATOM 3198 N N . SER B 1 152 ? -19.609 3.631 9.727 1 91.25 152 SER B N 1
ATOM 3199 C CA . SER B 1 152 ? -19.172 4.156 11.016 1 91.25 152 SER B CA 1
ATOM 3200 C C . SER B 1 152 ? -17.781 3.654 11.375 1 91.25 152 SER B C 1
ATOM 3202 O O . SER B 1 152 ? -16.969 4.398 11.93 1 91.25 152 SER B O 1
ATOM 3204 N N . ASP B 1 153 ? -17.578 2.439 11.031 1 94.5 153 ASP B N 1
ATOM 3205 C CA . ASP B 1 153 ? -16.297 1.836 11.383 1 94.5 153 ASP B CA 1
ATOM 3206 C C . ASP B 1 153 ? -15.141 2.51 10.641 1 94.5 153 ASP B C 1
ATOM 3208 O O . ASP B 1 153 ? -14.047 2.65 11.18 1 94.5 153 ASP B O 1
ATOM 3212 N N . ARG B 1 154 ? -15.359 2.908 9.398 1 95.06 154 ARG B N 1
ATOM 3213 C CA . ARG B 1 154 ? -14.336 3.621 8.641 1 95.06 154 ARG B CA 1
ATOM 3214 C C . ARG B 1 154 ? -14.016 4.969 9.289 1 95.06 154 ARG B C 1
ATOM 3216 O O . ARG B 1 154 ? -12.852 5.375 9.344 1 95.06 154 ARG B O 1
ATOM 3223 N N . LEU B 1 155 ? -15.039 5.578 9.82 1 96.25 155 LEU B N 1
ATOM 3224 C CA . LEU B 1 155 ? -14.836 6.867 10.477 1 96.25 155 LEU B CA 1
ATOM 3225 C C . LEU B 1 155 ? -14.094 6.699 11.797 1 96.25 155 LEU B C 1
ATOM 3227 O O . LEU B 1 155 ? -13.227 7.504 12.133 1 96.25 155 LEU B O 1
ATOM 3231 N N . PHE B 1 156 ? -14.469 5.617 12.516 1 95.69 156 PHE B N 1
ATOM 3232 C CA . PHE B 1 156 ? -13.742 5.316 13.742 1 95.69 156 PHE B CA 1
ATOM 3233 C C . PHE B 1 156 ? -12.25 5.145 13.453 1 95.69 156 PHE B C 1
ATOM 3235 O O . PHE B 1 156 ? -11.414 5.703 14.164 1 95.69 156 PHE B O 1
ATOM 3242 N N . LEU B 1 157 ? -11.992 4.422 12.445 1 93.94 157 LEU B N 1
ATOM 3243 C CA . LEU B 1 157 ? -10.602 4.172 12.094 1 93.94 157 LEU B CA 1
ATOM 3244 C C . LEU B 1 157 ? -9.891 5.465 11.695 1 93.94 157 LEU B C 1
ATOM 3246 O O . LEU B 1 157 ? -8.75 5.703 12.102 1 93.94 157 LEU B O 1
ATOM 3250 N N . LEU B 1 158 ? -10.562 6.266 10.906 1 94 158 LEU B N 1
ATOM 3251 C CA . LEU B 1 158 ? -9.984 7.543 10.492 1 94 158 LEU B CA 1
ATOM 3252 C C . LEU B 1 158 ? -9.68 8.414 11.703 1 94 158 LEU B C 1
ATOM 3254 O O . LEU B 1 158 ? -8.586 8.969 11.812 1 94 158 LEU B O 1
ATOM 3258 N N . PHE B 1 159 ? -10.609 8.461 12.617 1 95.06 159 PHE B N 1
ATOM 3259 C CA . PHE B 1 159 ? -10.438 9.297 13.805 1 95.06 159 PHE B CA 1
ATOM 3260 C C . PHE B 1 159 ? -9.312 8.773 14.68 1 95.06 159 PHE B C 1
ATOM 3262 O O . PHE B 1 159 ? -8.539 9.547 15.242 1 95.06 159 PHE B O 1
ATOM 3269 N N . MET B 1 160 ? -9.258 7.52 14.766 1 93.44 160 MET B N 1
ATOM 3270 C CA . MET B 1 160 ? -8.172 6.91 15.531 1 93.44 160 MET B CA 1
ATOM 3271 C C . MET B 1 160 ? -6.816 7.281 14.938 1 93.44 160 MET B C 1
ATOM 3273 O O . MET B 1 160 ? -5.887 7.617 15.672 1 93.44 160 MET B O 1
ATOM 3277 N N . GLU B 1 161 ? -6.738 7.207 13.695 1 90.06 161 GLU B N 1
ATOM 3278 C CA . GLU B 1 161 ? -5.492 7.531 13.008 1 90.06 161 GLU B CA 1
ATOM 3279 C C . GLU B 1 161 ? -5.109 8.992 13.227 1 90.06 161 GLU B C 1
ATOM 3281 O O . GLU B 1 161 ? -3.947 9.297 13.516 1 90.06 161 GLU B O 1
ATOM 3286 N N . ILE B 1 162 ? -6.074 9.875 13.102 1 90.25 162 ILE B N 1
ATOM 3287 C CA . ILE B 1 162 ? -5.824 11.297 13.266 1 90.25 162 ILE B CA 1
ATOM 3288 C C . ILE B 1 162 ? -5.402 11.586 14.703 1 90.25 162 ILE B C 1
ATOM 3290 O O . ILE B 1 162 ? -4.473 12.359 14.945 1 90.25 162 ILE B O 1
ATOM 3294 N N . TYR B 1 163 ? -6.059 10.953 15.609 1 92.75 163 TYR B N 1
ATOM 3295 C CA . TYR B 1 163 ? -5.727 11.133 17.016 1 92.75 163 TYR B CA 1
ATOM 3296 C C . TYR B 1 163 ? -4.281 10.742 17.297 1 92.75 163 TYR B C 1
ATOM 3298 O O . TYR B 1 163 ? -3.555 11.469 17.984 1 92.75 163 TYR B O 1
ATOM 3306 N N . ARG B 1 164 ? -3.824 9.625 16.766 1 88.12 164 ARG B N 1
ATOM 3307 C CA . ARG B 1 164 ? -2.477 9.117 17 1 88.12 164 ARG B CA 1
ATOM 3308 C C . ARG B 1 164 ? -1.426 10.078 16.438 1 88.12 164 ARG B C 1
ATOM 3310 O O . ARG B 1 164 ? -0.359 10.242 17.031 1 88.12 164 ARG B O 1
ATOM 3317 N N . LYS B 1 165 ? -1.692 10.727 15.391 1 82.69 165 LYS B N 1
ATOM 3318 C CA . LYS B 1 165 ? -0.707 11.547 14.695 1 82.69 165 LYS B CA 1
ATOM 3319 C C . LYS B 1 165 ? -0.739 12.992 15.188 1 82.69 165 LYS B C 1
ATOM 3321 O O . LYS B 1 165 ? 0.262 13.703 15.102 1 82.69 165 LYS B O 1
ATOM 3326 N N . SER B 1 166 ? -1.882 13.414 15.719 1 84.56 166 SER B N 1
ATOM 3327 C CA . SER B 1 166 ? -2.012 14.852 15.914 1 84.56 166 SER B CA 1
ATOM 3328 C C . SER B 1 166 ? -2.449 15.18 17.344 1 84.56 166 SER B C 1
ATOM 3330 O O . SER B 1 166 ? -2.613 16.344 17.688 1 84.56 166 SER B O 1
ATOM 3332 N N . SER B 1 167 ? -2.668 14.18 18.109 1 90.06 167 SER B N 1
ATOM 3333 C CA . SER B 1 167 ? -3.102 14.477 19.469 1 90.06 167 SER B CA 1
ATOM 3334 C C . SER B 1 167 ? -2.027 15.242 20.234 1 90.06 167 SER B C 1
ATOM 3336 O O . SER B 1 167 ? -0.832 15.039 20 1 90.06 167 SER B O 1
ATOM 3338 N N . HIS B 1 168 ? -2.395 16.172 21.031 1 90.06 168 HIS B N 1
ATOM 3339 C CA . HIS B 1 168 ? -1.561 16.953 21.938 1 90.06 168 HIS B CA 1
ATOM 3340 C C . HIS B 1 168 ? -2.123 16.953 23.359 1 90.06 168 HIS B C 1
ATOM 3342 O O . HIS B 1 168 ? -3.273 17.344 23.578 1 90.06 168 HIS B O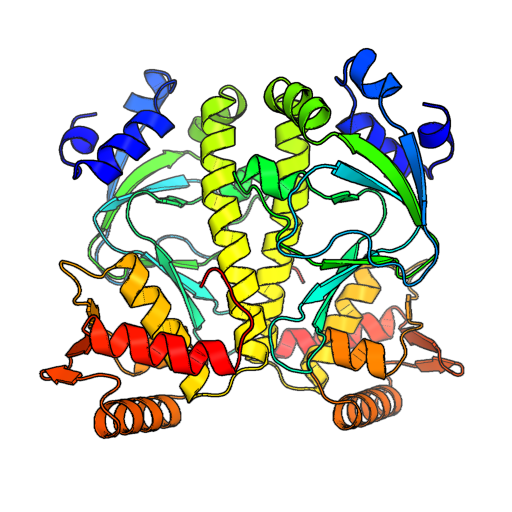 1
ATOM 3348 N N . ARG B 1 169 ? -1.335 16.484 24.297 1 92.62 169 ARG B N 1
ATOM 3349 C CA . ARG B 1 169 ? -1.729 16.406 25.688 1 92.62 169 ARG B CA 1
ATOM 3350 C C . ARG B 1 169 ? -3.031 15.633 25.859 1 92.62 169 ARG B C 1
ATOM 3352 O O . ARG B 1 169 ? -3.951 16.094 26.547 1 92.62 169 ARG B O 1
ATOM 3359 N N . GLY B 1 170 ? -3.184 14.594 25.016 1 92.69 170 GLY B N 1
ATOM 3360 C CA . GLY B 1 170 ? -4.289 13.656 25.172 1 92.69 170 GLY B CA 1
ATOM 3361 C C . GLY B 1 170 ? -5.559 14.117 24.484 1 92.69 170 GLY B C 1
ATOM 3362 O O . GLY B 1 170 ? -6.629 13.539 24.688 1 92.69 170 GLY B O 1
ATOM 3363 N N . THR B 1 171 ? -5.488 15.195 23.812 1 95.19 171 THR B N 1
ATOM 3364 C CA . THR B 1 171 ? -6.668 15.68 23.109 1 95.19 171 THR B CA 1
ATOM 3365 C C . THR B 1 171 ? -6.359 15.914 21.641 1 95.19 171 THR B C 1
ATOM 3367 O O . THR B 1 171 ? -5.258 16.344 21.281 1 95.19 171 THR B O 1
ATOM 3370 N N . CYS B 1 172 ? -7.336 15.562 20.797 1 94.88 172 CYS B N 1
ATOM 3371 C CA . CYS B 1 172 ? -7.215 15.758 19.359 1 94.88 172 CYS B CA 1
ATOM 3372 C C . CYS B 1 172 ? -8.352 16.625 18.828 1 94.88 172 CYS B C 1
ATOM 3374 O O . CYS B 1 172 ? -9.508 16.438 19.203 1 94.88 172 CYS B O 1
ATOM 3376 N N . ARG B 1 173 ? -7.961 17.656 18.078 1 93.5 173 ARG B N 1
ATOM 3377 C CA . ARG B 1 173 ? -8.93 18.531 17.438 1 93.5 173 ARG B CA 1
ATOM 3378 C C . ARG B 1 173 ? -8.93 18.328 15.922 1 93.5 173 ARG B C 1
ATOM 3380 O O . ARG B 1 173 ? -7.902 18.5 15.266 1 93.5 173 ARG B O 1
ATOM 3387 N N . ILE B 1 174 ? -10.062 17.906 15.43 1 92 174 ILE B N 1
ATOM 3388 C CA . ILE B 1 174 ? -10.188 17.625 14 1 92 174 ILE B CA 1
ATOM 3389 C C . ILE B 1 174 ? -11.031 18.703 13.328 1 92 174 ILE B C 1
ATOM 3391 O O . ILE B 1 174 ? -12.219 18.844 13.625 1 92 174 ILE B O 1
ATOM 3395 N N . GLN B 1 175 ? -10.406 19.469 12.445 1 88.31 175 GLN B N 1
ATOM 3396 C CA . GLN B 1 175 ? -11.094 20.547 11.742 1 88.31 175 GLN B CA 1
ATOM 3397 C C . GLN B 1 175 ? -11.336 20.188 10.281 1 88.31 175 GLN B C 1
ATOM 3399 O O . GLN B 1 175 ? -10.969 20.938 9.375 1 88.31 175 GLN B O 1
ATOM 3404 N N . LEU B 1 176 ? -11.875 19.062 10.023 1 86.62 176 LEU B N 1
ATOM 3405 C CA . LEU B 1 176 ? -12.211 18.609 8.68 1 86.62 176 LEU B CA 1
ATOM 3406 C C . LEU B 1 176 ? -13.695 18.844 8.391 1 86.62 176 LEU B C 1
ATOM 3408 O O . LEU B 1 176 ? -14.547 18.531 9.219 1 86.62 176 LEU B O 1
ATOM 3412 N N . ALA B 1 177 ? -13.867 19.406 7.227 1 89.69 177 ALA B N 1
ATOM 3413 C CA . ALA B 1 177 ? -15.25 19.516 6.77 1 89.69 177 ALA B CA 1
ATOM 3414 C C . ALA B 1 177 ? -15.844 18.141 6.48 1 89.69 177 ALA B C 1
ATOM 3416 O O . ALA B 1 177 ? -15.117 17.172 6.312 1 89.69 177 ALA B O 1
ATOM 3417 N N . ARG B 1 178 ? -17.156 18.109 6.414 1 92.88 178 ARG B N 1
ATOM 3418 C CA . ARG B 1 178 ? -17.859 16.859 6.109 1 92.88 178 ARG B CA 1
ATOM 3419 C C . ARG B 1 178 ? -17.422 16.312 4.754 1 92.88 178 ARG B C 1
ATOM 3421 O O . ARG B 1 178 ? -17.297 15.094 4.582 1 92.88 178 ARG B O 1
ATOM 3428 N N . LYS B 1 179 ? -17.203 17.219 3.873 1 93.94 179 LYS B N 1
ATOM 3429 C CA . LYS B 1 179 ? -16.734 16.797 2.555 1 93.94 179 LYS B CA 1
ATOM 3430 C C . LYS B 1 179 ? -15.367 16.141 2.639 1 93.94 179 LYS B C 1
ATOM 3432 O O . LYS B 1 179 ? -15.094 15.156 1.948 1 93.94 179 LYS B O 1
ATOM 3437 N N . ASP B 1 180 ? -14.508 16.688 3.469 1 93.56 180 ASP B N 1
ATOM 3438 C CA . ASP B 1 180 ? -13.172 16.125 3.658 1 93.56 180 ASP B CA 1
ATOM 3439 C C . ASP B 1 180 ? -13.25 14.742 4.297 1 93.56 180 ASP B C 1
ATOM 3441 O O . ASP B 1 180 ? -12.5 13.836 3.928 1 93.56 180 ASP B O 1
ATOM 3445 N N . LEU B 1 181 ? -14.148 14.617 5.258 1 95.19 181 LEU B N 1
ATOM 3446 C CA . LEU B 1 181 ? -14.344 13.305 5.871 1 95.19 181 LEU B CA 1
ATOM 3447 C C . LEU B 1 181 ? -14.852 12.297 4.848 1 95.19 181 LEU B C 1
ATOM 3449 O O . LEU B 1 181 ? -14.398 11.148 4.828 1 95.19 181 LEU B O 1
ATOM 3453 N N . SER B 1 182 ? -15.742 12.773 4.031 1 96 182 SER B N 1
ATOM 3454 C CA . SER B 1 182 ? -16.234 11.945 2.941 1 96 182 SER B CA 1
ATOM 3455 C C . SER B 1 182 ? -15.102 11.508 2.018 1 96 182 SER B C 1
ATOM 3457 O O . SER B 1 182 ? -14.922 10.312 1.772 1 96 182 SER B O 1
ATOM 3459 N N . ASN B 1 183 ? -14.266 12.438 1.598 1 95.5 183 ASN B N 1
ATOM 3460 C CA . ASN B 1 183 ? -13.164 12.18 0.681 1 95.5 183 ASN B CA 1
ATOM 3461 C C . ASN B 1 183 ? -12.109 11.273 1.313 1 95.5 183 ASN B C 1
ATOM 3463 O O . ASN B 1 183 ? -11.367 10.594 0.606 1 95.5 183 ASN B O 1
ATOM 3467 N N . SER B 1 184 ? -12.086 11.188 2.633 1 95.12 184 SER B N 1
ATOM 3468 C CA . SER B 1 184 ? -11.047 10.43 3.318 1 95.12 184 SER B CA 1
ATOM 3469 C C . SER B 1 184 ? -11.516 9.023 3.656 1 95.12 184 SER B C 1
ATOM 3471 O O . SER B 1 184 ? -10.719 8.172 4.055 1 95.12 184 SER B O 1
ATOM 3473 N N . THR B 1 185 ? -12.812 8.758 3.477 1 95.62 185 THR B N 1
ATOM 3474 C CA . THR B 1 185 ? -13.328 7.465 3.904 1 95.62 185 THR B CA 1
ATOM 3475 C C . THR B 1 185 ? -13.992 6.734 2.738 1 95.62 185 THR B C 1
ATOM 3477 O O . THR B 1 185 ? -14.273 5.539 2.83 1 95.62 185 THR B O 1
ATOM 3480 N N . GLY B 1 186 ? -14.297 7.496 1.668 1 93.88 186 GLY B N 1
ATOM 3481 C CA . GLY B 1 186 ? -15.039 6.934 0.55 1 93.88 186 GLY B CA 1
ATOM 3482 C C . GLY B 1 186 ? -16.531 6.863 0.801 1 93.88 186 GLY B C 1
ATOM 3483 O O . GLY B 1 186 ? -17.281 6.297 -0.003 1 93.88 186 GLY B O 1
ATOM 3484 N N . LEU B 1 187 ? -16.969 7.453 1.962 1 95.12 187 LEU B N 1
ATOM 3485 C CA . LEU B 1 187 ? -18.391 7.492 2.287 1 95.12 187 LEU B CA 1
ATOM 3486 C C . LEU B 1 187 ? -19.062 8.727 1.685 1 95.12 187 LEU B C 1
ATOM 3488 O O . LEU B 1 187 ? -18.391 9.742 1.45 1 95.12 187 LEU B O 1
ATOM 3492 N N . CYS B 1 188 ? -20.281 8.594 1.371 1 94.38 188 CYS B N 1
ATOM 3493 C CA . CYS B 1 188 ? -20.969 9.797 0.923 1 94.38 188 CYS B CA 1
ATOM 3494 C C . CYS B 1 188 ? -21.234 10.742 2.09 1 94.38 188 CYS B C 1
ATOM 3496 O O . CYS B 1 188 ? -21.219 10.32 3.25 1 94.38 188 CYS B O 1
ATOM 3498 N N . ILE B 1 189 ? -21.562 11.953 1.795 1 95.5 189 ILE B N 1
ATOM 3499 C CA . ILE B 1 189 ? -21.734 13.016 2.783 1 95.5 189 ILE B CA 1
ATOM 3500 C C . ILE B 1 189 ? -22.875 12.68 3.725 1 95.5 189 ILE B C 1
ATOM 3502 O O . ILE B 1 189 ? -22.797 12.922 4.93 1 95.5 189 ILE B O 1
ATOM 3506 N N . LYS B 1 190 ? -23.906 12.117 3.174 1 96.69 190 LYS B N 1
ATOM 3507 C CA . LYS B 1 190 ? -25.062 11.758 3.984 1 96.69 190 LYS B CA 1
ATOM 3508 C C . LYS B 1 190 ? -24.688 10.75 5.07 1 96.69 190 LYS B C 1
ATOM 3510 O O . LYS B 1 190 ? -25.078 10.914 6.23 1 96.69 190 LYS B O 1
ATOM 3515 N N . THR B 1 191 ? -23.938 9.789 4.734 1 96.25 191 THR B N 1
ATOM 3516 C CA . THR B 1 191 ? -23.484 8.758 5.664 1 96.25 191 THR B CA 1
ATOM 3517 C C . THR B 1 191 ? -22.531 9.344 6.691 1 96.25 191 THR B C 1
ATOM 3519 O O . THR B 1 191 ? -22.609 9.031 7.883 1 96.25 191 THR B O 1
ATOM 3522 N N . VAL B 1 192 ? -21.641 10.195 6.262 1 96.81 192 VAL B N 1
ATOM 3523 C CA . VAL B 1 192 ? -20.719 10.859 7.168 1 96.81 192 VAL B CA 1
ATOM 3524 C C . VAL B 1 192 ? -21.484 11.641 8.227 1 96.81 192 VAL B C 1
ATOM 3526 O O . VAL B 1 192 ? -21.219 11.516 9.422 1 96.81 192 VAL B O 1
ATOM 3529 N N . ASN B 1 193 ? -22.453 12.383 7.762 1 95.88 193 ASN B N 1
ATOM 3530 C CA . ASN B 1 193 ? -23.266 13.188 8.68 1 95.88 193 ASN B CA 1
ATOM 3531 C C . ASN B 1 193 ? -23.969 12.312 9.719 1 95.88 193 ASN B C 1
ATOM 3533 O O . ASN B 1 193 ? -23.93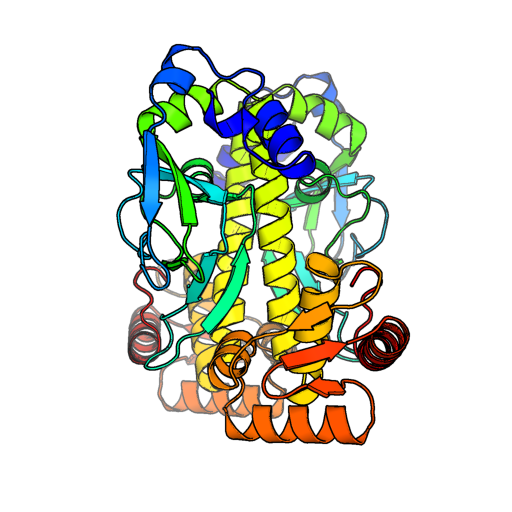8 12.617 10.914 1 95.88 193 ASN B O 1
ATOM 3537 N N . ARG B 1 194 ? -24.516 11.273 9.195 1 96.88 194 ARG B N 1
ATOM 3538 C CA . ARG B 1 194 ? -25.219 10.344 10.07 1 96.88 194 ARG B CA 1
ATOM 3539 C C . ARG B 1 194 ? -24.266 9.727 11.094 1 96.88 194 ARG B C 1
ATOM 3541 O O . ARG B 1 194 ? -24.594 9.648 12.281 1 96.88 194 ARG B O 1
ATOM 3548 N N . CYS B 1 195 ? -23.125 9.32 10.68 1 96.69 195 CYS B N 1
ATOM 3549 C CA . CYS B 1 195 ? -22.141 8.656 11.539 1 96.69 195 CYS B CA 1
ATOM 3550 C C . CYS B 1 195 ? -21.609 9.625 12.586 1 96.69 195 CYS B C 1
ATOM 3552 O O . CYS B 1 195 ? -21.5 9.273 13.766 1 96.69 195 CYS B O 1
ATOM 3554 N N . VAL B 1 196 ? -21.297 10.82 12.18 1 96.25 196 VAL B N 1
ATOM 3555 C CA . VAL B 1 196 ? -20.766 11.82 13.094 1 96.25 196 VAL B CA 1
ATOM 3556 C C . VAL B 1 196 ? -21.797 12.156 14.156 1 96.25 196 VAL B C 1
ATOM 3558 O O . VAL B 1 196 ? -21.469 12.258 15.344 1 96.25 196 VAL B O 1
ATOM 3561 N N . SER B 1 197 ? -23.031 12.312 13.727 1 96.38 197 SER B N 1
ATOM 3562 C CA . SER B 1 197 ? -24.109 12.602 14.664 1 96.38 197 SER B CA 1
ATOM 3563 C C . SER B 1 197 ? -24.266 11.469 15.68 1 96.38 197 SER B C 1
ATOM 3565 O O . SER B 1 197 ? -24.375 11.719 16.875 1 96.38 197 SER B O 1
ATOM 3567 N N . GLN B 1 198 ? -24.25 10.289 15.211 1 96.88 198 GLN B N 1
ATOM 3568 C CA . GLN B 1 198 ? -24.391 9.117 16.062 1 96.88 198 GLN B CA 1
ATOM 3569 C C . GLN B 1 198 ? -23.219 9 17.031 1 96.88 198 GLN B C 1
ATOM 3571 O O . GLN B 1 198 ? -23.406 8.664 18.203 1 96.88 198 GLN B O 1
ATOM 3576 N N . MET B 1 199 ? -22.031 9.234 16.562 1 97.19 199 MET B N 1
ATOM 3577 C CA . MET B 1 199 ? -20.828 9.156 17.391 1 97.19 199 MET B CA 1
ATOM 3578 C C . MET B 1 199 ? -20.859 10.203 18.5 1 97.19 199 MET B C 1
ATOM 3580 O O . MET B 1 199 ? -20.453 9.93 19.641 1 97.19 199 MET B O 1
ATOM 3584 N N . GLU B 1 200 ? -21.359 11.336 18.156 1 96.94 200 GLU B N 1
ATOM 3585 C CA . GLU B 1 200 ? -21.516 12.398 19.141 1 96.94 200 GLU B CA 1
ATOM 3586 C C . GLU B 1 200 ? -22.562 12.031 20.188 1 96.94 200 GLU B C 1
ATOM 3588 O O . GLU B 1 200 ? -22.312 12.172 21.391 1 96.94 200 GLU B O 1
ATOM 3593 N N . GLU B 1 201 ? -23.656 11.578 19.719 1 97.31 201 GLU B N 1
ATOM 3594 C CA . GLU B 1 201 ? -24.766 11.188 20.609 1 97.31 201 GLU B CA 1
ATOM 3595 C C . GLU B 1 201 ? -24.328 10.102 21.578 1 97.31 201 GLU B C 1
ATOM 3597 O O . GLU B 1 201 ? -24.688 10.125 22.75 1 97.31 201 GLU B O 1
ATOM 3602 N N . LYS B 1 202 ? -23.469 9.211 21.109 1 97.25 202 LYS B N 1
ATOM 3603 C CA . LYS B 1 202 ? -23.016 8.086 21.922 1 97.25 202 LYS B CA 1
ATOM 3604 C C . LYS B 1 202 ? -21.797 8.469 22.75 1 97.25 202 LYS B C 1
ATOM 3606 O O . LYS B 1 202 ? -21.266 7.641 23.5 1 97.25 202 LYS B O 1
ATOM 3611 N N . GLY B 1 203 ? -21.281 9.656 22.516 1 97.12 203 GLY B N 1
ATOM 3612 C CA . GLY B 1 203 ? -20.203 10.195 23.359 1 97.12 203 GLY B CA 1
ATOM 3613 C C . GLY B 1 203 ? -18.828 9.789 22.875 1 97.12 203 GLY B C 1
ATOM 3614 O O . GLY B 1 203 ? -17.844 9.906 23.625 1 97.12 203 GLY B O 1
ATOM 3615 N N . TYR B 1 204 ? -18.703 9.242 21.719 1 97.81 204 TYR B N 1
ATOM 3616 C CA . TYR B 1 204 ? -17.406 8.867 21.203 1 97.81 204 TYR B CA 1
ATOM 3617 C C . TYR B 1 204 ? -16.594 10.094 20.812 1 97.81 204 TYR B C 1
ATOM 3619 O O . TYR B 1 204 ? -15.352 10.047 20.781 1 97.81 204 TYR B O 1
ATOM 3627 N N . ILE B 1 205 ? -17.312 11.141 20.438 1 98 205 ILE B N 1
ATOM 3628 C CA . ILE B 1 205 ? -16.672 12.406 20.094 1 98 205 ILE B CA 1
ATOM 3629 C C . ILE B 1 205 ? -17.469 13.57 20.672 1 98 205 ILE B C 1
ATOM 3631 O O . ILE B 1 205 ? -18.609 13.398 21.109 1 98 205 ILE B O 1
ATOM 3635 N N . SER B 1 206 ? -16.875 14.672 20.75 1 97.69 206 SER B N 1
ATOM 3636 C CA . SER B 1 206 ? -17.516 15.93 21.125 1 97.69 206 SER B CA 1
ATOM 3637 C C . SER B 1 206 ? -17.359 16.969 20.016 1 97.69 206 SER B C 1
ATOM 3639 O O . SER B 1 206 ? -16.531 16.797 19.109 1 97.69 206 SER B O 1
ATOM 3641 N N . ARG B 1 207 ? -18.188 17.984 20.109 1 94.94 207 ARG B N 1
ATOM 3642 C CA . ARG B 1 207 ? -18.125 19 19.062 1 94.94 207 ARG B CA 1
ATOM 3643 C C . ARG B 1 207 ? -18.062 20.406 19.672 1 94.94 207 ARG B C 1
ATOM 3645 O O . ARG B 1 207 ? -18.75 20.688 20.641 1 94.94 207 ARG B O 1
ATOM 3652 N N . GLU B 1 208 ? -17.234 21.172 19.172 1 93.62 208 GLU B N 1
ATOM 3653 C CA . GLU B 1 208 ? -17.172 22.609 19.391 1 93.62 208 GLU B CA 1
ATOM 3654 C C . GLU B 1 208 ? -17.297 23.375 18.078 1 93.62 208 GLU B C 1
ATOM 3656 O O . GLU B 1 208 ? -16.281 23.641 17.422 1 93.62 208 GLU B O 1
ATOM 3661 N N . GLY B 1 209 ? -18.531 23.766 17.75 1 90.62 209 GLY B N 1
ATOM 3662 C CA . GLY B 1 209 ? -18.75 24.344 16.438 1 90.62 209 GLY B CA 1
ATOM 3663 C C . GLY B 1 209 ? -18.516 23.359 15.305 1 90.62 209 GLY B C 1
ATOM 3664 O O . GLY B 1 209 ? -19.156 22.312 15.25 1 90.62 209 GLY B O 1
ATOM 3665 N N . ARG B 1 210 ? -17.562 23.672 14.547 1 87 210 ARG B N 1
ATOM 3666 C CA . ARG B 1 210 ? -17.266 22.828 13.398 1 87 210 ARG B CA 1
ATOM 3667 C C . ARG B 1 210 ? -16.109 21.875 13.719 1 87 210 ARG B C 1
ATOM 3669 O O . ARG B 1 210 ? -15.773 21.016 12.898 1 87 210 ARG B O 1
ATOM 3676 N N . THR B 1 211 ? -15.633 21.984 14.969 1 94.5 211 THR B N 1
ATOM 3677 C CA . THR B 1 211 ? -14.461 21.219 15.344 1 94.5 211 THR B CA 1
ATOM 3678 C C . THR B 1 211 ? -14.867 19.953 16.109 1 94.5 211 THR B C 1
ATOM 3680 O O . THR B 1 211 ? -15.672 20.016 17.031 1 94.5 211 THR B O 1
ATOM 3683 N N . ILE B 1 212 ? -14.359 18.828 15.633 1 96.69 212 ILE B N 1
ATOM 3684 C CA . ILE B 1 212 ? -14.539 17.578 16.359 1 96.69 212 ILE B CA 1
ATOM 3685 C C . ILE B 1 212 ? -13.43 17.406 17.391 1 96.69 212 ILE B C 1
ATOM 3687 O O . ILE B 1 212 ? -12.25 17.594 17.078 1 96.69 212 ILE B O 1
ATOM 3691 N N . ILE B 1 213 ? -13.828 17.094 18.594 1 97.56 213 ILE B N 1
ATOM 3692 C CA . ILE B 1 213 ? -12.867 16.922 19.688 1 97.56 213 ILE B CA 1
ATOM 3693 C C . ILE B 1 213 ? -12.906 15.484 20.188 1 97.56 213 ILE B C 1
ATOM 3695 O O . ILE B 1 213 ? -13.984 14.93 20.406 1 97.56 213 ILE B O 1
ATOM 3699 N N . ILE B 1 214 ? -11.789 14.898 20.312 1 98 214 ILE B N 1
ATOM 3700 C CA . ILE B 1 214 ? -11.656 13.555 20.859 1 98 214 ILE B CA 1
ATOM 3701 C C . ILE B 1 214 ? -10.656 13.57 22.016 1 98 214 ILE B C 1
ATOM 3703 O O . ILE B 1 214 ? -9.484 13.922 21.828 1 98 214 ILE B O 1
ATOM 3707 N N . ASP B 1 215 ? -11.047 13.234 23.219 1 97.38 215 ASP B N 1
ATOM 3708 C CA . ASP B 1 215 ? -10.133 13.148 24.359 1 97.38 215 ASP B CA 1
ATOM 3709 C C . ASP B 1 215 ? -9.633 11.719 24.562 1 97.38 215 ASP B C 1
ATOM 3711 O O . ASP B 1 215 ? -9.992 10.82 23.797 1 97.38 215 ASP B O 1
ATOM 3715 N N . GLU B 1 216 ? -8.852 11.547 25.578 1 97.19 216 GLU B N 1
ATOM 3716 C CA . GLU B 1 216 ? -8.188 10.266 25.781 1 97.19 216 GLU B CA 1
ATOM 3717 C C . GLU B 1 216 ? -9.195 9.156 26.078 1 97.19 216 GLU B C 1
ATOM 3719 O O . GLU B 1 216 ? -9.047 8.031 25.609 1 97.19 216 GLU B O 1
ATOM 3724 N N . GLU B 1 217 ? -10.109 9.469 26.891 1 97.44 217 GLU B N 1
ATOM 3725 C CA . GLU B 1 217 ? -11.133 8.484 27.219 1 97.44 217 GLU B CA 1
ATOM 3726 C C . GLU B 1 217 ? -11.938 8.086 25.984 1 97.44 217 GLU B C 1
ATOM 3728 O O . GLU B 1 217 ? -12.195 6.898 25.766 1 97.44 217 GLU B O 1
ATOM 3733 N N . GLN B 1 218 ? -12.328 9.047 25.25 1 97.75 218 GLN B N 1
ATOM 3734 C CA . GLN B 1 218 ? -13.055 8.789 24 1 97.75 218 GLN B CA 1
ATOM 3735 C C . GLN B 1 218 ? -12.227 7.949 23.047 1 97.75 218 GLN B C 1
ATOM 3737 O O . GLN B 1 218 ? -12.742 7.016 22.422 1 97.75 218 GLN B O 1
ATOM 3742 N N . TYR B 1 219 ? -10.961 8.281 22.922 1 97.19 219 TYR B N 1
ATOM 3743 C CA . TYR B 1 219 ? -10.055 7.512 22.062 1 97.19 219 TYR B CA 1
ATOM 3744 C C . TYR B 1 219 ? -10.016 6.051 22.5 1 97.19 219 TYR B C 1
ATOM 3746 O O . TYR B 1 219 ? -10.07 5.148 21.656 1 97.19 219 TYR B O 1
ATOM 3754 N N . ARG B 1 220 ? -9.961 5.824 23.781 1 96 220 ARG B N 1
ATOM 3755 C CA . ARG B 1 220 ? -9.938 4.465 24.312 1 96 220 ARG B CA 1
ATOM 3756 C C . ARG B 1 220 ? -11.227 3.723 23.969 1 96 220 ARG B C 1
ATOM 3758 O O . ARG B 1 220 ? -11.195 2.535 23.641 1 96 220 ARG B O 1
ATOM 3765 N N . ARG B 1 221 ? -12.305 4.402 24 1 96.19 221 ARG B N 1
ATOM 3766 C CA . ARG B 1 221 ? -13.594 3.797 23.672 1 96.19 221 ARG B CA 1
ATOM 3767 C C . ARG B 1 221 ? -13.664 3.449 22.188 1 96.19 221 ARG B C 1
ATOM 3769 O O . ARG B 1 221 ? -14.164 2.385 21.828 1 96.19 221 ARG B O 1
ATOM 3776 N N . ILE B 1 222 ? -13.172 4.391 21.422 1 95.5 222 ILE B N 1
ATOM 3777 C CA . ILE B 1 222 ? -13.141 4.148 19.984 1 95.5 222 ILE B CA 1
ATOM 3778 C C . ILE B 1 222 ? -12.266 2.93 19.688 1 95.5 222 ILE B C 1
ATOM 3780 O O . ILE B 1 222 ? -12.664 2.053 18.906 1 95.5 222 ILE B O 1
ATOM 3784 N N . LYS B 1 223 ? -11.141 2.898 20.266 1 93.88 223 LYS B N 1
ATOM 3785 C CA . LYS B 1 223 ? -10.219 1.778 20.094 1 93.88 223 LYS B CA 1
ATOM 3786 C C . LYS B 1 223 ? -10.891 0.458 20.469 1 93.88 223 LYS B C 1
ATOM 3788 O O . LYS B 1 223 ? -10.711 -0.551 19.781 1 93.88 223 LYS B O 1
ATOM 3793 N N . ALA B 1 224 ? -11.648 0.481 21.5 1 93.69 224 ALA B N 1
ATOM 3794 C CA . ALA B 1 224 ? -12.344 -0.717 21.953 1 93.69 224 ALA B CA 1
ATOM 3795 C C . ALA B 1 224 ? -13.383 -1.179 20.938 1 93.69 224 ALA B C 1
ATOM 3797 O O . ALA B 1 224 ? -13.523 -2.379 20.688 1 93.69 224 ALA B O 1
ATOM 3798 N N . VAL B 1 225 ? -14.078 -0.244 20.406 1 92.56 225 VAL B N 1
ATOM 3799 C CA . VAL B 1 225 ? -15.086 -0.564 19.406 1 92.56 225 VAL B CA 1
ATOM 3800 C C . VAL B 1 225 ? -14.422 -1.176 18.172 1 92.56 225 VAL B C 1
ATOM 3802 O O . VAL B 1 225 ? -14.891 -2.186 17.641 1 92.56 225 VAL B O 1
ATOM 3805 N N . VAL B 1 226 ? -13.344 -0.586 17.734 1 91.5 226 VAL B N 1
ATOM 3806 C CA . VAL B 1 226 ? -12.625 -1.048 16.547 1 91.5 226 VAL B CA 1
ATOM 3807 C C . VAL B 1 226 ? -12.016 -2.422 16.828 1 91.5 226 VAL B C 1
ATOM 3809 O O . VAL B 1 226 ? -12.031 -3.295 15.953 1 91.5 226 VAL B O 1
ATOM 3812 N N . ALA B 1 227 ? -11.547 -2.627 18 1 90.06 227 ALA B N 1
ATOM 3813 C CA . ALA B 1 227 ? -10.898 -3.879 18.391 1 90.06 227 ALA B CA 1
ATOM 3814 C C . ALA B 1 227 ? -11.875 -5.043 18.328 1 90.06 227 ALA B C 1
ATOM 3816 O O . ALA B 1 227 ? -11.469 -6.203 18.219 1 90.06 227 ALA B O 1
ATOM 3817 N N . GLU B 1 228 ? -13.109 -4.766 18.438 1 89.94 228 GLU B N 1
ATOM 3818 C CA . GLU B 1 228 ? -14.133 -5.801 18.344 1 89.94 228 GLU B CA 1
ATOM 3819 C C . GLU B 1 228 ? -14.281 -6.312 16.922 1 89.94 228 GLU B C 1
ATOM 3821 O O . GLU B 1 228 ? -14.758 -7.43 16.703 1 89.94 228 GLU B O 1
ATOM 3826 N N . LYS B 1 229 ? -13.828 -5.523 16.031 1 89.62 229 LYS B N 1
ATOM 3827 C CA . LYS B 1 229 ? -14.078 -5.848 14.633 1 89.62 229 LYS B CA 1
ATOM 3828 C C . LYS B 1 229 ? -12.789 -6.254 13.93 1 89.62 229 LYS B C 1
ATOM 3830 O O . LYS B 1 229 ? -12.82 -7.023 12.961 1 89.62 229 LYS B O 1
ATOM 3835 N N . ILE B 1 230 ? -11.727 -5.664 14.312 1 91.25 230 ILE B N 1
ATOM 3836 C CA . ILE B 1 230 ? -10.453 -5.871 13.641 1 91.25 230 ILE B CA 1
ATOM 3837 C C . ILE B 1 230 ? -9.422 -6.391 14.633 1 91.25 230 ILE B C 1
ATOM 3839 O O . ILE B 1 230 ? -9.344 -5.91 15.766 1 91.25 230 ILE B O 1
ATOM 3843 N N . ASP B 1 231 ? -8.672 -7.461 14.203 1 81.56 231 ASP B N 1
ATOM 3844 C CA . ASP B 1 231 ? -7.57 -7.953 15.023 1 81.56 231 ASP B CA 1
ATOM 3845 C C . ASP B 1 231 ? -6.32 -7.094 14.828 1 81.56 231 ASP B C 1
ATOM 3847 O O . ASP B 1 231 ? -5.523 -7.344 13.922 1 81.56 231 ASP B O 1
ATOM 3851 N N . GLU B 1 232 ? -6.371 -5.918 15.117 1 65.12 232 GLU B N 1
ATOM 3852 C CA . GLU B 1 232 ? -5.172 -5.129 14.875 1 65.12 232 GLU B CA 1
ATOM 3853 C C . GLU B 1 232 ? -4.457 -4.785 16.172 1 65.12 232 GLU B C 1
ATOM 3855 O O . GLU B 1 232 ? -5.066 -4.234 17.094 1 65.12 232 GLU B O 1
ATOM 3860 N N . ASN B 1 233 ? -3.391 -5.598 16.484 1 58.22 233 ASN B N 1
ATOM 3861 C CA . ASN B 1 233 ? -2.613 -5.246 17.672 1 58.22 233 ASN B CA 1
ATOM 3862 C C . ASN B 1 233 ? -2.104 -3.811 17.609 1 58.22 233 ASN B C 1
ATOM 3864 O O . ASN B 1 233 ? -1.728 -3.229 18.625 1 58.22 233 ASN B O 1
ATOM 3868 N N . GLU B 1 234 ? -1.624 -3.402 16.328 1 53.75 234 GLU B N 1
ATOM 3869 C CA . GLU B 1 234 ? -0.928 -2.119 16.312 1 53.75 234 GLU B CA 1
ATOM 3870 C C . GLU B 1 234 ? -1.803 -1.028 15.703 1 53.75 234 GLU B C 1
ATOM 3872 O O . GLU B 1 234 ? -1.401 -0.368 14.742 1 53.75 234 GLU B O 1
ATOM 3877 N N . ILE B 1 235 ? -2.994 -1.217 15.695 1 42.34 235 ILE B N 1
ATOM 3878 C CA . ILE B 1 235 ? -3.52 0.109 15.383 1 42.34 235 ILE B CA 1
ATOM 3879 C C . ILE B 1 235 ? -3.312 1.038 16.578 1 42.34 235 ILE B C 1
ATOM 3881 O O . ILE B 1 235 ? -3.619 0.674 17.719 1 42.34 235 ILE B O 1
#